Protein AF-0000000067779551 (afdb_homodimer)

Nearest PDB structures (foldseek):
  6h2v-assembly1_A  TM=5.096E-01  e=3.070E-20  Homo sapiens
  6h2u-assembly1_A  TM=5.081E-01  e=5.389E-20  Homo sapiens
  6h2v-assembly2_C  TM=5.099E-01  e=6.572E-19  Homo sapiens
  1wy7-assembly4_D  TM=4.785E-01  e=6.644E-18  Pyrococcus horikoshii OT3
  1wy7-assembly3_C  TM=4.658E-01  e=1.807E-17  Pyrococcus horikoshii OT3

InterPro domains:
  IPR029063 S-adenosyl-L-methionine-dependent methyltransferase superfamily [G3DSA:3.40.50.150] (1-189)
  IPR029063 S-adenosyl-L-methionine-dependent methyltransferase superfamily [SSF53335] (7-182)
  IPR051720 rRNA N6-Adenosine-Methyltransferase/Polyamine Synthase [PTHR23290] (1-96)

Radius of gyration: 21.18 Å; Cα contacts (8 Å, |Δi|>4): 861; chains: 2; bounding box: 64×67×53 Å

Organism: Nicotiana tabacum (NCBI:txid4097)

Structure (mmCIF, N/CA/C/O backbone):
data_AF-0000000067779551-model_v1
#
loop_
_entity.id
_entity.type
_entity.pdbx_description
1 polymer 'Methyltransferase-like protein 5 isoform X4'
#
loop_
_atom_site.group_PDB
_atom_site.id
_atom_site.type_symbol
_atom_site.label_atom_id
_atom_site.label_alt_id
_atom_site.label_comp_id
_atom_site.label_asym_id
_atom_site.label_entity_id
_atom_site.label_seq_id
_atom_site.pdbx_PDB_ins_code
_atom_site.Cartn_x
_atom_site.Cartn_y
_atom_site.Cartn_z
_atom_site.occupancy
_atom_site.B_iso_or_equiv
_atom_site.auth_seq_id
_atom_site.auth_comp_id
_atom_site.auth_asym_id
_atom_site.auth_atom_id
_atom_site.pdbx_PDB_model_num
ATOM 1 N N . MET A 1 1 ? -7.938 9.695 25.047 1 92.88 1 MET A N 1
ATOM 2 C CA . MET A 1 1 ? -6.918 10.734 25.062 1 92.88 1 MET A CA 1
ATOM 3 C C . MET A 1 1 ? -7.484 12.062 24.562 1 92.88 1 MET A C 1
ATOM 5 O O . MET A 1 1 ? -8.266 12.086 23.625 1 92.88 1 MET A O 1
ATOM 9 N N . LYS A 1 2 ? -7.078 13.117 25.203 1 95.81 2 LYS A N 1
ATOM 10 C CA . LYS A 1 2 ? -7.566 14.438 24.797 1 95.81 2 LYS A CA 1
ATOM 11 C C . LYS A 1 2 ? -6.75 14.992 23.641 1 95.81 2 LYS A C 1
ATOM 13 O O . LYS A 1 2 ? -5.578 14.641 23.469 1 95.81 2 LYS A O 1
ATOM 18 N N . LEU A 1 3 ? -7.398 15.859 22.859 1 96.38 3 LEU A N 1
ATOM 19 C CA . LEU A 1 3 ? -6.77 16.453 21.672 1 96.38 3 LEU A CA 1
ATOM 20 C C . LEU A 1 3 ? -5.469 17.156 22.047 1 96.38 3 LEU A C 1
ATOM 22 O O . LEU A 1 3 ? -4.445 16.969 21.391 1 96.38 3 LEU A O 1
ATOM 26 N N . LYS A 1 4 ? -5.43 17.906 23.094 1 95.88 4 LYS A N 1
ATOM 27 C CA . LYS A 1 4 ? -4.254 18.672 23.516 1 95.88 4 LYS A CA 1
ATOM 28 C C . LYS A 1 4 ? -3.105 17.734 23.891 1 95.88 4 LYS A C 1
ATOM 30 O O . LYS A 1 4 ? -1.942 18.031 23.609 1 95.88 4 LYS A O 1
ATOM 35 N N . GLN A 1 5 ? -3.418 16.672 24.531 1 97.56 5 GLN A N 1
ATOM 36 C CA . GLN A 1 5 ? -2.414 15.68 24.906 1 97.56 5 GLN A CA 1
ATOM 37 C C . GLN A 1 5 ? -1.793 15.047 23.656 1 97.56 5 GLN A C 1
ATOM 39 O O . GLN A 1 5 ? -0.573 14.883 23.594 1 97.56 5 GLN A O 1
ATOM 44 N N . LEU A 1 6 ? -2.67 14.672 22.766 1 97.44 6 LEU A N 1
ATOM 45 C CA . LEU A 1 6 ? -2.189 14.102 21.516 1 97.44 6 LEU A CA 1
ATOM 46 C C . LEU A 1 6 ? -1.254 15.07 20.797 1 97.44 6 LEU A C 1
ATOM 48 O O . LEU A 1 6 ? -0.159 14.688 20.375 1 97.44 6 LEU A O 1
ATOM 52 N N . GLU A 1 7 ? -1.671 16.312 20.672 1 96.56 7 GLU A N 1
ATOM 53 C CA . GLU A 1 7 ? -0.867 17.344 20.016 1 96.56 7 GLU A CA 1
ATOM 54 C C . GLU A 1 7 ? 0.49 17.5 20.703 1 96.56 7 GLU A C 1
ATOM 56 O O . GLU A 1 7 ? 1.517 17.625 20.031 1 96.56 7 GLU A O 1
ATOM 61 N N . GLY A 1 8 ? 0.491 17.5 22.016 1 96.94 8 GLY A N 1
ATOM 62 C CA . GLY A 1 8 ? 1.73 17.609 22.766 1 96.94 8 GLY A CA 1
ATOM 63 C C . GLY A 1 8 ? 2.691 16.469 22.5 1 96.94 8 GLY A C 1
ATOM 64 O O . GLY A 1 8 ? 3.887 16.688 22.297 1 96.94 8 GLY A O 1
ATOM 65 N N . LEU A 1 9 ? 2.246 15.289 22.422 1 96.06 9 LEU A N 1
ATOM 66 C CA . LEU A 1 9 ? 3.062 14.102 22.172 1 96.06 9 LEU A CA 1
ATOM 67 C C . LEU A 1 9 ? 3.646 14.133 20.766 1 96.06 9 LEU A C 1
ATOM 69 O O . LEU A 1 9 ? 4.812 13.789 20.578 1 96.06 9 LEU A O 1
ATOM 73 N N . LEU A 1 10 ? 2.857 14.562 19.812 1 96.25 10 LEU A N 1
ATOM 74 C CA . LEU A 1 10 ? 3.305 14.609 18.438 1 96.25 10 LEU A CA 1
ATOM 75 C C . LEU A 1 10 ? 4.359 15.695 18.234 1 96.25 10 LEU A C 1
ATOM 77 O O . LEU A 1 10 ? 5.156 15.625 17.297 1 96.25 10 LEU A O 1
ATOM 81 N N . GLY A 1 11 ? 4.402 16.703 19.062 1 94.88 11 GLY A N 1
ATOM 82 C CA . GLY A 1 11 ? 5.352 17.812 18.984 1 94.88 11 GLY A CA 1
ATOM 83 C C . GLY A 1 11 ? 6.77 17.391 19.328 1 94.88 11 GLY A C 1
ATOM 84 O O . GLY A 1 11 ? 7.723 18.109 19.031 1 94.88 11 GLY A O 1
ATOM 85 N N . SER A 1 12 ? 6.988 16.234 19.859 1 93.38 12 SER A N 1
ATOM 86 C CA . SER A 1 12 ? 8.289 15.797 20.359 1 93.38 12 SER A CA 1
ATOM 87 C C . SER A 1 12 ? 8.945 14.812 19.391 1 93.38 12 SER A C 1
ATOM 89 O O . SER A 1 12 ? 10.039 14.312 19.656 1 93.38 12 SER A O 1
ATOM 91 N N . LEU A 1 13 ? 8.344 14.594 18.297 1 94.19 13 LEU A N 1
ATOM 92 C CA . LEU A 1 13 ? 8.859 13.602 17.375 1 94.19 13 LEU A CA 1
ATOM 93 C C . LEU A 1 13 ? 10.086 14.125 16.641 1 94.19 13 LEU A C 1
ATOM 95 O O . LEU A 1 13 ? 10.156 15.312 16.312 1 94.19 13 LEU A O 1
ATOM 99 N N . GLU A 1 14 ? 11.039 13.242 16.406 1 93.94 14 GLU A N 1
ATOM 100 C CA . GLU A 1 14 ? 12.172 13.578 15.555 1 93.94 14 GLU A CA 1
ATOM 101 C C . GLU A 1 14 ? 11.719 13.82 14.117 1 93.94 14 GLU A C 1
ATOM 103 O O . GLU A 1 14 ? 10.906 13.07 13.578 1 93.94 14 GLU A O 1
ATOM 108 N N . GLN A 1 15 ? 12.156 14.922 13.617 1 92.12 15 GLN A N 1
ATOM 109 C CA . GLN A 1 15 ? 11.82 15.258 12.242 1 92.12 15 GLN A 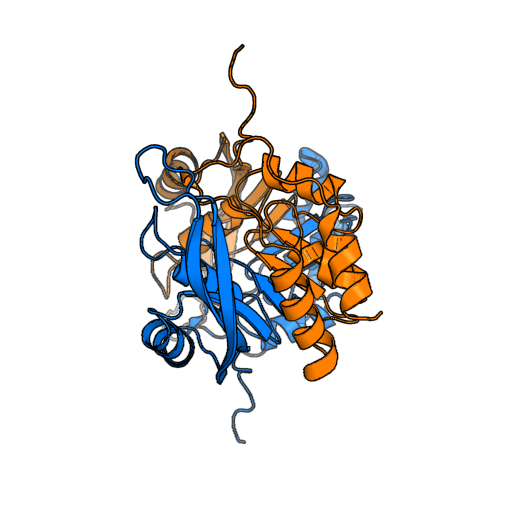CA 1
ATOM 110 C C . GLN A 1 15 ? 13.039 15.141 11.328 1 92.12 15 GLN A C 1
ATOM 112 O O . GLN A 1 15 ? 14.141 14.867 11.797 1 92.12 15 GLN A O 1
ATOM 117 N N . PHE A 1 16 ? 12.727 15.383 10.016 1 89.94 16 PHE A N 1
ATOM 118 C CA . PHE A 1 16 ? 13.805 15.305 9.031 1 89.94 16 PHE A CA 1
ATOM 119 C C . PHE A 1 16 ? 14.961 16.219 9.422 1 89.94 16 PHE A C 1
ATOM 121 O O . PHE A 1 16 ? 14.75 17.391 9.734 1 89.94 16 PHE A O 1
ATOM 128 N N . SER A 1 17 ? 16.141 15.672 9.375 1 87.56 17 SER A N 1
ATOM 129 C CA . SER A 1 17 ? 17.312 16.531 9.523 1 87.56 17 SER A CA 1
ATOM 130 C C . SER A 1 17 ? 17.672 17.203 8.203 1 87.56 17 SER A C 1
ATOM 132 O O . SER A 1 17 ? 18.078 18.375 8.18 1 87.56 17 SER A O 1
ATOM 134 N N . SER A 1 18 ? 17.516 16.484 7.102 1 89.56 18 SER A N 1
ATOM 135 C CA . SER A 1 18 ? 17.781 16.969 5.754 1 89.56 18 SER A CA 1
ATOM 136 C C . SER A 1 18 ? 16.656 16.578 4.793 1 89.56 18 SER A C 1
ATOM 138 O O . SER A 1 18 ? 16.828 15.633 4.008 1 89.56 18 SER A O 1
ATOM 140 N N . PRO A 1 19 ? 15.602 17.312 4.879 1 91.12 19 PRO A N 1
ATOM 141 C CA . PRO A 1 19 ? 14.492 16.953 3.992 1 91.12 19 PRO A CA 1
ATOM 142 C C . PRO A 1 19 ? 14.867 17.031 2.514 1 91.12 19 PRO A C 1
ATOM 144 O O . PRO A 1 19 ? 15.633 17.906 2.109 1 91.12 19 PRO A O 1
ATOM 147 N N . LYS A 1 20 ? 14.438 16.047 1.761 1 91.94 20 LYS A N 1
ATOM 148 C CA . LYS A 1 20 ? 14.695 16 0.324 1 91.94 20 LYS A CA 1
ATOM 149 C C . LY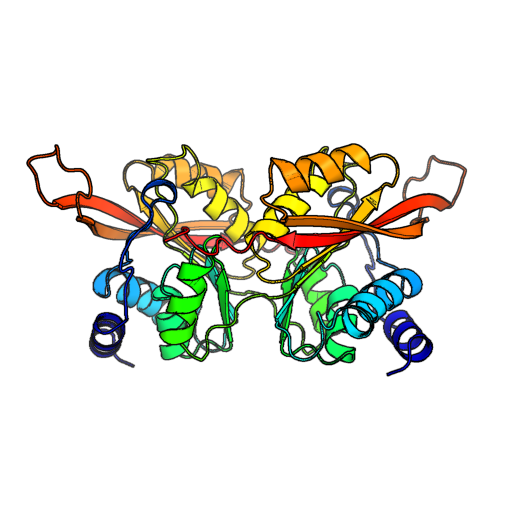S A 1 20 ? 13.641 16.781 -0.447 1 91.94 20 LYS A C 1
ATOM 151 O O . LYS A 1 20 ? 12.5 16.344 -0.589 1 91.94 20 LYS A O 1
ATOM 156 N N . ILE A 1 21 ? 14.008 17.844 -1.052 1 88.25 21 ILE A N 1
ATOM 157 C CA . ILE A 1 21 ? 13.125 18.797 -1.72 1 88.25 21 ILE A CA 1
ATOM 158 C C . ILE A 1 21 ? 12.484 18.125 -2.939 1 88.25 21 ILE A C 1
ATOM 160 O O . ILE A 1 21 ? 11.305 18.344 -3.223 1 88.25 21 ILE A O 1
ATOM 164 N N . GLU A 1 22 ? 13.25 17.281 -3.592 1 90.19 22 GLU A N 1
ATOM 165 C CA . GLU A 1 22 ? 12.789 16.625 -4.809 1 90.19 22 GLU A CA 1
ATOM 166 C C . GLU A 1 22 ? 11.641 15.672 -4.516 1 90.19 22 GLU A C 1
ATOM 168 O O . GLU A 1 22 ? 10.844 15.352 -5.402 1 90.19 22 GLU A O 1
ATOM 173 N N . LEU A 1 23 ? 11.523 15.281 -3.264 1 91.38 23 LEU A N 1
ATOM 174 C CA . LEU A 1 23 ? 10.445 14.391 -2.832 1 91.38 23 LEU A CA 1
ATOM 175 C C . LEU A 1 23 ? 9.359 15.164 -2.1 1 91.38 23 LEU A C 1
ATOM 177 O O . LEU A 1 23 ? 8.422 14.57 -1.559 1 91.38 23 LEU A O 1
ATOM 181 N N . GLU A 1 24 ? 9.57 16.5 -2.01 1 92.31 24 GLU A N 1
ATOM 182 C CA . GLU A 1 24 ? 8.641 17.359 -1.299 1 92.31 24 GLU A CA 1
ATOM 183 C C . GLU A 1 24 ? 8.453 16.906 0.148 1 92.31 24 GLU A C 1
ATOM 185 O O . GLU A 1 24 ? 7.328 16.812 0.635 1 92.31 24 GLU A O 1
ATOM 190 N N . GLN A 1 25 ? 9.555 16.719 0.754 1 91.81 25 GLN A N 1
ATOM 191 C CA . GLN A 1 25 ? 9.531 16.312 2.156 1 91.81 25 GLN A CA 1
ATOM 192 C C . GLN A 1 25 ? 9.344 17.516 3.072 1 91.81 25 GLN A C 1
ATOM 194 O O . GLN A 1 25 ? 10.141 18.469 3.033 1 91.81 25 GLN A O 1
ATOM 199 N N . TYR A 1 26 ? 8.32 17.531 3.805 1 88.56 26 TYR A N 1
ATOM 200 C CA . TYR A 1 26 ? 8.055 18.484 4.875 1 88.56 26 TYR A CA 1
ATOM 201 C C . TYR A 1 26 ? 7.238 17.828 5.988 1 88.56 26 TYR A C 1
ATOM 203 O O . TYR A 1 26 ? 6.414 16.953 5.734 1 88.56 26 TYR A O 1
ATOM 211 N N . PRO A 1 27 ? 7.473 18.266 7.184 1 89.5 27 PRO A N 1
ATOM 212 C CA . PRO A 1 27 ? 6.742 17.672 8.305 1 89.5 27 PRO A CA 1
ATOM 213 C C . PRO A 1 27 ? 5.281 18.094 8.352 1 89.5 27 PRO A C 1
ATOM 215 O O . PRO A 1 27 ? 4.957 19.25 8.031 1 89.5 27 PRO A O 1
ATOM 218 N N . THR A 1 28 ? 4.43 17.094 8.656 1 92.12 28 THR A N 1
ATOM 219 C CA . THR A 1 28 ? 3.088 17.469 9.086 1 92.12 28 THR A CA 1
ATOM 220 C C . THR A 1 28 ? 3.096 17.922 10.539 1 92.12 28 THR A C 1
ATOM 222 O O . THR A 1 28 ? 3.344 17.125 11.453 1 92.12 28 THR A O 1
ATOM 225 N N . GLY A 1 29 ? 2.836 19.188 10.758 1 91.56 29 GLY A N 1
ATOM 226 C CA . GLY A 1 29 ? 2.883 19.734 12.102 1 91.56 29 GLY A CA 1
ATOM 227 C C . GLY A 1 29 ? 1.947 19.031 13.07 1 91.56 29 G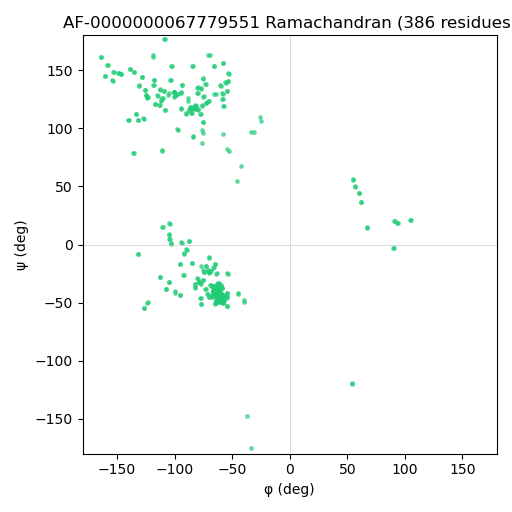LY A C 1
ATOM 228 O O . GLY A 1 29 ? 0.923 18.484 12.656 1 91.56 29 GLY A O 1
ATOM 229 N N . ALA A 1 30 ? 2.293 19.125 14.367 1 94.12 30 ALA A N 1
ATOM 230 C CA . ALA A 1 30 ? 1.529 18.469 15.422 1 94.12 30 ALA A CA 1
ATOM 231 C C . ALA A 1 30 ? 0.083 18.969 15.438 1 94.12 30 ALA A C 1
ATOM 233 O O . ALA A 1 30 ? -0.837 18.188 15.695 1 94.12 30 ALA A O 1
ATOM 234 N N . HIS A 1 31 ? -0.095 20.188 15.148 1 92.69 31 HIS A N 1
ATOM 235 C CA . HIS A 1 31 ? -1.426 20.781 15.172 1 92.69 31 HIS A CA 1
ATOM 236 C C . HIS A 1 31 ? -2.334 20.141 14.125 1 92.69 31 HIS A C 1
ATOM 238 O O . HIS A 1 31 ? -3.438 19.688 14.453 1 92.69 31 HIS A O 1
ATOM 244 N N . ILE A 1 32 ? -1.895 20.031 12.945 1 93.75 32 ILE A N 1
ATOM 245 C CA . ILE A 1 32 ? -2.666 19.469 11.844 1 93.75 32 ILE A CA 1
ATOM 246 C C . ILE A 1 32 ? -2.83 17.969 12.039 1 93.75 32 ILE A C 1
ATOM 248 O O . ILE A 1 32 ? -3.936 17.438 11.906 1 93.75 32 ILE A O 1
ATOM 252 N N . ALA A 1 33 ? -1.771 17.281 12.391 1 96.75 33 ALA A N 1
ATOM 253 C CA . ALA A 1 33 ? -1.792 15.828 12.562 1 96.75 33 ALA A CA 1
ATOM 254 C C . ALA A 1 33 ? -2.77 15.414 13.656 1 96.75 33 ALA A C 1
ATOM 256 O O . ALA A 1 33 ? -3.562 14.484 13.477 1 96.75 33 ALA A O 1
ATOM 257 N N . SER A 1 34 ? -2.68 16.109 14.789 1 96.94 34 SER A N 1
ATOM 258 C CA . SER A 1 34 ? -3.553 15.766 15.906 1 96.94 34 SER A CA 1
ATOM 259 C C . SER A 1 34 ? -5.02 15.969 15.547 1 96.94 34 SER A C 1
ATOM 261 O O . SER A 1 34 ? -5.863 15.125 15.852 1 96.94 34 SER A O 1
ATOM 263 N N . ARG A 1 35 ? -5.34 17 14.898 1 94.38 35 ARG A N 1
ATOM 264 C CA . ARG A 1 35 ? -6.719 17.312 14.531 1 94.38 35 ARG A CA 1
ATOM 265 C C . ARG A 1 35 ? -7.25 16.312 13.508 1 94.38 35 ARG A C 1
ATOM 267 O O . ARG A 1 35 ? -8.391 15.859 13.609 1 94.38 35 ARG A O 1
ATOM 274 N N . MET A 1 36 ? -6.426 16.031 12.523 1 97.19 36 MET A N 1
ATOM 275 C CA . MET A 1 36 ? -6.84 15.039 11.539 1 97.19 36 MET A CA 1
ATOM 276 C C . MET A 1 36 ? -7.23 13.727 12.211 1 97.19 36 MET A C 1
ATOM 278 O O . MET A 1 36 ? -8.344 13.234 12.016 1 97.19 36 MET A O 1
ATOM 282 N N . LEU A 1 37 ? -6.355 13.203 13.031 1 98.38 37 LEU A N 1
ATOM 283 C CA . LEU A 1 37 ? -6.578 11.867 13.57 1 98.38 37 LEU A CA 1
ATOM 284 C C . LEU A 1 37 ? -7.605 11.891 14.695 1 98.38 37 LEU A C 1
ATOM 286 O O . LEU A 1 37 ? -8.359 10.938 14.875 1 98.38 37 LEU A O 1
ATOM 290 N N . TYR A 1 38 ? -7.609 12.969 15.43 1 97.31 38 TYR A N 1
ATOM 291 C CA . TYR A 1 38 ? -8.625 13.086 16.469 1 97.31 38 TYR A CA 1
ATOM 292 C C . TYR A 1 38 ? -10.023 13.109 15.867 1 97.31 38 TYR A C 1
ATOM 294 O O . TYR A 1 38 ? -10.93 12.43 16.359 1 97.31 38 TYR A O 1
ATOM 302 N N . THR A 1 39 ? -10.172 13.867 14.812 1 96.69 39 THR A N 1
ATOM 303 C CA . THR A 1 39 ? -11.445 13.906 14.109 1 96.69 39 THR A CA 1
ATOM 304 C C . THR A 1 39 ? -11.789 12.539 13.539 1 96.69 39 THR A C 1
ATOM 306 O O . THR A 1 39 ? -12.914 12.047 13.711 1 96.69 39 THR A O 1
ATOM 309 N N . ALA A 1 40 ? -10.891 11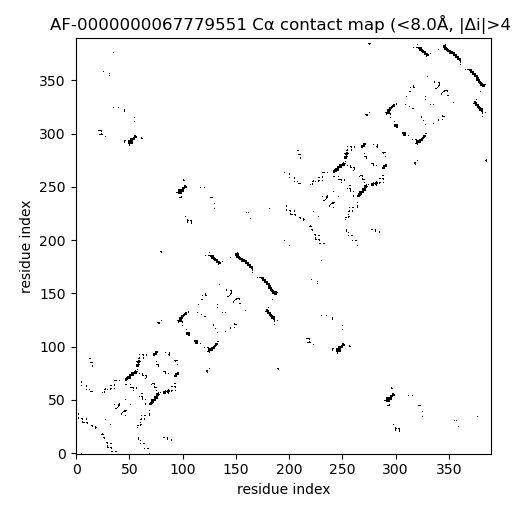.914 12.875 1 98.19 40 ALA A N 1
ATOM 310 C CA . ALA A 1 40 ? -11.102 10.594 12.281 1 98.19 40 ALA A CA 1
ATOM 311 C C . ALA A 1 40 ? -11.578 9.594 13.336 1 98.19 40 ALA A C 1
ATOM 313 O O . ALA A 1 40 ? -12.461 8.773 13.062 1 98.19 40 ALA A O 1
ATOM 314 N N . ASP A 1 41 ? -10.969 9.656 14.508 1 98.12 41 ASP A N 1
ATOM 315 C CA . ASP A 1 41 ? -11.281 8.711 15.57 1 98.12 41 ASP A CA 1
ATOM 316 C C . ASP A 1 41 ? -12.602 9.07 16.25 1 98.12 41 ASP A C 1
ATOM 318 O O . ASP A 1 41 ? -13.508 8.242 16.328 1 98.12 41 ASP A O 1
ATOM 322 N N . ASN A 1 42 ? -12.766 10.312 16.672 1 96.5 42 ASN A N 1
ATOM 323 C CA . ASN A 1 42 ? -13.852 10.719 17.562 1 96.5 42 ASN A CA 1
ATOM 324 C C . ASN A 1 42 ? -15.141 10.969 16.781 1 96.5 42 ASN A C 1
ATOM 326 O O . ASN A 1 42 ? -16.234 10.703 17.297 1 96.5 42 ASN A O 1
ATOM 330 N N . SER A 1 43 ? -15.016 11.461 15.594 1 96.12 43 SER A N 1
ATOM 331 C CA . SER A 1 43 ? -16.219 11.82 14.844 1 96.12 43 SER A CA 1
ATOM 332 C C . SER A 1 43 ? -16.688 10.664 13.969 1 96.12 43 SER A C 1
ATOM 334 O O . SER A 1 43 ? -17.891 10.547 13.688 1 96.12 43 SER A O 1
ATOM 336 N N . PHE A 1 44 ? -15.711 9.75 13.57 1 97.38 44 PHE A N 1
ATOM 337 C CA . PHE A 1 44 ? -16.125 8.797 12.539 1 97.38 44 PHE A CA 1
ATOM 338 C C . PHE A 1 44 ? -15.742 7.375 12.922 1 97.38 44 PHE A C 1
ATOM 340 O O . PHE A 1 44 ? -16.062 6.426 12.211 1 97.38 44 PHE A O 1
ATOM 347 N N . GLU A 1 45 ? -14.969 7.184 14.008 1 97.81 45 GLU A N 1
ATOM 348 C CA . GLU A 1 45 ? -14.555 5.863 14.484 1 97.81 45 GLU A CA 1
ATOM 349 C C . GLU A 1 45 ? -13.742 5.129 13.422 1 97.81 45 GLU A C 1
ATOM 351 O O . GLU A 1 45 ? -13.938 3.934 13.195 1 97.81 45 GLU A O 1
ATOM 356 N N . ASP A 1 46 ? -12.82 5.887 12.828 1 98.5 46 ASP A N 1
ATOM 357 C CA . ASP A 1 46 ? -12.062 5.344 11.703 1 98.5 46 ASP A CA 1
ATOM 358 C C . ASP A 1 46 ? -10.641 4.98 12.125 1 98.5 46 ASP A C 1
ATOM 360 O O . ASP A 1 46 ? -9.789 4.684 11.281 1 98.5 46 ASP A O 1
ATOM 364 N N . VAL A 1 47 ? -10.328 5.031 13.469 1 98.38 47 VAL A N 1
ATOM 365 C CA . VAL A 1 47 ? -8.93 4.84 13.852 1 98.38 47 VAL A CA 1
ATOM 366 C C . VAL A 1 47 ? -8.828 3.727 14.891 1 98.38 47 VAL A C 1
ATOM 368 O O . VAL A 1 47 ? -8.156 2.721 14.664 1 98.38 47 VAL A O 1
ATOM 371 N N . ASN A 1 48 ? -9.555 3.842 15.961 1 98.12 48 ASN A N 1
ATOM 372 C CA . ASN A 1 48 ? -9.461 2.885 17.062 1 98.12 48 ASN A CA 1
ATOM 373 C C . ASN A 1 48 ? -9.766 1.464 16.594 1 98.12 48 ASN A C 1
ATOM 375 O O . ASN A 1 48 ? -10.766 1.232 15.914 1 98.12 48 ASN A O 1
ATOM 379 N N . SER A 1 49 ? -8.836 0.552 16.859 1 97.62 49 SER A N 1
ATOM 380 C CA . SER A 1 49 ? -8.945 -0.877 16.578 1 97.62 49 SER A CA 1
ATOM 381 C C . SER A 1 49 ? -8.961 -1.152 15.086 1 97.62 49 SER A C 1
ATOM 383 O O . SER A 1 49 ? -9.375 -2.23 14.648 1 97.62 49 SER A O 1
ATOM 385 N N . LYS A 1 50 ? -8.578 -0.133 14.328 1 97 50 LYS A N 1
ATOM 386 C CA . LYS A 1 50 ? -8.531 -0.299 12.883 1 97 50 LYS A CA 1
ATOM 387 C C . LYS A 1 50 ? -7.094 -0.494 12.398 1 97 50 LYS A C 1
ATOM 389 O O . LYS A 1 50 ? -6.145 -0.126 13.094 1 97 50 LYS A O 1
ATOM 394 N N . VAL A 1 51 ? -7.02 -1.164 11.281 1 96.56 51 VAL A N 1
ATOM 395 C CA . VAL A 1 51 ? -5.75 -1.164 10.57 1 96.56 51 VAL A CA 1
ATOM 396 C C . VAL A 1 51 ? -5.598 0.136 9.781 1 96.56 51 VAL A C 1
ATOM 398 O O . VAL A 1 51 ? -6.387 0.415 8.875 1 96.56 51 VAL A O 1
ATOM 401 N N . VAL A 1 52 ? -4.574 0.955 10.141 1 98.12 52 VAL A N 1
ATOM 402 C CA . VAL A 1 52 ? -4.375 2.277 9.555 1 98.12 52 VAL A CA 1
ATOM 403 C C . VAL A 1 52 ? -3.07 2.301 8.766 1 98.12 52 VAL A C 1
ATOM 405 O O . VAL A 1 52 ? -2.035 1.83 9.242 1 98.12 52 VAL A O 1
ATOM 408 N N . ALA A 1 53 ? -3.15 2.742 7.535 1 98.12 53 ALA A N 1
ATOM 409 C CA . ALA A 1 53 ? -1.944 2.939 6.734 1 98.12 53 ALA A CA 1
ATOM 410 C C . ALA A 1 53 ? -1.619 4.422 6.59 1 98.12 53 ALA A C 1
ATOM 412 O O . ALA A 1 53 ? -2.5 5.23 6.281 1 98.12 53 ALA A O 1
ATOM 413 N N . ASP A 1 54 ? -0.382 4.82 6.883 1 98.31 54 ASP A N 1
ATOM 414 C CA . ASP A 1 54 ? 0.157 6.164 6.695 1 98.31 54 ASP A CA 1
ATOM 415 C C . ASP A 1 54 ? 0.94 6.262 5.387 1 98.31 54 ASP A C 1
ATOM 417 O O . ASP A 1 54 ? 2.098 5.84 5.316 1 98.31 54 ASP A O 1
ATOM 421 N N . PHE A 1 55 ? 0.314 6.777 4.34 1 97.81 55 PHE A N 1
ATOM 422 C CA . PHE A 1 55 ? 0.941 6.906 3.029 1 97.81 55 PHE A CA 1
ATOM 423 C C . PHE A 1 55 ? 1.858 8.125 2.986 1 97.81 55 PHE A C 1
ATOM 425 O O . PHE A 1 55 ? 1.435 9.234 3.297 1 97.81 55 PHE A O 1
ATOM 432 N N . GLY A 1 56 ? 3.08 7.895 2.387 1 96.62 56 GLY A N 1
ATOM 433 C CA . GLY A 1 56 ? 4.047 8.969 2.537 1 96.62 56 GLY A CA 1
ATOM 434 C C . GLY A 1 56 ? 4.289 9.359 3.982 1 96.62 56 GLY A C 1
ATOM 435 O O . GLY A 1 56 ? 4.195 10.531 4.34 1 96.62 56 GLY A O 1
ATOM 436 N N . CYS A 1 57 ? 4.645 8.406 4.734 1 97 57 CYS A N 1
ATOM 437 C CA . CYS A 1 57 ? 4.578 8.57 6.18 1 97 57 CYS A CA 1
ATOM 438 C C . CYS A 1 57 ? 5.672 9.508 6.68 1 97 57 CYS A C 1
ATOM 440 O O . CYS A 1 57 ? 5.598 10.016 7.797 1 97 57 CYS A O 1
ATOM 442 N N . GLY A 1 58 ? 6.727 9.719 5.863 1 95.31 58 GLY A N 1
ATOM 443 C CA . GLY A 1 58 ? 7.816 10.555 6.344 1 95.31 58 GLY A CA 1
ATOM 444 C C . GLY A 1 58 ? 8.375 10.102 7.68 1 95.31 58 GLY A C 1
ATOM 445 O O . GLY A 1 58 ? 8.742 8.93 7.836 1 95.31 58 GLY A O 1
ATOM 446 N N . CYS A 1 59 ? 8.273 10.969 8.602 1 95.31 59 CYS A N 1
ATOM 447 C CA . CYS A 1 59 ? 8.828 10.664 9.922 1 95.31 59 CYS A CA 1
ATOM 448 C C . CYS A 1 59 ? 7.805 9.93 10.781 1 95.31 59 CYS A C 1
ATOM 450 O O . CYS A 1 59 ? 8.031 9.719 11.977 1 95.31 59 CYS A O 1
ATOM 452 N N . GLY A 1 60 ? 6.641 9.617 10.266 1 96.5 60 GLY A N 1
ATOM 453 C CA . GLY A 1 60 ? 5.688 8.734 10.922 1 96.5 60 GLY A CA 1
ATOM 454 C C . GLY A 1 60 ? 4.707 9.477 11.805 1 96.5 60 GLY A C 1
ATOM 455 O O . GLY A 1 60 ? 4.082 8.875 12.688 1 96.5 60 GLY A O 1
ATOM 456 N N . THR A 1 61 ? 4.508 10.781 11.602 1 97.12 61 THR A N 1
ATOM 457 C CA . THR A 1 61 ? 3.715 11.609 12.5 1 97.12 61 THR A CA 1
ATOM 458 C C . THR A 1 61 ? 2.254 11.172 12.492 1 97.12 61 THR A C 1
ATOM 460 O O . THR A 1 61 ? 1.663 10.938 13.555 1 97.12 61 THR A O 1
ATOM 463 N N . LEU A 1 62 ? 1.655 11.039 11.328 1 97.94 62 LEU A N 1
ATOM 464 C CA . LEU A 1 62 ? 0.252 10.648 11.25 1 97.94 62 LEU A CA 1
ATOM 465 C C . LEU A 1 62 ? 0.057 9.219 11.75 1 97.94 62 LEU A C 1
ATOM 467 O O . LEU A 1 62 ? -0.907 8.938 12.461 1 97.94 62 LEU A O 1
ATOM 471 N N . GLY A 1 63 ? 0.969 8.328 11.352 1 97.62 63 GLY A N 1
ATOM 472 C CA . GLY A 1 63 ? 0.911 6.957 11.82 1 97.62 63 GLY A CA 1
ATOM 473 C C . GLY A 1 63 ? 0.996 6.848 13.336 1 97.62 63 GLY A C 1
ATOM 474 O O . GLY A 1 63 ? 0.238 6.094 13.953 1 97.62 63 GLY A O 1
ATOM 475 N N . LEU A 1 64 ? 1.907 7.574 13.898 1 97.06 64 LEU A N 1
ATOM 476 C CA . LEU A 1 64 ? 2.043 7.555 15.352 1 97.06 64 LEU A CA 1
ATOM 477 C C . LEU A 1 64 ? 0.771 8.062 16.031 1 97.06 64 LEU A C 1
ATOM 479 O O . LEU A 1 64 ? 0.331 7.508 17.031 1 97.06 64 LEU A O 1
ATOM 483 N N . ALA A 1 65 ? 0.24 9.133 15.508 1 97.88 65 ALA A N 1
ATOM 484 C CA . ALA A 1 65 ? -1.014 9.648 16.047 1 97.88 65 ALA A CA 1
ATOM 485 C C . ALA A 1 65 ? -2.094 8.57 16.062 1 97.88 65 ALA A C 1
ATOM 487 O O . ALA A 1 65 ? -2.811 8.414 17.047 1 97.88 65 ALA A O 1
ATOM 488 N N . ALA A 1 66 ? -2.223 7.84 14.969 1 98.12 66 ALA A N 1
ATOM 489 C CA . ALA A 1 66 ? -3.186 6.742 14.891 1 98.12 66 ALA A CA 1
ATOM 490 C C . ALA A 1 66 ? -2.928 5.703 15.977 1 98.12 66 ALA A C 1
ATOM 492 O O . ALA A 1 66 ? -3.861 5.242 16.641 1 98.12 66 ALA A O 1
ATOM 493 N N . GLY A 1 67 ? -1.673 5.371 16.125 1 97.38 67 GLY A N 1
ATOM 494 C CA . GLY A 1 67 ? -1.303 4.43 17.156 1 97.38 67 GLY A CA 1
ATOM 495 C C . GLY A 1 67 ? -1.687 4.902 18.547 1 97.38 67 GLY A C 1
ATOM 496 O O . GLY A 1 67 ? -2.234 4.133 19.344 1 97.38 67 GLY A O 1
ATOM 497 N N . LEU A 1 68 ? -1.432 6.109 18.875 1 97.12 68 LEU A N 1
ATOM 498 C CA . LEU A 1 68 ? -1.724 6.684 20.172 1 97.12 68 LEU A CA 1
ATOM 499 C C . LEU A 1 68 ? -3.227 6.703 20.438 1 97.12 68 LEU A C 1
ATOM 501 O O . LEU A 1 68 ? -3.66 6.656 21.594 1 97.12 68 LEU A O 1
ATOM 505 N N . LEU A 1 69 ? -3.986 6.707 19.359 1 97.75 69 LEU A N 1
ATOM 506 C CA . LEU A 1 69 ? -5.438 6.742 19.5 1 97.75 69 LEU A CA 1
ATOM 507 C C . LEU A 1 69 ? -6.02 5.332 19.469 1 97.75 69 LEU A C 1
ATOM 509 O O . LEU A 1 69 ? -7.242 5.164 19.422 1 97.75 69 LEU A O 1
ATOM 513 N N . GLY A 1 70 ? -5.203 4.348 19.375 1 97.31 70 GLY A N 1
ATOM 514 C CA . GLY A 1 70 ? -5.672 2.988 19.594 1 97.31 70 GLY A CA 1
ATOM 515 C C . GLY A 1 70 ? -5.828 2.191 18.312 1 97.31 70 GLY A C 1
ATOM 516 O O . GLY A 1 70 ? -6.582 1.218 18.266 1 97.31 70 GLY A O 1
ATOM 517 N N . ALA A 1 71 ? -5.156 2.594 17.219 1 97.69 71 ALA A N 1
ATOM 518 C CA . ALA A 1 71 ? -5.168 1.772 16.016 1 97.69 71 ALA A CA 1
ATOM 519 C C . ALA A 1 71 ? -4.73 0.343 16.328 1 97.69 71 ALA A C 1
ATOM 521 O O . ALA A 1 71 ? -3.844 0.122 17.156 1 97.69 71 ALA A O 1
ATOM 522 N N . GLY A 1 72 ? -5.383 -0.67 15.688 1 95.31 72 GLY A N 1
ATOM 523 C CA . GLY A 1 72 ? -4.98 -2.059 15.836 1 95.31 72 GLY A CA 1
ATOM 524 C C . GLY A 1 72 ? -3.594 -2.344 15.297 1 95.31 72 GLY A C 1
ATOM 525 O O . GLY A 1 72 ? -2.828 -3.1 15.891 1 95.31 72 GLY A O 1
ATOM 526 N N . SER A 1 73 ? -3.336 -1.809 14.203 1 95.62 73 SER A N 1
ATOM 527 C CA . SER A 1 73 ? -2.012 -1.829 13.586 1 95.62 73 SER A CA 1
ATOM 528 C C . SER A 1 73 ? -1.802 -0.615 12.688 1 95.62 73 SER A C 1
ATOM 530 O O . SER A 1 73 ? -2.768 -0.015 12.211 1 95.62 73 SER A O 1
ATOM 532 N N . VAL A 1 74 ? -0.553 -0.185 12.617 1 97.44 74 VAL A N 1
ATOM 533 C CA . VAL A 1 74 ? -0.196 0.959 11.789 1 97.44 74 VAL A CA 1
ATOM 534 C C . VAL A 1 74 ? 0.906 0.561 10.805 1 97.44 74 VAL A C 1
ATOM 536 O O . VAL A 1 74 ? 1.947 0.039 11.211 1 97.44 74 VAL A O 1
ATOM 539 N N . ILE A 1 75 ? 0.603 0.828 9.547 1 96.44 75 ILE A N 1
ATOM 540 C CA . ILE A 1 75 ? 1.572 0.553 8.492 1 96.44 75 ILE A CA 1
ATOM 541 C C . ILE A 1 75 ? 2.068 1.866 7.891 1 96.44 75 ILE A C 1
ATOM 543 O O . ILE A 1 75 ? 1.27 2.721 7.504 1 96.44 75 ILE A O 1
ATOM 547 N N . GLY A 1 76 ? 3.348 2.047 7.902 1 96.44 76 GLY A N 1
ATOM 548 C CA . GLY A 1 76 ? 3.943 3.205 7.254 1 96.44 76 GLY A CA 1
ATOM 549 C C . GLY A 1 76 ? 4.531 2.891 5.891 1 96.44 76 GLY A C 1
ATOM 550 O O . GLY A 1 76 ? 5.27 1.917 5.742 1 96.44 76 GLY A O 1
ATOM 551 N N . LEU A 1 77 ? 4.191 3.709 4.926 1 95.25 77 LEU A N 1
ATOM 552 C CA . LEU A 1 77 ? 4.727 3.559 3.576 1 95.25 77 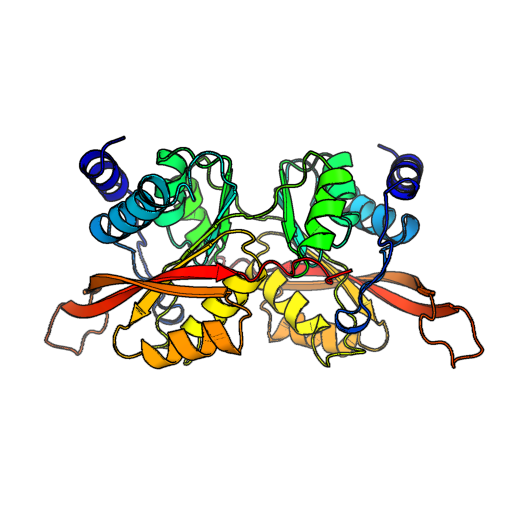LEU A CA 1
ATOM 553 C C . LEU A 1 77 ? 5.418 4.836 3.119 1 95.25 77 LEU A C 1
ATOM 555 O O . LEU A 1 77 ? 4.859 5.93 3.242 1 95.25 77 LEU A O 1
ATOM 559 N N . ASP A 1 78 ? 6.625 4.688 2.699 1 94.31 78 ASP A N 1
ATOM 560 C CA . ASP A 1 78 ? 7.398 5.801 2.156 1 94.31 78 ASP A CA 1
ATOM 561 C C . ASP A 1 78 ? 8.461 5.305 1.177 1 94.31 78 ASP A C 1
ATOM 563 O O . ASP A 1 78 ? 9.07 4.254 1.394 1 94.31 78 ASP A O 1
ATOM 567 N N . ILE A 1 79 ? 8.648 6.051 0.106 1 90.19 79 ILE A N 1
ATOM 568 C CA . ILE A 1 79 ? 9.609 5.625 -0.904 1 90.19 79 ILE A CA 1
ATOM 569 C C . ILE A 1 79 ? 11.031 5.852 -0.388 1 90.19 79 ILE A C 1
ATOM 571 O O . ILE A 1 79 ? 11.984 5.254 -0.892 1 90.19 79 ILE A O 1
ATOM 575 N N . ASP A 1 80 ? 11.219 6.809 0.595 1 91.56 80 ASP A N 1
ATOM 576 C CA . ASP A 1 80 ? 12.523 7.156 1.158 1 91.56 80 ASP A CA 1
ATOM 577 C C . ASP A 1 80 ? 12.836 6.289 2.375 1 91.56 80 ASP A C 1
ATOM 579 O O . ASP A 1 80 ? 12.258 6.473 3.445 1 91.56 80 ASP A O 1
ATOM 583 N N . ILE A 1 81 ? 13.797 5.461 2.258 1 87.12 81 ILE A N 1
ATOM 584 C CA . ILE A 1 81 ? 14.148 4.512 3.309 1 87.12 81 ILE A CA 1
ATOM 585 C C . ILE A 1 81 ? 14.602 5.27 4.555 1 87.12 81 ILE A C 1
ATOM 587 O O . ILE A 1 81 ? 14.344 4.836 5.68 1 87.12 81 ILE A O 1
ATOM 591 N N . GLU A 1 82 ? 15.227 6.348 4.387 1 90.56 82 GLU A N 1
ATOM 592 C CA . GLU A 1 82 ? 15.656 7.145 5.535 1 90.56 82 GLU A CA 1
ATOM 593 C C . GLU A 1 82 ? 14.453 7.645 6.336 1 90.56 82 GLU A C 1
ATOM 595 O O . GLU A 1 82 ? 14.492 7.676 7.566 1 90.56 82 GLU A O 1
ATOM 600 N N . SER A 1 83 ? 13.43 8.023 5.594 1 93.12 83 SER A N 1
ATOM 601 C CA . SER A 1 83 ? 12.188 8.422 6.258 1 93.12 83 SER A CA 1
ATOM 602 C C . SER A 1 83 ? 11.641 7.289 7.117 1 93.12 83 SER A C 1
ATOM 604 O O . SER A 1 83 ? 11.258 7.508 8.266 1 93.12 83 SER A O 1
ATOM 606 N N . LEU A 1 84 ? 11.656 6.109 6.582 1 92.19 84 LEU A N 1
ATOM 607 C CA . LEU A 1 84 ? 11.125 4.945 7.281 1 92.19 84 LEU A CA 1
ATOM 608 C C . LEU A 1 84 ? 11.93 4.645 8.539 1 92.19 84 LEU A C 1
ATOM 610 O O . LEU A 1 84 ? 11.375 4.234 9.555 1 92.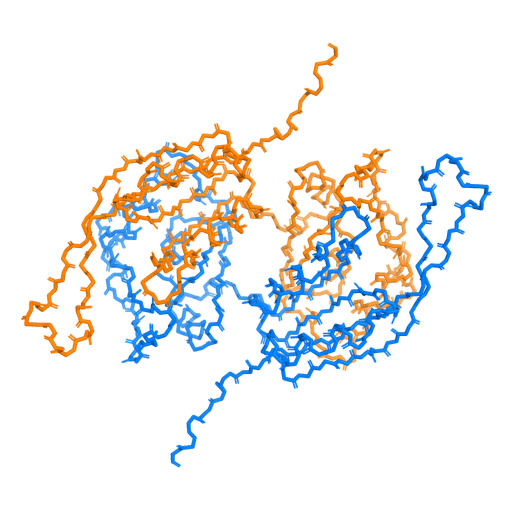19 84 LEU A O 1
ATOM 614 N N . GL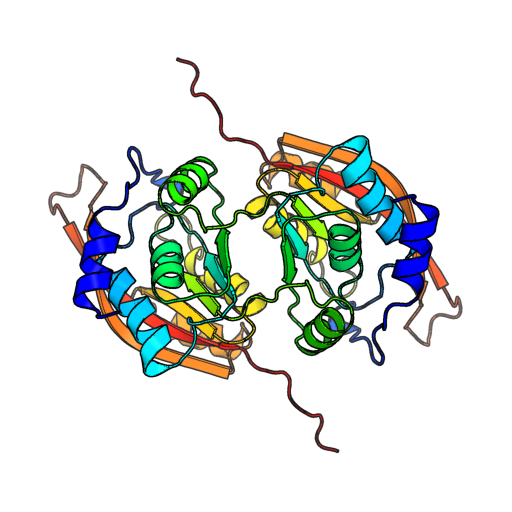U A 1 85 ? 13.188 4.859 8.43 1 91.25 85 GLU A N 1
ATOM 615 C CA . GLU A 1 85 ? 14.047 4.645 9.594 1 91.25 85 GLU A CA 1
ATOM 616 C C . GLU A 1 85 ? 13.703 5.613 10.727 1 91.25 85 GLU A C 1
ATOM 618 O O . GLU A 1 85 ? 13.586 5.207 11.883 1 91.25 85 GLU A O 1
ATOM 623 N N . ILE A 1 86 ? 13.484 6.816 10.375 1 94.38 86 ILE A N 1
ATOM 624 C CA . ILE A 1 86 ? 13.117 7.82 11.367 1 94.38 86 ILE A CA 1
ATOM 625 C C . ILE A 1 86 ? 11.734 7.5 11.938 1 94.38 86 ILE A C 1
ATOM 627 O O . ILE A 1 86 ? 11.523 7.574 13.148 1 94.38 86 ILE A O 1
ATOM 631 N N . ALA A 1 87 ? 10.828 7.129 11.055 1 94.69 87 ALA A N 1
ATOM 632 C CA . ALA A 1 87 ? 9.477 6.785 11.477 1 94.69 87 ALA A CA 1
ATOM 633 C C . ALA A 1 87 ? 9.484 5.625 12.469 1 94.69 87 ALA A C 1
ATOM 635 O O . ALA A 1 87 ? 8.781 5.656 13.484 1 94.69 87 ALA A O 1
ATOM 636 N N . SER A 1 88 ? 10.289 4.676 12.156 1 91.75 88 SER A N 1
ATOM 637 C CA . SER A 1 88 ? 10.391 3.506 13.016 1 91.75 88 SER A CA 1
ATOM 638 C C . SER A 1 88 ? 10.984 3.871 14.375 1 91.75 88 SER A C 1
ATOM 640 O O . SER A 1 88 ? 10.609 3.299 15.398 1 91.75 88 SER A O 1
ATOM 642 N N . ALA A 1 89 ? 11.898 4.773 14.367 1 92.69 89 ALA A N 1
ATOM 643 C CA . ALA A 1 89 ? 12.5 5.234 15.609 1 92.69 89 ALA A CA 1
ATOM 644 C C . ALA A 1 89 ? 11.5 6.027 16.453 1 92.69 89 ALA A C 1
ATOM 646 O O . ALA A 1 89 ? 11.508 5.941 17.688 1 92.69 89 ALA A O 1
ATOM 647 N N . ASN A 1 90 ? 10.648 6.754 15.773 1 94.06 90 ASN A N 1
ATOM 648 C CA . ASN A 1 90 ? 9.625 7.551 16.438 1 94.06 90 ASN A CA 1
ATOM 649 C C . ASN A 1 90 ? 8.516 6.672 17 1 94.06 90 ASN A C 1
ATOM 651 O O . ASN A 1 90 ? 7.938 6.992 18.047 1 94.06 90 ASN A O 1
ATOM 655 N N . ALA A 1 91 ? 8.203 5.672 16.25 1 87.94 91 ALA A N 1
ATOM 656 C CA . ALA A 1 91 ? 7.051 4.836 16.578 1 87.94 91 ALA A CA 1
ATOM 657 C C . ALA A 1 91 ? 7.414 3.355 16.516 1 87.94 91 ALA A C 1
ATOM 659 O O . ALA A 1 91 ? 7.418 2.764 15.43 1 87.94 91 ALA A O 1
ATOM 660 N N . ASP A 1 92 ? 7.512 2.736 17.594 1 83.75 92 ASP A N 1
ATOM 661 C CA . ASP A 1 92 ? 7.906 1.333 17.656 1 83.75 92 ASP A CA 1
ATOM 662 C C . ASP A 1 92 ? 6.824 0.428 17.078 1 83.75 92 ASP A C 1
ATOM 664 O O . ASP A 1 92 ? 7.121 -0.66 16.578 1 83.75 92 ASP A O 1
ATOM 668 N N . GLU A 1 93 ? 5.676 0.946 17.094 1 86.12 93 GLU A N 1
ATOM 669 C CA . GLU A 1 93 ? 4.566 0.099 16.656 1 86.12 93 GLU A CA 1
ATOM 670 C C . GLU A 1 93 ? 4.301 0.254 15.164 1 86.12 93 GLU A C 1
ATOM 672 O O . GLU A 1 93 ? 3.5 -0.488 14.586 1 86.12 93 GLU A O 1
ATOM 677 N N . LEU A 1 94 ? 4.938 1.152 14.539 1 91.31 94 LEU A N 1
ATOM 678 C CA . LEU A 1 94 ? 4.762 1.341 13.102 1 91.31 94 LEU A CA 1
ATOM 679 C C . LEU A 1 94 ? 5.43 0.214 12.32 1 91.31 94 LEU A C 1
ATOM 681 O O . LEU A 1 94 ? 6.629 -0.028 12.477 1 91.31 94 LEU A O 1
ATOM 685 N N . GLU A 1 95 ? 4.633 -0.464 11.539 1 94.06 95 GLU A N 1
ATOM 686 C CA . GLU A 1 95 ? 5.148 -1.547 10.703 1 94.06 95 GLU A CA 1
ATOM 687 C C . GLU A 1 95 ? 5.5 -1.05 9.305 1 94.06 95 GLU A C 1
ATOM 689 O O . GLU A 1 95 ? 4.773 -0.24 8.727 1 94.06 95 GLU A O 1
ATOM 694 N N . VAL A 1 96 ? 6.617 -1.521 8.867 1 94.12 96 VAL A N 1
ATOM 695 C CA . VAL A 1 96 ? 7.074 -1.234 7.512 1 94.12 96 VAL A CA 1
ATOM 696 C C . VAL A 1 96 ? 7.07 -2.518 6.684 1 94.12 96 VAL A C 1
ATOM 698 O O . VAL A 1 96 ? 7.57 -3.553 7.129 1 94.12 96 VAL A O 1
ATOM 701 N N . VAL A 1 97 ? 6.523 -2.373 5.504 1 95.94 97 VAL A N 1
ATOM 702 C CA . VAL A 1 97 ? 6.441 -3.549 4.645 1 95.94 97 VAL A CA 1
ATOM 703 C C . VAL A 1 97 ? 7.836 -3.92 4.145 1 95.94 97 VAL A C 1
ATOM 705 O O . VAL A 1 97 ? 8.508 -3.107 3.506 1 95.94 97 VAL A O 1
ATOM 708 N N . GLU A 1 98 ? 8.195 -5.141 4.434 1 96.62 98 GLU A N 1
ATOM 709 C CA . GLU A 1 98 ? 9.508 -5.613 4.004 1 96.62 98 GLU A CA 1
ATOM 710 C C . GLU A 1 98 ? 9.414 -6.355 2.674 1 96.62 98 GLU A C 1
ATOM 712 O O . GLU A 1 98 ? 10.227 -6.125 1.774 1 96.62 98 GLU A O 1
ATOM 717 N N . THR A 1 99 ? 8.445 -7.18 2.553 1 98.5 99 THR A N 1
ATOM 718 C CA . THR A 1 99 ? 8.297 -7.996 1.353 1 98.5 99 THR A CA 1
ATOM 719 C C . THR A 1 99 ? 6.91 -7.816 0.747 1 98.5 99 THR A C 1
ATOM 721 O O . THR A 1 99 ? 5.91 -7.801 1.467 1 98.5 99 THR A O 1
ATOM 724 N N . VAL A 1 100 ? 6.863 -7.609 -0.547 1 98.56 100 VAL A N 1
ATOM 725 C CA . VAL A 1 100 ? 5.605 -7.637 -1.289 1 98.56 100 VAL A CA 1
ATOM 726 C C . VAL A 1 100 ? 5.551 -8.883 -2.17 1 98.56 100 VAL A C 1
ATOM 728 O O . VAL A 1 100 ? 6.539 -9.234 -2.816 1 98.56 100 VAL A O 1
ATOM 731 N N . VAL A 1 101 ? 4.449 -9.617 -2.148 1 98.75 101 VAL A N 1
ATOM 732 C CA . VAL A 1 101 ? 4.18 -10.734 -3.049 1 98.75 101 VAL A CA 1
ATOM 733 C C . VAL A 1 101 ? 2.939 -10.438 -3.889 1 98.75 101 VAL A C 1
ATOM 735 O O . VAL A 1 101 ? 1.986 -9.82 -3.4 1 98.75 101 VAL A O 1
ATOM 738 N N . MET A 1 102 ? 3.025 -10.844 -5.121 1 98.38 102 MET A N 1
ATOM 739 C CA . MET A 1 102 ? 1.846 -10.539 -5.926 1 98.38 102 MET A CA 1
ATOM 740 C C . MET A 1 102 ? 1.787 -11.422 -7.164 1 98.38 102 MET A C 1
ATOM 742 O O . MET A 1 102 ? 2.822 -11.859 -7.668 1 98.38 102 MET A O 1
ATOM 746 N N . ASN A 1 103 ? 0.636 -11.797 -7.578 1 97.12 103 ASN A N 1
ATOM 747 C CA . ASN A 1 103 ? 0.25 -12.258 -8.906 1 97.12 103 ASN A CA 1
ATOM 748 C C . ASN A 1 103 ? -0.655 -11.25 -9.609 1 97.12 103 ASN A C 1
ATOM 750 O O . ASN A 1 103 ? -1.871 -11.438 -9.672 1 97.12 103 ASN A O 1
ATOM 754 N N . PRO A 1 104 ? -0.103 -10.234 -10.188 1 97.06 104 PRO A N 1
ATOM 755 C CA . PRO A 1 104 ? -0.889 -9.133 -10.75 1 97.06 104 PRO A CA 1
ATOM 756 C C . PRO A 1 104 ? -1.654 -9.539 -12.008 1 97.06 104 PRO A C 1
ATOM 758 O O . PRO A 1 104 ? -1.384 -10.602 -12.586 1 97.06 104 PRO A O 1
ATOM 761 N N . PRO A 1 105 ? -2.684 -8.688 -12.375 1 94.38 105 PRO A N 1
ATOM 762 C CA . PRO A 1 105 ? -3.201 -8.883 -13.727 1 94.38 105 PRO A CA 1
ATOM 763 C C . PRO A 1 105 ? -2.104 -8.852 -14.789 1 94.38 105 PRO A C 1
ATOM 765 O O . PRO A 1 105 ? -1.105 -8.141 -14.633 1 94.38 105 PRO A O 1
ATOM 768 N N . PHE A 1 106 ? -2.258 -9.594 -15.805 1 92.19 106 PHE A N 1
ATOM 769 C CA . PHE A 1 106 ? -1.198 -9.695 -16.812 1 92.19 106 PHE A CA 1
ATOM 770 C C . PHE A 1 106 ? -1.369 -8.633 -17.891 1 92.19 106 PHE A C 1
ATOM 772 O O . PHE A 1 106 ? -0.519 -8.492 -18.766 1 92.19 106 PHE A O 1
ATOM 779 N N . GLY A 1 107 ? -2.438 -7.867 -17.828 1 90.81 107 GLY A N 1
ATOM 780 C CA . GLY A 1 107 ? -2.623 -6.777 -18.766 1 90.81 107 GLY A CA 1
ATOM 781 C C . GLY A 1 107 ? -3.451 -7.168 -19.984 1 90.81 107 GLY A C 1
ATOM 782 O O . GLY A 1 107 ? -3.363 -6.531 -21.031 1 90.81 107 GLY A O 1
ATOM 783 N N . THR A 1 108 ? -4.191 -8.273 -19.844 1 87.5 108 THR A N 1
ATOM 784 C CA . THR A 1 108 ? -5.027 -8.734 -20.953 1 87.5 108 THR A CA 1
ATOM 785 C C . THR A 1 108 ? -6.273 -7.863 -21.078 1 87.5 108 THR A C 1
ATOM 787 O O . THR A 1 108 ? -6.781 -7.668 -22.188 1 87.5 108 THR A O 1
ATOM 790 N N . ARG A 1 109 ? -6.789 -7.305 -20.016 1 88.06 109 ARG A N 1
ATOM 791 C CA . ARG A 1 109 ? -7.977 -6.461 -20.031 1 88.06 109 ARG A CA 1
ATOM 792 C C . ARG A 1 109 ? -7.602 -4.984 -20 1 88.06 109 ARG A C 1
ATOM 794 O O . ARG A 1 109 ? -8.219 -4.168 -20.688 1 88.06 109 ARG A O 1
ATOM 801 N N . ARG A 1 110 ? -6.645 -4.711 -19.25 1 90.56 110 ARG A N 1
ATOM 802 C CA . ARG A 1 110 ? -6.113 -3.355 -19.141 1 90.56 110 ARG A CA 1
ATOM 803 C C . ARG A 1 110 ? -4.605 -3.34 -19.359 1 90.56 110 ARG A C 1
ATOM 805 O O . ARG A 1 110 ? -3.842 -3.688 -18.453 1 90.56 110 ARG A O 1
ATOM 812 N N . LYS A 1 111 ? -4.262 -2.816 -20.469 1 93.06 111 LYS A N 1
ATOM 813 C CA . LYS A 1 111 ? -2.85 -2.799 -20.844 1 93.06 111 LYS A CA 1
ATOM 814 C C . LYS A 1 111 ? -2.02 -2.061 -19.797 1 93.06 111 LYS A C 1
ATOM 816 O O . LYS A 1 111 ? -2.389 -0.968 -19.359 1 93.06 111 LYS A O 1
ATOM 821 N N . GLY A 1 112 ? -0.921 -2.693 -19.344 1 95 112 GLY A N 1
ATOM 822 C CA . GLY A 1 112 ? 0.01 -2.051 -18.422 1 95 112 GLY A CA 1
ATOM 823 C C . GLY A 1 112 ? -0.34 -2.268 -16.969 1 95 112 GLY A C 1
ATOM 824 O O . GLY A 1 112 ? 0.393 -1.833 -16.078 1 95 112 GLY A O 1
ATOM 825 N N . ALA A 1 113 ? -1.413 -2.926 -16.703 1 94.88 113 ALA A N 1
ATOM 826 C CA . ALA A 1 113 ? -1.843 -3.146 -15.32 1 94.88 113 ALA A CA 1
ATOM 827 C C . ALA A 1 113 ? -0.777 -3.896 -14.531 1 94.88 113 ALA A C 1
ATOM 829 O O . ALA A 1 113 ? -0.543 -3.6 -13.359 1 94.88 113 ALA A O 1
ATOM 830 N N . ASP A 1 114 ? -0.128 -4.832 -15.211 1 96.88 114 ASP A N 1
ATOM 831 C CA . ASP A 1 114 ? 0.922 -5.598 -14.547 1 96.88 114 ASP A CA 1
ATOM 832 C C . ASP A 1 114 ? 2.062 -4.688 -14.094 1 96.88 114 ASP A C 1
ATOM 834 O O . ASP A 1 114 ? 2.557 -4.812 -12.977 1 96.88 114 ASP A O 1
ATOM 838 N N . MET A 1 115 ? 2.389 -3.723 -14.852 1 97.5 115 MET A N 1
ATOM 839 C CA . MET A 1 115 ? 3.506 -2.83 -14.555 1 97.5 115 MET A CA 1
ATOM 840 C C . MET A 1 115 ? 3.113 -1.797 -13.5 1 97.5 115 MET A C 1
ATOM 842 O O . MET A 1 115 ? 3.953 -1.361 -12.711 1 97.5 115 MET A O 1
ATOM 846 N N . GLU A 1 116 ? 1.877 -1.426 -13.523 1 95.19 116 GLU A N 1
ATOM 847 C CA . GLU A 1 116 ? 1.395 -0.552 -12.461 1 95.19 116 GLU A CA 1
ATOM 848 C C . GLU A 1 116 ? 1.53 -1.221 -11.094 1 95.19 116 GLU A C 1
ATOM 850 O O . GLU A 1 116 ? 1.941 -0.583 -10.117 1 95.19 116 GLU A O 1
ATOM 855 N N . PHE A 1 117 ? 1.223 -2.477 -11.016 1 97.56 117 PHE A N 1
ATOM 856 C CA . PHE A 1 117 ? 1.399 -3.242 -9.789 1 97.56 117 PHE A CA 1
ATOM 857 C C . PHE A 1 117 ? 2.869 -3.285 -9.391 1 97.56 117 PHE A C 1
ATOM 859 O O . PHE A 1 117 ? 3.205 -3.057 -8.227 1 97.56 117 PHE A O 1
ATOM 866 N N . LEU A 1 118 ? 3.646 -3.564 -10.359 1 98 118 LEU A N 1
ATOM 867 C CA . LEU A 1 118 ? 5.07 -3.688 -10.07 1 98 118 LEU A CA 1
ATOM 868 C C . LEU A 1 118 ? 5.641 -2.363 -9.57 1 98 118 LEU A C 1
ATOM 870 O O . LEU A 1 118 ? 6.391 -2.332 -8.594 1 98 118 LEU A O 1
ATOM 874 N N . SER A 1 119 ? 5.266 -1.346 -10.211 1 95.88 119 SER A N 1
ATOM 875 C CA . SER A 1 119 ? 5.699 -0.013 -9.805 1 95.88 119 SER A CA 1
ATOM 876 C C . SER A 1 119 ? 5.297 0.284 -8.359 1 95.88 119 SER A C 1
ATOM 878 O O . SER A 1 119 ? 6.117 0.737 -7.562 1 95.88 119 SER A O 1
ATOM 880 N N . ALA A 1 120 ? 4.07 0.042 -8.016 1 94.5 120 ALA A N 1
ATOM 881 C CA . ALA A 1 120 ? 3.57 0.274 -6.664 1 94.5 120 ALA A CA 1
ATOM 882 C C . ALA A 1 120 ? 4.32 -0.582 -5.648 1 94.5 120 ALA A C 1
ATOM 884 O O . ALA A 1 120 ? 4.688 -0.101 -4.574 1 94.5 120 ALA A O 1
ATOM 885 N N . ALA A 1 121 ? 4.547 -1.814 -6.004 1 97.19 121 ALA A N 1
ATOM 886 C CA . ALA A 1 121 ? 5.234 -2.73 -5.098 1 97.19 121 ALA A CA 1
ATOM 887 C C . ALA A 1 121 ? 6.652 -2.246 -4.797 1 97.19 121 ALA A C 1
ATOM 889 O O . ALA A 1 121 ? 7.102 -2.295 -3.65 1 97.19 121 ALA A O 1
ATOM 890 N N . MET A 1 122 ? 7.301 -1.709 -5.797 1 95.56 122 MET A N 1
ATOM 891 C CA . MET A 1 122 ? 8.68 -1.261 -5.656 1 95.56 122 MET A CA 1
ATOM 892 C C . MET A 1 122 ? 8.766 -0.008 -4.793 1 95.56 122 MET A C 1
ATOM 894 O O . MET A 1 122 ? 9.789 0.246 -4.156 1 95.56 122 MET A O 1
ATOM 898 N N . LYS A 1 123 ? 7.652 0.685 -4.711 1 91.12 123 LYS A N 1
ATOM 899 C CA . LYS A 1 123 ? 7.605 1.891 -3.891 1 91.12 123 LYS A CA 1
ATOM 900 C C . LYS A 1 123 ? 7.301 1.553 -2.434 1 91.12 123 LYS A C 1
ATOM 902 O O . LYS A 1 123 ? 7.539 2.367 -1.54 1 91.12 123 LYS A O 1
ATOM 907 N N . VAL A 1 124 ? 6.844 0.383 -2.219 1 92.69 124 VAL A N 1
ATOM 908 C CA . VAL A 1 124 ? 6.316 0.037 -0.904 1 92.69 124 VAL A CA 1
ATOM 909 C C . VAL A 1 124 ? 7.285 -0.904 -0.19 1 92.69 124 VAL A C 1
ATOM 911 O O . VAL A 1 124 ? 7.535 -0.755 1.009 1 92.69 124 VAL A O 1
ATOM 914 N N . ALA A 1 125 ? 7.859 -1.79 -0.899 1 95.5 125 ALA A N 1
ATOM 915 C CA . ALA A 1 125 ? 8.695 -2.828 -0.296 1 95.5 125 ALA A CA 1
ATOM 916 C C . ALA A 1 125 ? 10.062 -2.273 0.094 1 95.5 125 ALA A C 1
ATOM 918 O O . ALA A 1 125 ? 10.711 -1.595 -0.702 1 95.5 125 ALA A O 1
ATOM 919 N N . SER A 1 126 ? 10.477 -2.625 1.316 1 93.31 126 SER A N 1
ATOM 920 C CA . SER A 1 126 ? 11.797 -2.16 1.744 1 93.31 126 SER A CA 1
ATOM 921 C C . SER A 1 126 ? 12.859 -3.217 1.482 1 93.31 126 SER A C 1
ATOM 923 O O . SER A 1 126 ? 14.055 -2.904 1.445 1 93.31 126 SER A O 1
ATOM 925 N N . GLN A 1 127 ? 12.43 -4.465 1.259 1 95.31 127 GLN A N 1
ATOM 926 C CA . GLN A 1 127 ? 13.445 -5.508 1.151 1 95.31 127 GLN A CA 1
ATOM 927 C C . GLN A 1 127 ? 13.336 -6.25 -0.177 1 95.31 127 GLN A C 1
ATOM 929 O O . GLN A 1 127 ? 14.336 -6.438 -0.876 1 95.31 127 GLN A O 1
ATOM 934 N N . ALA A 1 128 ? 12.094 -6.684 -0.512 1 98.19 128 ALA A N 1
ATOM 935 C CA . ALA A 1 128 ? 11.992 -7.496 -1.723 1 98.19 128 ALA A CA 1
ATOM 936 C C . ALA A 1 128 ? 10.57 -7.488 -2.275 1 98.19 128 ALA A C 1
ATOM 938 O O . ALA A 1 128 ? 9.609 -7.289 -1.531 1 98.19 128 ALA A O 1
ATOM 939 N N . VAL A 1 129 ? 10.5 -7.715 -3.57 1 98.69 129 VAL A N 1
ATOM 940 C CA . VAL A 1 129 ? 9.234 -7.922 -4.273 1 98.69 129 VAL A CA 1
ATOM 941 C C . VAL A 1 129 ? 9.281 -9.242 -5.035 1 98.69 129 VAL A C 1
ATOM 943 O O . VAL A 1 129 ? 10.242 -9.516 -5.758 1 98.69 129 VAL A O 1
ATOM 946 N N . TYR A 1 130 ? 8.305 -10.086 -4.863 1 98.81 130 TYR A N 1
ATOM 947 C CA . TYR A 1 130 ? 8.086 -11.289 -5.664 1 98.81 130 TYR A CA 1
ATOM 948 C C . TYR A 1 130 ? 6.848 -11.141 -6.543 1 98.81 130 TYR A C 1
ATOM 950 O O . TYR A 1 130 ? 5.758 -10.844 -6.047 1 98.81 130 TYR A O 1
ATOM 958 N N . SER A 1 131 ? 6.973 -11.344 -7.77 1 98.69 131 SER A N 1
ATOM 959 C CA . SER A 1 131 ? 5.891 -11.07 -8.703 1 98.69 131 SER A CA 1
ATOM 960 C C . SER A 1 131 ? 5.898 -12.062 -9.867 1 98.69 131 SER A C 1
ATOM 962 O O . SER A 1 131 ? 6.957 -12.547 -10.266 1 98.69 131 SER A O 1
ATOM 964 N N . LEU A 1 132 ? 4.727 -12.391 -10.367 1 97.44 132 LEU A N 1
ATOM 965 C CA . LEU A 1 132 ? 4.586 -13.203 -11.578 1 97.44 132 LEU A CA 1
ATOM 966 C C . LEU A 1 132 ? 4.285 -12.328 -12.789 1 97.44 132 LEU A C 1
ATOM 968 O O . LEU A 1 132 ? 3.43 -11.438 -12.719 1 97.44 132 LEU A O 1
ATOM 972 N N . HIS A 1 133 ? 4.984 -12.523 -13.828 1 97.38 133 HIS A N 1
ATOM 973 C CA . HIS A 1 133 ? 4.762 -11.867 -15.109 1 97.38 133 HIS A CA 1
ATOM 974 C C . HIS A 1 133 ? 4.93 -12.852 -16.266 1 97.38 133 HIS A C 1
ATOM 976 O O . HIS A 1 133 ? 5.691 -13.812 -16.156 1 97.38 133 HIS A O 1
ATOM 982 N N . LYS A 1 134 ? 4.203 -12.578 -17.344 1 95.44 134 LYS A N 1
ATOM 983 C CA . LYS A 1 134 ? 4.363 -13.422 -18.531 1 95.44 134 LYS A CA 1
ATOM 984 C C . LYS A 1 134 ? 5.82 -13.469 -18.984 1 95.44 134 LYS A C 1
ATOM 986 O O . LYS A 1 134 ? 6.496 -12.438 -19.016 1 95.44 134 LYS A O 1
ATOM 991 N N . THR A 1 135 ? 6.203 -14.672 -19.359 1 96.56 135 THR A N 1
ATOM 992 C CA . THR A 1 135 ? 7.578 -14.836 -19.812 1 96.56 135 THR A CA 1
ATOM 993 C C . THR A 1 135 ? 7.848 -13.984 -21.047 1 96.56 135 THR A C 1
ATOM 995 O O . THR A 1 135 ? 8.945 -13.445 -21.203 1 96.56 135 THR A O 1
ATOM 998 N N . THR A 1 136 ? 6.895 -13.805 -21.859 1 95.56 136 THR A N 1
ATOM 999 C CA . THR A 1 136 ? 7.039 -13.062 -23.109 1 95.56 136 THR A CA 1
ATOM 1000 C C . THR A 1 136 ? 7.355 -11.594 -22.828 1 95.56 136 THR A C 1
ATOM 1002 O O . THR A 1 136 ? 7.793 -10.867 -23.719 1 95.56 136 THR A O 1
ATOM 1005 N N . THR A 1 137 ? 7.133 -11.117 -21.609 1 97.06 137 THR A N 1
ATOM 1006 C CA . THR A 1 137 ? 7.379 -9.719 -21.266 1 97.06 137 THR A CA 1
ATOM 1007 C C . THR A 1 137 ? 8.656 -9.578 -20.453 1 97.06 137 THR A C 1
ATOM 1009 O O . THR A 1 137 ? 8.906 -8.531 -19.844 1 97.06 137 THR A O 1
ATOM 1012 N N . ARG A 1 138 ? 9.5 -10.547 -20.469 1 97.94 138 ARG A N 1
ATOM 1013 C CA . ARG A 1 138 ? 10.656 -10.633 -19.578 1 97.94 138 ARG A CA 1
ATOM 1014 C C . ARG A 1 138 ? 11.562 -9.414 -19.734 1 97.94 138 ARG A C 1
ATOM 1016 O O . ARG A 1 138 ? 11.93 -8.773 -18.75 1 97.94 138 ARG A O 1
ATOM 1023 N N . GLU A 1 139 ? 11.938 -9.055 -20.875 1 98.25 139 GLU A N 1
ATOM 1024 C CA . GLU A 1 139 ? 12.859 -7.949 -21.109 1 98.25 139 GLU A CA 1
ATOM 1025 C C . GLU A 1 139 ? 12.234 -6.613 -20.719 1 98.25 139 GLU A C 1
ATOM 1027 O O . GLU A 1 139 ? 12.906 -5.746 -20.156 1 98.25 139 GLU A O 1
ATOM 1032 N N . HIS A 1 140 ? 11.047 -6.496 -21.031 1 98.12 140 HIS A N 1
ATOM 1033 C CA . HIS A 1 140 ? 10.328 -5.281 -20.656 1 98.12 140 HIS A CA 1
ATOM 1034 C C . HIS A 1 140 ? 10.289 -5.102 -19.141 1 98.12 140 HIS A C 1
ATOM 1036 O O . HIS A 1 140 ? 10.57 -4.012 -18.641 1 98.12 140 HIS A O 1
ATOM 1042 N N . VAL A 1 141 ? 9.945 -6.148 -18.438 1 98.5 141 VAL A N 1
ATOM 1043 C CA . VAL A 1 141 ? 9.875 -6.113 -16.969 1 98.5 141 VAL A CA 1
ATOM 1044 C C . VAL A 1 141 ? 11.25 -5.789 -16.391 1 98.5 141 VAL A C 1
ATOM 1046 O O . VAL A 1 141 ? 11.367 -4.922 -15.523 1 98.5 141 VAL A O 1
ATOM 1049 N N . LYS A 1 142 ? 12.242 -6.438 -16.891 1 98.5 142 LYS A N 1
ATOM 1050 C CA . LYS A 1 142 ? 13.609 -6.223 -16.422 1 98.5 142 LYS A CA 1
ATOM 1051 C C . LYS A 1 142 ? 14.031 -4.77 -16.625 1 98.5 142 LYS A C 1
ATOM 1053 O O . LYS A 1 142 ? 14.523 -4.133 -15.68 1 98.5 142 LYS A O 1
ATOM 1058 N N . ARG A 1 143 ? 13.836 -4.297 -17.734 1 98.31 143 ARG A N 1
ATOM 1059 C CA . ARG A 1 143 ? 14.234 -2.934 -18.062 1 98.31 143 ARG A CA 1
ATOM 1060 C C . ARG A 1 143 ? 13.5 -1.922 -17.188 1 98.31 143 ARG A C 1
ATOM 1062 O O . ARG A 1 143 ? 14.125 -1.023 -16.625 1 98.31 143 ARG A O 1
ATOM 1069 N N . ALA A 1 144 ? 12.227 -2.027 -17.094 1 98.19 144 ALA A N 1
ATOM 1070 C CA . ALA A 1 144 ? 11.43 -1.094 -16.297 1 98.19 144 ALA A CA 1
ATOM 1071 C C . ALA A 1 144 ? 11.852 -1.131 -14.828 1 98.19 144 ALA A C 1
ATOM 1073 O O . ALA A 1 144 ? 12.023 -0.085 -14.195 1 98.19 144 ALA A O 1
ATOM 1074 N N . ALA A 1 145 ? 12.039 -2.326 -14.305 1 98.06 145 ALA A N 1
ATOM 1075 C CA . ALA A 1 145 ? 12.414 -2.475 -12.906 1 98.06 145 ALA A CA 1
ATOM 1076 C C . ALA A 1 145 ? 13.742 -1.769 -12.609 1 98.06 145 ALA A C 1
ATOM 1078 O O . ALA A 1 145 ? 13.844 -1.013 -11.641 1 98.06 145 ALA A O 1
ATOM 1079 N N . LEU A 1 146 ? 14.727 -1.961 -13.484 1 97.44 146 LEU A N 1
ATOM 1080 C CA . LEU A 1 146 ? 16.078 -1.48 -13.25 1 97.44 146 LEU A CA 1
ATOM 1081 C C . LEU A 1 146 ? 16.203 0.005 -13.578 1 97.44 146 LEU A C 1
ATOM 1083 O O . LEU A 1 146 ? 16.922 0.742 -12.891 1 97.44 146 LEU A O 1
ATOM 1087 N N . ARG A 1 147 ? 15.414 0.461 -14.492 1 96.69 147 ARG A N 1
ATOM 1088 C CA . ARG A 1 147 ? 15.633 1.815 -14.984 1 96.69 147 ARG A CA 1
ATOM 1089 C C . ARG A 1 147 ? 14.594 2.781 -14.43 1 96.69 147 ARG A C 1
ATOM 1091 O O . ARG A 1 147 ? 14.875 3.971 -14.266 1 96.69 147 ARG A O 1
ATOM 1098 N N . GLU A 1 148 ? 13.438 2.225 -14.227 1 95 148 GLU A N 1
ATOM 1099 C CA . GLU A 1 148 ? 12.336 3.137 -13.93 1 95 148 GLU A CA 1
ATOM 1100 C C . GLU A 1 148 ? 11.844 2.955 -12.492 1 95 148 GLU A C 1
ATOM 1102 O O . GLU A 1 148 ? 11.352 3.9 -11.875 1 95 148 GLU A O 1
ATOM 1107 N N . TYR A 1 149 ? 11.984 1.808 -11.953 1 95.31 149 TYR A N 1
ATOM 1108 C CA . TYR A 1 149 ? 11.344 1.54 -10.672 1 95.31 149 TYR A CA 1
ATOM 1109 C C . TYR A 1 149 ? 12.367 1.414 -9.555 1 95.31 149 TYR A C 1
ATOM 1111 O O . TYR A 1 149 ? 12.07 0.888 -8.484 1 95.31 149 TYR A O 1
ATOM 1119 N N . ASN A 1 150 ? 13.594 1.83 -9.75 1 92.5 150 ASN A N 1
ATOM 1120 C CA . ASN A 1 150 ? 14.648 1.934 -8.742 1 92.5 150 ASN A CA 1
ATOM 1121 C C . ASN A 1 150 ? 14.977 0.573 -8.141 1 92.5 150 ASN A C 1
ATOM 1123 O O . ASN A 1 150 ? 15.18 0.46 -6.926 1 92.5 150 ASN A O 1
ATOM 1127 N N . ALA A 1 151 ? 14.938 -0.473 -8.93 1 96.75 151 ALA A N 1
ATOM 1128 C CA . ALA A 1 151 ? 15.383 -1.79 -8.484 1 96.75 151 ALA A CA 1
ATOM 1129 C C . ALA A 1 151 ? 16.906 -1.911 -8.539 1 96.75 151 ALA A C 1
ATOM 1131 O O . ALA A 1 151 ? 17.516 -1.54 -9.539 1 96.75 151 ALA A O 1
ATOM 1132 N N . ARG A 1 152 ? 17.453 -2.363 -7.445 1 96.75 152 ARG A N 1
ATOM 1133 C CA . ARG A 1 152 ? 18.859 -2.711 -7.441 1 96.75 152 ARG A CA 1
ATOM 1134 C C . ARG A 1 152 ? 19.109 -3.986 -8.242 1 96.75 152 ARG A C 1
ATOM 1136 O O . ARG A 1 152 ? 20.109 -4.078 -8.977 1 96.75 152 ARG A O 1
ATOM 1143 N N . THR A 1 153 ? 18.281 -4.965 -8.094 1 97.75 153 THR A N 1
ATOM 1144 C CA . THR A 1 153 ? 18.328 -6.211 -8.844 1 97.75 153 THR A CA 1
ATOM 1145 C C . THR A 1 153 ? 16.938 -6.613 -9.32 1 97.75 153 THR A C 1
ATOM 1147 O O . THR A 1 153 ? 15.945 -6.27 -8.688 1 97.75 153 THR A O 1
ATOM 1150 N N . ALA A 1 154 ? 16.953 -7.242 -10.43 1 98.56 154 ALA A N 1
ATOM 1151 C CA . ALA A 1 154 ? 15.758 -7.852 -11.023 1 98.56 154 ALA A CA 1
ATOM 1152 C C . ALA A 1 154 ? 16.094 -9.203 -11.656 1 98.56 154 ALA A C 1
ATOM 1154 O O . ALA A 1 154 ? 16.656 -9.258 -12.75 1 98.56 154 ALA A O 1
ATOM 1155 N N . GLU A 1 155 ? 15.641 -10.273 -10.969 1 98.19 155 GLU A N 1
ATOM 1156 C CA . GLU A 1 155 ? 16.062 -11.602 -11.398 1 98.19 155 GLU A CA 1
ATOM 1157 C C . GLU A 1 155 ? 14.875 -12.547 -11.531 1 98.19 155 GLU A C 1
ATOM 1159 O O . GLU A 1 155 ? 13.977 -12.539 -10.688 1 98.19 155 GLU A O 1
ATOM 1164 N N . VAL A 1 156 ? 14.914 -13.281 -12.586 1 97.94 156 VAL A N 1
ATOM 1165 C CA . VAL A 1 156 ? 13.969 -14.383 -12.719 1 97.94 156 VAL A CA 1
ATOM 1166 C C . VAL A 1 156 ? 14.469 -15.594 -11.938 1 97.94 156 VAL A C 1
ATOM 1168 O O . VAL A 1 156 ? 15.547 -16.125 -12.227 1 97.94 156 VAL A O 1
ATOM 1171 N N . ILE A 1 157 ? 13.703 -15.992 -11 1 97.19 157 ILE A N 1
ATOM 1172 C CA . ILE A 1 157 ? 14.07 -17.156 -10.188 1 97.19 157 ILE A CA 1
ATOM 1173 C C . ILE A 1 157 ? 13.797 -18.438 -10.961 1 97.19 157 ILE A C 1
ATOM 1175 O O . ILE A 1 157 ? 14.617 -19.359 -10.953 1 97.19 157 ILE A O 1
ATOM 1179 N N . CYS A 1 158 ? 12.602 -18.531 -11.594 1 94 158 CYS A N 1
ATOM 1180 C CA . CYS A 1 158 ? 12.242 -19.672 -12.438 1 94 158 CYS A CA 1
ATOM 1181 C C . CYS A 1 158 ? 11.055 -19.344 -13.32 1 94 158 CYS A C 1
ATOM 1183 O O . CYS A 1 158 ? 10.375 -18.328 -13.117 1 94 158 CYS A O 1
ATOM 1185 N N . GLU A 1 159 ? 10.945 -20.156 -14.336 1 93.88 159 GLU A N 1
ATOM 1186 C CA . GLU A 1 159 ? 9.773 -20.109 -15.203 1 93.88 159 GLU A CA 1
ATOM 1187 C C . GLU A 1 159 ? 8.75 -21.172 -14.812 1 93.88 159 GLU A C 1
ATOM 1189 O O . GLU A 1 159 ? 9.109 -22.312 -14.555 1 93.88 159 GLU A O 1
ATOM 1194 N N . LEU A 1 160 ? 7.512 -20.703 -14.664 1 89.31 160 LEU A N 1
ATOM 1195 C CA . LEU A 1 160 ? 6.41 -21.594 -14.297 1 89.31 160 LEU A CA 1
ATOM 1196 C C . LEU A 1 160 ? 5.34 -21.609 -15.383 1 89.31 160 LEU A C 1
ATOM 1198 O O . LEU A 1 160 ? 5.363 -20.781 -16.297 1 89.31 160 LEU A O 1
ATOM 1202 N N . ARG A 1 161 ? 4.508 -22.641 -15.297 1 84.88 161 ARG A N 1
ATOM 1203 C CA . ARG A 1 161 ? 3.354 -22.719 -16.188 1 84.88 161 ARG A CA 1
ATOM 1204 C C . ARG A 1 161 ? 2.057 -22.469 -15.43 1 84.88 161 ARG A C 1
ATOM 1206 O O . ARG A 1 161 ? 1.763 -23.156 -14.445 1 84.88 161 ARG A O 1
ATOM 1213 N N . TYR A 1 162 ? 1.479 -21.422 -15.82 1 76.94 162 TYR A N 1
ATOM 1214 C CA . TYR A 1 162 ? 0.22 -21.016 -15.211 1 76.94 162 TYR A CA 1
ATOM 1215 C C . TYR A 1 162 ? -0.97 -21.516 -16.016 1 76.94 162 TYR A C 1
ATOM 1217 O O . TYR A 1 162 ? -1.034 -21.312 -17.234 1 76.94 162 TYR A O 1
ATOM 1225 N N . ASP A 1 163 ? -1.788 -22.391 -15.359 1 69.88 163 ASP A N 1
ATOM 1226 C CA . ASP A 1 163 ? -3.014 -22.844 -16.016 1 69.88 163 ASP A CA 1
ATOM 1227 C C . ASP A 1 163 ? -4.145 -21.828 -15.805 1 69.88 163 ASP A C 1
ATOM 1229 O O . ASP A 1 163 ? -4.699 -21.734 -14.703 1 69.88 163 ASP A O 1
ATOM 1233 N N . VAL A 1 164 ? -4.359 -20.906 -16.672 1 61.19 164 VAL A N 1
ATOM 1234 C CA . VAL A 1 164 ? -5.504 -20 -16.594 1 61.19 164 VAL A CA 1
ATOM 1235 C C . VAL A 1 164 ? -6.723 -20.641 -17.25 1 61.19 164 VAL A C 1
ATOM 1237 O O . VAL A 1 164 ? -6.648 -21.094 -18.391 1 61.19 164 VAL A O 1
ATOM 1240 N N . PRO A 1 165 ? -7.77 -20.891 -16.453 1 55.94 165 PRO A N 1
ATOM 1241 C CA . PRO A 1 165 ? -8.953 -21.422 -17.125 1 55.94 165 PRO A CA 1
ATOM 1242 C C . PRO A 1 165 ? -9.461 -20.5 -18.234 1 55.94 165 PRO A C 1
ATOM 1244 O O . PRO A 1 165 ? -9.344 -19.281 -18.141 1 55.94 165 PRO A O 1
ATOM 1247 N N . GLN A 1 166 ? -9.492 -20.953 -19.391 1 51.84 166 GLN A N 1
ATOM 1248 C CA . GLN A 1 166 ? -10.109 -20.156 -20.438 1 51.84 166 GLN A CA 1
ATOM 1249 C C . GLN A 1 166 ? -11.531 -19.766 -20.062 1 51.84 166 GLN A C 1
ATOM 1251 O O . GLN A 1 166 ? -12.367 -20.625 -19.766 1 51.84 166 GLN A O 1
ATOM 1256 N N . LEU A 1 167 ? -11.641 -18.812 -19.344 1 47.16 167 LEU A N 1
ATOM 1257 C CA . LEU A 1 167 ? -12.984 -18.328 -19.031 1 47.16 167 LEU A CA 1
ATOM 1258 C C . LEU A 1 167 ? -13.766 -18.062 -20.312 1 47.16 167 LEU A C 1
ATOM 1260 O O . LEU A 1 167 ? -14.977 -17.797 -20.266 1 47.16 167 LEU A O 1
ATOM 1264 N N . TYR A 1 168 ? -13.062 -17.797 -21.391 1 46.34 168 TYR A N 1
ATOM 1265 C CA . TYR A 1 168 ? -13.914 -17.344 -22.469 1 46.34 168 TYR A CA 1
ATOM 1266 C C . TYR A 1 168 ? -14.438 -18.516 -23.297 1 46.34 168 TYR A C 1
ATOM 1268 O O . TYR A 1 168 ? -13.734 -19.5 -23.484 1 46.34 168 TYR A O 1
ATOM 1276 N N . LYS A 1 169 ? -15.805 -18.609 -23.469 1 45.47 169 LYS A N 1
ATOM 1277 C CA . LYS A 1 169 ? -16.656 -19.531 -24.203 1 45.47 169 LYS A CA 1
ATOM 1278 C C . LYS A 1 169 ? -16.031 -19.906 -25.547 1 45.47 169 LYS A C 1
ATOM 1280 O O . LYS A 1 169 ? -16.266 -21.016 -26.047 1 45.47 169 LYS A O 1
ATOM 1285 N N . PHE A 1 170 ? -15.617 -18.938 -26.266 1 44.06 170 PHE A N 1
ATOM 1286 C CA . PHE A 1 170 ? -15.469 -19.266 -27.672 1 44.06 170 PHE A CA 1
ATOM 1287 C C . PHE A 1 170 ? -14.203 -20.078 -27.922 1 44.06 170 PHE A C 1
ATOM 1289 O O . PHE A 1 170 ? -13.867 -20.391 -29.062 1 44.06 170 PHE A O 1
ATOM 1296 N N . HIS A 1 171 ? -13.344 -19.969 -26.938 1 49.34 171 HIS A N 1
ATOM 1297 C CA . HIS A 1 171 ? -12.133 -20.672 -27.344 1 49.34 171 HIS A CA 1
ATOM 1298 C C . HIS A 1 171 ? -12.203 -22.156 -26.969 1 49.34 171 HIS A C 1
ATOM 1300 O O . HIS A 1 171 ? -12.625 -22.5 -25.859 1 49.34 171 HIS A O 1
ATOM 1306 N N . LYS A 1 172 ? -12.195 -22.984 -27.984 1 49.78 172 LYS A N 1
ATOM 1307 C CA . LYS A 1 172 ? -12.203 -24.438 -28.016 1 49.78 172 LYS A CA 1
ATOM 1308 C C . LYS A 1 172 ? -11.211 -25.016 -27.016 1 49.78 172 LYS A C 1
ATOM 1310 O O . LYS A 1 172 ? -11.383 -26.156 -26.547 1 49.78 172 LYS A O 1
ATOM 1315 N N . LYS A 1 173 ? -10 -24.359 -26.984 1 52.72 173 LYS A N 1
ATOM 1316 C CA . LYS A 1 173 ? -9.023 -25 -26.109 1 52.72 173 LYS A CA 1
ATOM 1317 C C . LYS A 1 173 ? -9.242 -24.609 -24.656 1 52.72 173 LYS A C 1
ATOM 1319 O O . LYS A 1 173 ? -9.344 -23.422 -24.328 1 52.72 173 LYS A O 1
ATOM 1324 N N . LYS A 1 174 ? -9.562 -25.484 -23.75 1 56.31 174 LYS A N 1
ATOM 1325 C CA . LYS A 1 174 ? -10.141 -25.359 -22.422 1 56.31 174 LYS A CA 1
ATOM 1326 C C . LYS A 1 174 ? -9.195 -24.609 -21.484 1 56.31 174 LYS A C 1
ATOM 1328 O O . LYS A 1 174 ? -9.641 -23.859 -20.609 1 56.31 174 LYS A O 1
ATOM 1333 N N . GLU A 1 175 ? -7.891 -24.859 -21.531 1 59.44 175 GLU A N 1
ATOM 1334 C CA . GLU A 1 175 ? -6.879 -24.266 -20.672 1 59.44 175 GLU A CA 1
ATOM 1335 C C . GLU A 1 175 ? -5.68 -23.781 -21.484 1 59.44 175 GLU A C 1
ATOM 1337 O O . GLU A 1 175 ? -5.27 -24.438 -22.438 1 59.44 175 GLU A O 1
ATOM 1342 N N . VAL A 1 176 ? -5.406 -22.469 -21.594 1 62.25 176 VAL A N 1
ATOM 1343 C CA . VAL A 1 176 ? -4.168 -21.969 -22.188 1 62.25 176 VAL A CA 1
ATOM 1344 C C . VAL A 1 176 ? -3.055 -21.969 -21.141 1 62.25 176 VAL A C 1
ATOM 1346 O O . VAL A 1 176 ? -3.248 -21.5 -20.031 1 62.25 176 VAL A O 1
ATOM 1349 N N . ASP A 1 177 ? -2.084 -22.734 -21.438 1 76.12 177 ASP A N 1
ATOM 1350 C CA . ASP A 1 177 ? -0.864 -22.75 -20.641 1 76.12 177 ASP A CA 1
ATOM 1351 C C . ASP A 1 177 ? -0.013 -21.516 -20.922 1 76.12 177 ASP A C 1
ATOM 1353 O O . ASP A 1 177 ? 0.455 -21.312 -22.031 1 76.12 177 ASP A O 1
ATOM 1357 N N . ILE A 1 178 ? -0.034 -20.609 -19.953 1 84.06 178 ILE A N 1
ATOM 1358 C CA . ILE A 1 178 ? 0.778 -19.406 -20.109 1 84.06 178 ILE A CA 1
ATOM 1359 C C . ILE A 1 178 ? 2.068 -19.547 -19.312 1 84.06 178 ILE A C 1
ATOM 1361 O O . ILE A 1 178 ? 2.035 -19.906 -18.125 1 84.06 178 ILE A O 1
ATOM 1365 N N . ALA A 1 179 ? 3.164 -19.312 -20.031 1 92.25 179 ALA A N 1
ATOM 1366 C CA . ALA A 1 179 ? 4.445 -19.297 -19.344 1 92.25 179 ALA A CA 1
ATOM 1367 C C . ALA A 1 179 ? 4.617 -18 -18.547 1 92.25 179 ALA A C 1
ATOM 1369 O O . ALA A 1 179 ? 4.398 -16.906 -19.078 1 92.25 179 ALA A O 1
ATOM 1370 N N . VAL A 1 180 ? 4.934 -18.188 -17.266 1 95.19 180 VAL A N 1
ATOM 1371 C CA . VAL A 1 180 ? 5.121 -17 -16.422 1 95.19 180 VAL A CA 1
ATOM 1372 C C . VAL A 1 180 ? 6.457 -17.094 -15.688 1 95.19 180 VAL A C 1
ATOM 1374 O O . VAL A 1 180 ? 6.906 -18.188 -15.336 1 95.19 180 VAL A O 1
ATOM 1377 N N . ASP A 1 181 ? 7.07 -15.938 -15.531 1 97 181 ASP A N 1
ATOM 1378 C CA . ASP A 1 181 ? 8.305 -15.82 -14.766 1 97 181 ASP A CA 1
ATOM 1379 C C . ASP A 1 181 ? 8.023 -15.422 -13.32 1 97 181 ASP A C 1
ATOM 1381 O O . ASP A 1 181 ? 7.242 -14.5 -13.07 1 97 181 ASP A O 1
ATOM 1385 N N . LEU A 1 182 ? 8.633 -16.172 -12.422 1 97.62 182 LEU A N 1
ATOM 1386 C CA . LEU A 1 182 ? 8.688 -15.711 -11.039 1 97.62 182 LEU A CA 1
ATOM 1387 C C . LEU A 1 182 ? 9.883 -14.789 -10.82 1 97.62 182 LEU A C 1
ATOM 1389 O O . LEU A 1 182 ? 11.039 -15.219 -10.938 1 97.62 182 LEU A O 1
ATOM 1393 N N . TRP A 1 183 ? 9.586 -13.562 -10.445 1 98.62 183 TRP A N 1
ATOM 1394 C CA . TRP A 1 183 ? 10.617 -12.547 -10.289 1 98.62 183 TRP A CA 1
ATOM 1395 C C . TRP A 1 183 ? 10.922 -12.305 -8.812 1 98.62 183 TRP A C 1
ATOM 1397 O O . TRP A 1 183 ? 10.016 -12.305 -7.977 1 98.62 183 TRP A O 1
ATOM 1407 N N . ARG A 1 184 ? 12.133 -12.102 -8.477 1 98.69 184 ARG A N 1
ATOM 1408 C CA . ARG A 1 184 ? 12.555 -11.422 -7.254 1 98.69 184 ARG A CA 1
ATOM 1409 C C . ARG A 1 184 ? 13.234 -10.094 -7.57 1 98.69 184 ARG A C 1
ATOM 1411 O O . ARG A 1 184 ? 14.211 -10.055 -8.312 1 98.69 184 ARG A O 1
ATOM 1418 N N . LEU A 1 185 ? 12.68 -9.07 -7.086 1 98.62 185 LEU A N 1
ATOM 1419 C CA . LEU A 1 185 ? 13.227 -7.727 -7.27 1 98.62 185 LEU A CA 1
ATOM 1420 C C . LEU A 1 185 ? 13.602 -7.109 -5.926 1 98.62 185 LEU A C 1
ATOM 1422 O O . LEU A 1 185 ? 12.859 -7.23 -4.953 1 98.62 185 LEU A O 1
ATOM 1426 N N . VAL A 1 186 ? 14.727 -6.469 -5.871 1 97.62 186 VAL A N 1
ATOM 1427 C CA . VAL A 1 186 ? 15.219 -5.844 -4.648 1 97.62 186 VAL A CA 1
ATOM 1428 C C . VAL A 1 186 ? 15.32 -4.336 -4.84 1 97.62 186 VAL A C 1
ATOM 1430 O O . VAL A 1 186 ? 15.992 -3.863 -5.762 1 97.62 186 VAL A O 1
ATOM 1433 N N . PRO A 1 187 ? 14.586 -3.604 -3.984 1 95.06 187 PRO A N 1
ATOM 1434 C CA . PRO A 1 187 ? 14.672 -2.148 -4.117 1 95.06 187 PRO A CA 1
ATOM 1435 C C . PRO A 1 187 ? 16.062 -1.607 -3.781 1 95.06 187 PRO A C 1
ATOM 1437 O O . PRO A 1 187 ? 16.781 -2.215 -2.994 1 95.06 187 PRO A O 1
ATOM 1440 N N . GLN A 1 188 ? 16.344 -0.464 -4.398 1 89.75 188 GLN A N 1
ATOM 1441 C CA . GLN A 1 188 ? 17.609 0.204 -4.121 1 89.75 188 GLN A CA 1
ATOM 1442 C C . GLN A 1 188 ? 17.578 0.906 -2.768 1 89.75 188 GLN A C 1
ATOM 1444 O O . GLN A 1 188 ? 16.594 1.567 -2.428 1 89.75 188 GLN A O 1
ATOM 1449 N N . ARG A 1 189 ? 18.438 0.508 -1.883 1 70.19 189 ARG A N 1
ATOM 1450 C CA . ARG A 1 189 ? 18.578 1.216 -0.615 1 70.19 189 ARG A CA 1
ATOM 1451 C C . ARG A 1 189 ? 19.328 2.531 -0.806 1 70.19 189 ARG A C 1
ATOM 1453 O O . ARG A 1 189 ? 20.25 2.611 -1.614 1 70.19 189 ARG A O 1
ATOM 1460 N N . LYS A 1 190 ? 18.797 3.621 -0.956 1 53.25 190 LYS A N 1
ATOM 1461 C CA . LYS A 1 190 ? 19.641 4.809 -1.089 1 53.25 190 LYS A CA 1
ATOM 1462 C C . LYS A 1 190 ? 20.797 4.777 -0.094 1 53.25 190 LYS A C 1
ATOM 1464 O O . LYS A 1 190 ? 20.594 4.891 1.115 1 53.25 190 LYS A O 1
ATOM 1469 N N . GLN A 1 191 ? 21.766 4.008 -0.061 1 46.09 191 GLN A N 1
ATOM 1470 C CA . GLN A 1 191 ? 23.016 4.121 0.681 1 46.09 191 GLN A CA 1
ATOM 1471 C C . GLN A 1 191 ? 23.453 5.578 0.805 1 46.09 191 GLN A C 1
ATOM 1473 O O . GLN A 1 191 ? 23 6.434 0.032 1 46.09 191 GLN A O 1
ATOM 1478 N N . GLU A 1 192 ? 24.797 5.781 1.452 1 36.09 192 GLU A N 1
ATOM 1479 C CA . GLU A 1 192 ? 25.828 6.641 2.012 1 36.09 192 GLU A CA 1
ATOM 1480 C C . GLU A 1 192 ? 26.297 7.68 0.993 1 36.09 192 GLU A C 1
ATOM 1482 O O . GLU A 1 192 ? 26.703 7.328 -0.115 1 36.09 192 GLU A O 1
ATOM 1487 N N . ARG A 1 193 ? 25.906 8.703 0.917 1 31.19 193 ARG A N 1
ATOM 1488 C CA . ARG A 1 193 ? 26.875 9.688 0.48 1 31.19 193 ARG A CA 1
ATOM 1489 C C . ARG A 1 193 ? 28.281 9.305 0.935 1 31.19 193 ARG A C 1
ATOM 1491 O O . ARG A 1 193 ? 28.484 8.938 2.094 1 31.19 193 ARG A O 1
ATOM 1498 N N . SER A 1 194 ? 29.141 8.648 0.101 1 26.52 194 SER A N 1
ATOM 1499 C CA . SER A 1 194 ? 30.562 8.789 0.381 1 26.52 194 SER A CA 1
ATOM 1500 C C . SER A 1 194 ? 30.844 10.094 1.119 1 26.52 194 SER A C 1
ATOM 1502 O O . SER A 1 194 ? 30.453 11.172 0.672 1 26.52 194 SER A O 1
ATOM 1504 N N . LEU A 1 195 ? 31.219 10.055 2.414 1 23.77 195 LEU A N 1
ATOM 1505 C CA . LEU A 1 195 ? 32.125 11.109 2.854 1 23.77 195 LEU A CA 1
ATOM 1506 C C . LEU A 1 195 ? 33.125 11.445 1.765 1 23.77 195 LEU A C 1
ATOM 1508 O O . LEU A 1 195 ? 33.688 10.547 1.135 1 23.77 195 LEU A O 1
ATOM 1512 N N . MET B 1 1 ? 8.141 -25.828 8.062 1 92.88 1 MET B N 1
ATOM 1513 C CA . MET B 1 1 ? 7.125 -26.531 7.281 1 92.88 1 MET B CA 1
ATOM 1514 C C . MET B 1 1 ? 7.684 -26.969 5.934 1 92.88 1 MET B C 1
ATOM 1516 O O . MET B 1 1 ? 8.453 -26.25 5.305 1 92.88 1 MET B O 1
ATOM 1520 N N . LYS B 1 2 ? 7.273 -28.141 5.52 1 95.81 2 LYS B N 1
ATOM 1521 C CA . LYS B 1 2 ? 7.758 -28.641 4.242 1 95.81 2 LYS B CA 1
ATOM 1522 C C . LYS B 1 2 ? 6.926 -28.109 3.082 1 95.81 2 LYS B C 1
ATOM 1524 O O . LYS B 1 2 ? 5.754 -27.766 3.258 1 95.81 2 LYS B O 1
ATOM 1529 N N . LEU B 1 3 ? 7.566 -28.031 1.91 1 96.44 3 LEU B N 1
ATOM 1530 C CA . LEU B 1 3 ? 6.926 -27.5 0.715 1 96.44 3 LEU B CA 1
ATOM 1531 C C . LEU B 1 3 ? 5.625 -28.234 0.416 1 96.44 3 LEU B C 1
ATOM 1533 O O . LEU B 1 3 ? 4.598 -27.609 0.148 1 96.44 3 LEU B O 1
ATOM 1537 N N . LYS B 1 4 ? 5.59 -29.531 0.491 1 95.81 4 LYS B N 1
ATOM 1538 C CA . LYS B 1 4 ? 4.414 -30.328 0.18 1 95.81 4 LYS B CA 1
ATOM 1539 C C . LYS B 1 4 ? 3.273 -30.047 1.149 1 95.81 4 LYS B C 1
ATOM 1541 O O . LYS B 1 4 ? 2.105 -30.016 0.754 1 95.81 4 LYS B O 1
ATOM 1546 N N . GLN B 1 5 ? 3.598 -29.875 2.371 1 97.56 5 GLN B N 1
ATOM 1547 C CA . GLN B 1 5 ? 2.6 -29.547 3.381 1 97.56 5 GLN B CA 1
ATOM 1548 C C . GLN B 1 5 ? 1.971 -28.188 3.098 1 97.56 5 GLN B C 1
ATOM 1550 O O . GLN B 1 5 ? 0.75 -28.016 3.186 1 97.56 5 GLN B O 1
ATOM 1555 N N . LEU B 1 6 ? 2.848 -27.25 2.812 1 97.38 6 LEU B N 1
ATOM 1556 C CA . LEU B 1 6 ? 2.357 -25.922 2.469 1 97.38 6 LEU B CA 1
ATOM 1557 C C . LEU B 1 6 ? 1.413 -25.969 1.273 1 97.38 6 LEU B C 1
ATOM 1559 O O . LEU B 1 6 ? 0.317 -25.406 1.313 1 97.38 6 LEU B O 1
ATOM 1563 N N . GLU B 1 7 ? 1.81 -26.672 0.23 1 96.56 7 GLU B N 1
ATOM 1564 C CA . GLU B 1 7 ? 0.997 -26.812 -0.975 1 96.56 7 GLU B CA 1
ATOM 1565 C C . GLU B 1 7 ? -0.356 -27.438 -0.657 1 96.56 7 GLU B C 1
ATOM 1567 O O . GLU B 1 7 ? -1.388 -27 -1.167 1 96.56 7 GLU B O 1
ATOM 1572 N N . GLY B 1 8 ? -0.347 -28.453 0.164 1 96.94 8 GLY B N 1
ATOM 1573 C CA . GLY B 1 8 ? -1.582 -29.109 0.573 1 96.94 8 GLY B CA 1
ATOM 1574 C C . GLY B 1 8 ? -2.539 -28.172 1.289 1 96.94 8 GLY B C 1
ATOM 1575 O O . GLY B 1 8 ? -3.738 -28.172 0.999 1 96.94 8 GLY B O 1
ATOM 1576 N N . LEU B 1 9 ? -2.084 -27.391 2.162 1 96.12 9 LEU B N 1
ATOM 1577 C CA . LEU B 1 9 ? -2.896 -26.453 2.928 1 96.12 9 LEU B CA 1
ATOM 1578 C C . LEU B 1 9 ? -3.492 -25.391 2.02 1 96.12 9 LEU B C 1
ATOM 1580 O O . LEU B 1 9 ? -4.66 -25.016 2.172 1 96.12 9 LEU B O 1
ATOM 1584 N N . LEU B 1 10 ? -2.709 -24.922 1.072 1 96.31 10 LEU B N 1
ATOM 1585 C CA . LEU B 1 10 ? -3.168 -23.875 0.165 1 96.31 10 LEU B CA 1
ATOM 1586 C C . LEU B 1 10 ? -4.23 -24.406 -0.79 1 96.31 10 LEU B C 1
ATOM 1588 O O . LEU B 1 10 ? -5.035 -23.641 -1.324 1 96.31 10 LEU B O 1
ATOM 1592 N N . GLY B 1 11 ? -4.27 -25.688 -1.055 1 94.88 11 GLY B N 1
ATOM 1593 C CA . GLY B 1 11 ? -5.227 -26.328 -1.95 1 94.88 11 GLY B CA 1
ATOM 1594 C C . GLY B 1 11 ? -6.641 -26.344 -1.396 1 94.88 11 GLY B C 1
ATOM 1595 O O . GLY B 1 11 ? -7.598 -26.562 -2.137 1 94.88 11 GLY B O 1
ATOM 1596 N N . SER B 1 12 ? -6.852 -26.016 -0.154 1 93.44 12 SER B N 1
ATOM 1597 C CA . SER B 1 12 ? -8.148 -26.125 0.505 1 93.44 12 SER B CA 1
ATOM 1598 C C . SER B 1 12 ? -8.805 -24.766 0.668 1 93.44 12 SER B C 1
ATOM 1600 O O . SER B 1 12 ? -9.898 -24.656 1.227 1 93.44 12 SER B O 1
ATOM 1602 N N . LEU B 1 13 ? -8.203 -23.781 0.143 1 94.19 13 LEU B N 1
ATOM 1603 C CA . LEU B 1 13 ? -8.727 -22.438 0.334 1 94.19 13 LEU B CA 1
ATOM 1604 C C . LEU B 1 13 ? -9.961 -22.203 -0.527 1 94.19 13 LEU B C 1
ATOM 1606 O O . LEU B 1 13 ? -10.039 -22.703 -1.653 1 94.19 13 LEU B O 1
ATOM 1610 N N . GLU B 1 14 ? -10.914 -21.469 0.039 1 94 14 GLU B N 1
ATOM 1611 C CA . GLU B 1 14 ? -12.055 -21.016 -0.755 1 94 14 GLU B CA 1
ATOM 1612 C C . GLU B 1 14 ? -11.609 -20.062 -1.859 1 94 14 GLU B C 1
ATOM 1614 O O . GLU B 1 14 ? -10.797 -19.156 -1.624 1 94 14 GLU B O 1
ATOM 1619 N N . GLN B 1 15 ? -12.062 -20.375 -3.029 1 92.12 15 GLN B N 1
ATOM 1620 C CA . GLN B 1 15 ? -11.742 -19.516 -4.164 1 92.12 15 GLN B CA 1
ATOM 1621 C C . GLN B 1 15 ? -12.969 -18.734 -4.645 1 92.12 15 GLN B C 1
ATOM 1623 O O . GLN B 1 15 ? -14.07 -18.938 -4.125 1 92.12 15 GLN B O 1
ATOM 1628 N N . PHE B 1 16 ? -12.68 -17.875 -5.648 1 89.94 16 PHE B N 1
ATOM 1629 C CA . PHE B 1 16 ? -13.758 -17.062 -6.203 1 89.94 16 PHE B CA 1
ATOM 1630 C C . PHE B 1 16 ? -14.914 -17.953 -6.66 1 89.94 16 PHE B C 1
ATOM 1632 O O . PHE B 1 16 ? -14.703 -18.938 -7.371 1 89.94 16 PHE B O 1
ATOM 1639 N N . SER B 1 17 ? -16.109 -17.578 -6.258 1 87.5 17 SER B N 1
ATOM 1640 C CA . SER B 1 17 ? -17.281 -18.234 -6.824 1 87.5 17 SER B CA 1
ATOM 1641 C C . SER B 1 17 ? -17.656 -17.641 -8.172 1 87.5 17 SER B C 1
ATOM 1643 O O . SER B 1 17 ? -18.078 -18.344 -9.086 1 87.5 17 SER B O 1
ATOM 1645 N N . SER B 1 18 ? -17.484 -16.328 -8.312 1 89.44 18 SER B N 1
ATOM 1646 C CA . SER B 1 18 ? -17.766 -15.594 -9.539 1 89.44 18 SER B CA 1
ATOM 1647 C C . SER B 1 18 ? -16.656 -14.594 -9.844 1 89.44 18 SER B C 1
ATOM 1649 O O . SER B 1 18 ? -16.828 -13.391 -9.625 1 89.44 18 SER B O 1
ATOM 1651 N N . PRO B 1 19 ? -15.602 -15.109 -10.367 1 91.06 19 PRO B N 1
ATOM 1652 C CA . PRO B 1 19 ? -14.492 -14.203 -10.672 1 91.06 19 PRO B CA 1
ATOM 1653 C C . PRO B 1 19 ? -14.883 -13.102 -11.656 1 91.06 19 PRO B C 1
ATOM 1655 O O . PRO B 1 19 ? -15.656 -13.344 -12.586 1 91.06 19 PRO B O 1
ATOM 1658 N N . LYS B 1 20 ? -14.461 -11.898 -11.367 1 91.88 20 LYS B N 1
ATOM 1659 C CA . LYS B 1 20 ? -14.719 -10.758 -12.234 1 91.88 20 LYS B CA 1
ATOM 1660 C C . LYS B 1 20 ? -13.68 -10.656 -13.344 1 91.88 20 LYS B C 1
ATOM 1662 O O . LYS B 1 20 ? -12.531 -10.266 -13.094 1 91.88 20 LYS B O 1
ATOM 1667 N N . ILE B 1 21 ? -14.039 -10.852 -14.547 1 88 21 ILE B N 1
ATOM 1668 C CA . ILE B 1 21 ? -13.164 -10.93 -15.711 1 88 21 ILE B CA 1
ATOM 1669 C C . ILE B 1 21 ? -12.531 -9.562 -15.969 1 88 21 ILE B C 1
ATOM 1671 O O . ILE B 1 21 ? -11.352 -9.477 -16.328 1 88 21 ILE B O 1
ATOM 1675 N N . GLU B 1 22 ? -13.312 -8.531 -15.727 1 90.12 22 GLU B N 1
ATOM 1676 C CA . GLU B 1 22 ? -12.852 -7.172 -15.992 1 90.12 22 GLU B CA 1
ATOM 1677 C C . GLU B 1 22 ? -11.695 -6.785 -15.062 1 90.12 22 GLU B C 1
ATOM 1679 O O . GLU B 1 22 ? -10.914 -5.895 -15.383 1 90.12 22 GLU B O 1
ATOM 1684 N N . LEU B 1 23 ? -11.562 -7.5 -13.969 1 91.31 23 LEU B N 1
ATOM 1685 C CA . LEU B 1 23 ? -10.484 -7.27 -13.016 1 91.31 23 LEU B CA 1
ATOM 1686 C C . LEU B 1 23 ? -9.391 -8.32 -13.164 1 91.31 23 LEU B C 1
ATOM 1688 O O . LEU B 1 23 ? -8.453 -8.367 -12.359 1 91.31 23 LEU B O 1
ATOM 1692 N N . GLU B 1 24 ? -9.594 -9.242 -14.133 1 92.12 24 GLU B N 1
ATOM 1693 C CA . GLU B 1 24 ? -8.664 -10.336 -14.367 1 92.12 24 GLU B CA 1
ATOM 1694 C C . GLU B 1 24 ? -8.469 -11.172 -13.102 1 92.12 24 GLU B C 1
ATOM 1696 O O . GLU B 1 24 ? -7.34 -11.484 -12.727 1 92.12 24 GLU B O 1
ATOM 1701 N N . GLN B 1 25 ? -9.57 -11.523 -12.562 1 91.75 25 GLN B N 1
ATOM 1702 C CA . GLN B 1 25 ? -9.523 -12.352 -11.367 1 91.75 25 GLN B CA 1
ATOM 1703 C C . GLN B 1 25 ? -9.344 -13.82 -11.719 1 91.75 25 GLN B C 1
ATOM 1705 O O . GLN B 1 25 ? -10.148 -14.391 -12.461 1 91.75 25 GLN B O 1
ATOM 1710 N N . TYR B 1 26 ? -8.32 -14.391 -11.273 1 88.19 26 TYR B N 1
ATOM 1711 C CA . TYR B 1 26 ? -8.047 -15.82 -11.344 1 88.19 26 TYR B CA 1
ATOM 1712 C C . TYR B 1 26 ? -7.219 -16.266 -10.141 1 88.19 26 TYR B C 1
ATOM 1714 O O . TYR B 1 26 ? -6.391 -15.516 -9.633 1 88.19 26 TYR B O 1
ATOM 1722 N N . PRO B 1 27 ? -7.449 -17.484 -9.734 1 89.38 27 PRO B N 1
ATOM 1723 C CA . PRO B 1 27 ? -6.707 -17.969 -8.57 1 89.38 27 PRO B CA 1
ATOM 1724 C C . PRO B 1 27 ? -5.242 -18.266 -8.891 1 89.38 27 PRO B C 1
ATOM 1726 O O . PRO B 1 27 ? -4.93 -18.734 -9.984 1 89.38 27 PRO B O 1
ATOM 1729 N N . THR B 1 28 ? -4.379 -17.844 -7.93 1 92.12 28 THR B N 1
ATOM 1730 C CA . THR B 1 28 ? -3.035 -18.406 -7.957 1 92.12 28 THR B CA 1
ATOM 1731 C C . THR B 1 28 ? -3.033 -19.828 -7.398 1 92.12 28 THR B C 1
ATOM 1733 O O . THR B 1 28 ? -3.268 -20.031 -6.203 1 92.12 28 THR B O 1
ATOM 1736 N N . GLY B 1 29 ? -2.785 -20.797 -8.227 1 91.5 29 GLY B N 1
ATOM 1737 C CA . GLY B 1 29 ? -2.826 -22.188 -7.805 1 91.5 29 GLY B CA 1
ATOM 1738 C C . GLY B 1 29 ? -1.881 -22.484 -6.66 1 91.5 29 GLY B C 1
ATOM 1739 O O . GLY B 1 29 ? -0.857 -21.828 -6.496 1 91.5 29 GLY B O 1
ATOM 1740 N N . ALA B 1 30 ? -2.211 -23.562 -5.91 1 94.12 30 ALA B N 1
ATOM 1741 C CA . ALA B 1 30 ? -1.437 -23.969 -4.742 1 94.12 30 ALA B CA 1
ATOM 1742 C C . ALA B 1 30 ? 0.008 -24.281 -5.117 1 94.12 30 ALA B C 1
ATOM 1744 O O . ALA B 1 30 ? 0.934 -23.969 -4.359 1 94.12 30 ALA B O 1
ATOM 1745 N N . HIS B 1 31 ? 0.179 -24.828 -6.254 1 92.75 31 HIS B N 1
ATOM 1746 C CA . HIS B 1 31 ? 1.508 -25.219 -6.711 1 92.75 31 HIS B CA 1
ATOM 1747 C C . HIS B 1 31 ? 2.41 -24 -6.879 1 92.75 31 HIS B C 1
ATOM 1749 O O . HIS B 1 31 ? 3.518 -23.969 -6.336 1 92.75 31 HIS B O 1
ATOM 1755 N N . ILE B 1 32 ? 1.964 -23.016 -7.543 1 93.75 32 ILE B N 1
ATOM 1756 C CA . ILE B 1 32 ? 2.729 -21.797 -7.812 1 93.75 32 ILE B CA 1
ATOM 1757 C C . ILE B 1 32 ? 2.902 -21 -6.52 1 93.75 32 ILE B C 1
ATOM 1759 O O . ILE B 1 32 ? 4.008 -20.562 -6.199 1 93.75 32 ILE B O 1
ATOM 1763 N N . ALA B 1 33 ? 1.854 -20.844 -5.762 1 96.81 33 ALA B N 1
ATOM 1764 C CA . ALA B 1 33 ? 1.881 -20.062 -4.531 1 96.81 33 ALA B CA 1
ATOM 1765 C C . ALA B 1 33 ? 2.869 -20.641 -3.527 1 96.81 33 ALA B C 1
ATOM 1767 O O . ALA B 1 33 ? 3.66 -19.922 -2.926 1 96.81 33 ALA B O 1
ATOM 1768 N N . SER B 1 34 ? 2.785 -21.969 -3.344 1 96.94 34 SER B N 1
ATOM 1769 C CA . SER B 1 34 ? 3.668 -22.609 -2.379 1 96.94 34 SER B CA 1
ATOM 1770 C C . SER B 1 34 ? 5.133 -22.453 -2.775 1 96.94 34 SER B C 1
ATOM 1772 O O . SER B 1 34 ? 5.98 -22.156 -1.934 1 96.94 34 SER B O 1
ATOM 1774 N N . ARG B 1 35 ? 5.434 -22.609 -3.988 1 94.44 35 ARG B N 1
ATOM 1775 C CA . ARG B 1 35 ? 6.812 -22.516 -4.465 1 94.44 35 ARG B CA 1
ATOM 1776 C C . ARG B 1 35 ? 7.34 -21.094 -4.344 1 94.44 35 ARG B C 1
ATOM 1778 O O . ARG B 1 35 ? 8.484 -20.875 -3.941 1 94.44 35 ARG B O 1
ATOM 1785 N N . MET B 1 36 ? 6.508 -20.141 -4.742 1 97.19 36 MET B N 1
ATOM 1786 C CA . MET B 1 36 ? 6.914 -18.75 -4.605 1 97.19 36 MET B CA 1
ATOM 1787 C C . MET B 1 36 ? 7.32 -18.438 -3.166 1 97.19 36 MET B C 1
ATOM 1789 O O . MET B 1 36 ? 8.43 -17.969 -2.914 1 97.19 36 MET B O 1
ATOM 1793 N N . LEU B 1 37 ? 6.457 -18.75 -2.236 1 98.38 37 LEU B N 1
ATOM 1794 C CA . LEU B 1 37 ? 6.688 -18.328 -0.862 1 98.38 37 LEU B CA 1
ATOM 1795 C C . LEU B 1 37 ? 7.727 -19.203 -0.183 1 98.38 37 LEU B C 1
ATOM 1797 O O . LEU B 1 37 ? 8.484 -18.734 0.669 1 98.38 37 LEU B O 1
ATOM 1801 N N . TYR B 1 38 ? 7.73 -20.453 -0.551 1 97.31 38 TYR B N 1
ATOM 1802 C CA . TYR B 1 38 ? 8.758 -21.328 0.01 1 97.31 38 TYR B CA 1
ATOM 1803 C C . TYR B 1 38 ? 10.148 -20.875 -0.402 1 97.31 38 TYR B C 1
ATOM 1805 O O . TYR B 1 38 ? 11.062 -20.828 0.424 1 97.31 38 TYR B O 1
ATOM 1813 N N . THR B 1 39 ? 10.281 -20.547 -1.654 1 96.69 39 THR B N 1
ATOM 1814 C CA . THR B 1 39 ? 11.555 -20.016 -2.139 1 96.69 39 THR B CA 1
ATOM 1815 C C . THR B 1 39 ? 11.898 -18.703 -1.441 1 96.69 39 THR B C 1
ATOM 1817 O O . THR B 1 39 ? 13.023 -18.531 -0.971 1 96.69 39 THR B O 1
ATOM 1820 N N . ALA B 1 40 ? 11 -17.812 -1.372 1 98.12 40 ALA B N 1
ATOM 1821 C CA . ALA B 1 40 ? 11.211 -16.516 -0.725 1 98.12 40 ALA B CA 1
ATOM 1822 C C . ALA B 1 40 ? 11.703 -16.688 0.71 1 98.12 40 ALA B C 1
ATOM 1824 O O . ALA B 1 40 ? 12.578 -15.961 1.17 1 98.12 40 ALA B O 1
ATOM 1825 N N . ASP B 1 41 ? 11.102 -17.641 1.409 1 98.06 41 ASP B N 1
ATOM 1826 C CA . ASP B 1 41 ? 11.43 -17.875 2.812 1 98.06 41 ASP B CA 1
ATOM 1827 C C . ASP B 1 41 ? 12.75 -18.625 2.953 1 98.06 41 ASP B C 1
ATOM 1829 O O . ASP B 1 41 ? 13.672 -18.156 3.635 1 98.06 41 ASP B O 1
ATOM 1833 N N . ASN B 1 42 ? 12.906 -19.734 2.252 1 96.5 42 ASN B N 1
ATOM 1834 C CA . ASN B 1 42 ? 14 -20.672 2.49 1 96.5 42 ASN B CA 1
ATOM 1835 C C . ASN B 1 42 ? 15.281 -20.219 1.792 1 96.5 42 ASN B C 1
ATOM 1837 O O . ASN B 1 42 ? 16.375 -20.438 2.307 1 96.5 42 ASN B O 1
ATOM 1841 N N . SER B 1 43 ? 15.141 -19.609 0.657 1 96.12 43 SER B N 1
ATOM 1842 C CA . SER B 1 43 ? 16.344 -19.25 -0.104 1 96.12 43 SER B CA 1
ATOM 1843 C C . SER B 1 43 ? 16.812 -17.844 0.239 1 96.12 43 SER B C 1
ATOM 1845 O O . SER B 1 43 ? 18 -17.547 0.14 1 96.12 43 SER B O 1
ATOM 1847 N N . PHE B 1 44 ? 15.828 -16.953 0.708 1 97.38 44 PHE B N 1
ATOM 1848 C CA . PHE B 1 44 ? 16.234 -15.562 0.79 1 97.38 44 PHE B CA 1
ATOM 1849 C C . PHE B 1 44 ? 15.867 -14.969 2.143 1 97.38 44 PHE B C 1
ATOM 1851 O O . PHE B 1 44 ? 16.188 -13.812 2.428 1 97.38 44 PHE B O 1
ATOM 1858 N N . GLU B 1 45 ? 15.094 -15.695 2.986 1 97.81 45 GLU B N 1
ATOM 1859 C CA . GLU B 1 45 ? 14.68 -15.234 4.309 1 97.81 45 GLU B CA 1
ATOM 1860 C C . GLU B 1 45 ? 13.867 -13.945 4.215 1 97.81 45 GLU B C 1
ATOM 1862 O O . GLU B 1 45 ? 14.07 -13.023 5.008 1 97.81 45 GLU B O 1
ATOM 1867 N N . ASP B 1 46 ? 12.938 -13.953 3.25 1 98.5 46 ASP B N 1
ATOM 1868 C CA . ASP B 1 46 ? 12.18 -12.742 2.973 1 98.5 46 ASP B CA 1
ATOM 1869 C C . ASP B 1 46 ? 10.758 -12.844 3.533 1 98.5 46 ASP B C 1
ATOM 1871 O O . ASP B 1 46 ? 9.906 -12 3.24 1 98.5 46 ASP B O 1
ATOM 1875 N N . VAL B 1 47 ? 10.461 -13.914 4.344 1 98.38 47 VAL B N 1
ATOM 1876 C CA . VAL B 1 47 ? 9.07 -14.102 4.746 1 98.38 47 VAL B CA 1
ATOM 1877 C C . VAL B 1 47 ? 8.984 -14.203 6.266 1 98.38 47 VAL B C 1
ATOM 1879 O O . VAL B 1 47 ? 8.312 -13.398 6.91 1 98.38 47 VAL B O 1
ATOM 1882 N N . ASN B 1 48 ? 9.719 -15.094 6.859 1 98.12 48 ASN B N 1
ATOM 1883 C CA . ASN B 1 48 ? 9.633 -15.344 8.289 1 98.12 48 ASN B CA 1
ATOM 1884 C C . ASN B 1 48 ? 9.938 -14.086 9.102 1 98.12 48 ASN B C 1
ATOM 1886 O O . ASN B 1 48 ? 10.938 -13.406 8.844 1 98.12 48 ASN B O 1
ATOM 1890 N N . SER B 1 49 ? 9.023 -13.719 9.977 1 97.56 49 SER B N 1
ATOM 1891 C CA . SER B 1 49 ? 9.133 -12.602 10.906 1 97.56 49 SER B CA 1
ATOM 1892 C C . SER B 1 49 ? 9.141 -11.266 10.18 1 97.56 49 SER B C 1
ATOM 1894 O O . SER B 1 49 ? 9.555 -10.25 10.734 1 97.56 49 SER B O 1
ATOM 1896 N N . LYS B 1 50 ? 8.734 -11.328 8.906 1 97.06 50 LYS B N 1
ATOM 1897 C CA . LYS B 1 50 ? 8.672 -10.094 8.125 1 97.06 50 LYS B CA 1
ATOM 1898 C C . LYS B 1 50 ? 7.238 -9.609 7.98 1 97.06 50 LYS B C 1
ATOM 1900 O O . LYS B 1 50 ? 6.293 -10.383 8.141 1 97.06 50 LYS B O 1
ATOM 1905 N N . VAL B 1 51 ? 7.152 -8.328 7.801 1 96.56 51 VAL B N 1
ATOM 1906 C CA . VAL B 1 51 ? 5.879 -7.773 7.359 1 96.56 51 VAL B CA 1
ATOM 1907 C C . VAL B 1 51 ? 5.715 -7.98 5.855 1 96.56 51 VAL B C 1
ATOM 1909 O O . VAL B 1 51 ? 6.492 -7.449 5.062 1 96.56 51 VAL B O 1
ATOM 1912 N N . VAL B 1 52 ? 4.699 -8.789 5.457 1 98.12 52 VAL B N 1
ATOM 1913 C CA . VAL B 1 52 ? 4.492 -9.164 4.062 1 98.12 52 VAL B CA 1
ATOM 1914 C C . VAL B 1 52 ? 3.18 -8.57 3.555 1 98.12 52 VAL B C 1
ATOM 1916 O O . VAL B 1 52 ? 2.15 -8.656 4.23 1 98.12 52 VAL B O 1
ATOM 1919 N N . ALA B 1 53 ? 3.26 -7.879 2.445 1 98.06 53 ALA B N 1
ATOM 1920 C CA . ALA B 1 53 ? 2.047 -7.387 1.794 1 98.06 53 ALA B CA 1
ATOM 1921 C C . ALA B 1 53 ? 1.714 -8.219 0.557 1 98.06 53 ALA B C 1
ATOM 1923 O O . ALA B 1 53 ? 2.586 -8.484 -0.273 1 98.06 53 ALA B O 1
ATOM 1924 N N . ASP B 1 54 ? 0.454 -8.68 0.443 1 98.38 54 ASP B N 1
ATOM 1925 C CA . ASP B 1 54 ? -0.089 -9.383 -0.713 1 98.38 54 ASP B CA 1
ATOM 1926 C C . ASP B 1 54 ? -0.876 -8.438 -1.616 1 98.38 54 ASP B C 1
ATOM 1928 O O . ASP B 1 54 ? -2.035 -8.125 -1.336 1 98.38 54 ASP B O 1
ATOM 1932 N N . PHE B 1 55 ? -0.251 -7.973 -2.701 1 97.94 55 PHE B N 1
ATOM 1933 C CA . PHE B 1 55 ? -0.886 -7.039 -3.625 1 97.94 55 PHE B CA 1
ATOM 1934 C C . PHE B 1 55 ? -1.81 -7.777 -4.59 1 97.94 55 PHE B C 1
ATOM 1936 O O . PHE B 1 55 ? -1.388 -8.719 -5.262 1 97.94 55 PHE B O 1
ATOM 1943 N N . GLY B 1 56 ? -3.047 -7.172 -4.762 1 96.62 56 GLY B N 1
ATOM 1944 C CA . GLY B 1 56 ? -4.02 -7.977 -5.488 1 96.62 56 GLY B CA 1
ATOM 1945 C C . GLY B 1 56 ? -4.246 -9.344 -4.871 1 96.62 56 GLY B C 1
ATOM 1946 O O . GLY B 1 56 ? -4.152 -10.359 -5.555 1 96.62 56 GLY B O 1
ATOM 1947 N N . CYS B 1 57 ? -4.602 -9.328 -3.66 1 97 57 CYS B N 1
ATOM 1948 C CA . CYS B 1 57 ? -4.52 -10.547 -2.869 1 97 57 CYS B CA 1
ATOM 1949 C C . CYS B 1 57 ? -5.613 -11.531 -3.271 1 97 57 CYS B C 1
ATOM 1951 O O . CYS B 1 57 ? -5.531 -12.719 -2.957 1 97 57 CYS B O 1
ATOM 1953 N N . GLY B 1 58 ? -6.68 -11.039 -3.949 1 95.31 58 GLY B N 1
ATOM 1954 C CA . GLY B 1 58 ? -7.766 -11.953 -4.285 1 95.31 58 GLY B CA 1
ATOM 1955 C C . GLY B 1 58 ? -8.312 -12.695 -3.084 1 95.31 58 GLY B C 1
ATOM 1956 O O . GLY B 1 58 ? -8.68 -12.086 -2.08 1 95.31 58 GLY B O 1
ATOM 1957 N N . CYS B 1 59 ? -8.211 -13.969 -3.164 1 95.44 59 CYS B N 1
ATOM 1958 C CA . CYS B 1 59 ? -8.75 -14.797 -2.092 1 95.44 59 CYS B CA 1
ATOM 1959 C C . CYS B 1 59 ? -7.719 -15 -0.988 1 95.44 59 CYS B C 1
ATOM 1961 O O . CYS B 1 59 ? -7.934 -15.789 -0.07 1 95.44 59 CYS B O 1
ATOM 1963 N N . GLY B 1 60 ? -6.555 -14.391 -1.087 1 96.56 60 GLY B N 1
ATOM 1964 C CA . GLY B 1 60 ? -5.594 -14.344 0.002 1 96.56 60 GLY B CA 1
ATOM 1965 C C . GLY B 1 60 ? -4.605 -15.492 -0.019 1 96.56 60 GLY B C 1
ATOM 1966 O O . GLY B 1 60 ? -3.979 -15.797 0.997 1 96.56 60 GLY B O 1
ATOM 1967 N N . THR B 1 61 ? -4.414 -16.156 -1.155 1 97.12 61 THR B N 1
ATOM 1968 C CA . THR B 1 61 ? -3.615 -17.375 -1.239 1 97.12 61 THR B CA 1
ATOM 1969 C C . THR B 1 61 ? -2.152 -17.094 -0.916 1 97.12 61 THR B C 1
ATOM 1971 O O . THR B 1 61 ? -1.55 -17.766 -0.076 1 97.12 61 THR B O 1
ATOM 1974 N N . LEU B 1 62 ? -1.561 -16.094 -1.558 1 97.94 62 LEU B N 1
ATOM 1975 C CA . LEU B 1 62 ? -0.157 -15.781 -1.316 1 97.94 62 LEU B CA 1
ATOM 1976 C C . LEU B 1 62 ? 0.048 -15.266 0.104 1 97.94 62 LEU B C 1
ATOM 1978 O O . LEU B 1 62 ? 1.019 -15.633 0.769 1 97.94 62 LEU B O 1
ATOM 1982 N N . GLY B 1 63 ? -0.867 -14.398 0.545 1 97.62 63 GLY B N 1
ATOM 1983 C CA . GLY B 1 63 ? -0.8 -13.898 1.909 1 97.62 63 GLY B CA 1
ATOM 1984 C C . GLY B 1 63 ? -0.872 -15 2.951 1 97.62 63 GLY B C 1
ATOM 1985 O O . GLY B 1 63 ? -0.107 -14.992 3.918 1 97.62 63 GLY B O 1
ATOM 1986 N N . LEU B 1 64 ? -1.771 -15.906 2.75 1 97.12 64 LEU B N 1
ATOM 1987 C CA . LEU B 1 64 ? -1.895 -17.016 3.682 1 97.12 64 LEU B CA 1
ATOM 1988 C C . LEU B 1 64 ? -0.62 -17.859 3.699 1 97.12 64 LEU B C 1
ATOM 1990 O O . LEU B 1 64 ? -0.167 -18.281 4.766 1 97.12 64 LEU B O 1
ATOM 1994 N N . ALA B 1 65 ? -0.101 -18.125 2.545 1 97.88 65 ALA B N 1
ATOM 1995 C CA . ALA B 1 65 ? 1.154 -18.875 2.475 1 97.88 65 ALA B CA 1
ATOM 1996 C C . ALA B 1 65 ? 2.24 -18.188 3.307 1 97.88 65 ALA B C 1
ATOM 1998 O O . ALA B 1 65 ? 2.967 -18.859 4.051 1 97.88 65 ALA B O 1
ATOM 1999 N N . ALA B 1 66 ? 2.363 -16.891 3.189 1 98.12 66 ALA B N 1
ATOM 2000 C CA . ALA B 1 66 ? 3.332 -16.125 3.979 1 98.12 66 ALA B CA 1
ATOM 2001 C C . ALA B 1 66 ? 3.086 -16.312 5.473 1 98.12 66 ALA B C 1
ATOM 2003 O O . ALA B 1 66 ? 4.027 -16.531 6.242 1 98.12 66 ALA B O 1
ATOM 2004 N N . GLY B 1 67 ? 1.84 -16.219 5.832 1 97.38 67 GLY B N 1
ATOM 2005 C CA . GLY B 1 67 ? 1.483 -16.438 7.227 1 97.38 67 GLY B CA 1
ATOM 2006 C C . GLY B 1 67 ? 1.877 -17.812 7.738 1 97.38 67 GLY B C 1
ATOM 2007 O O . GLY B 1 67 ? 2.434 -17.938 8.828 1 97.38 67 GLY B O 1
ATOM 2008 N N . LEU B 1 68 ? 1.622 -18.812 7 1 97.06 68 LEU B N 1
ATOM 2009 C CA . LEU B 1 68 ? 1.924 -20.188 7.383 1 97.06 68 LEU B CA 1
ATOM 2010 C C . LEU B 1 68 ? 3.428 -20.391 7.52 1 97.06 68 LEU B C 1
ATOM 2012 O O . LEU B 1 68 ? 3.873 -21.25 8.281 1 97.06 68 LEU B O 1
ATOM 2016 N N . LEU B 1 69 ? 4.176 -19.562 6.82 1 97.75 69 LEU B N 1
ATOM 2017 C CA . LEU B 1 69 ? 5.629 -19.688 6.863 1 97.75 69 LEU B CA 1
ATOM 2018 C C . LEU B 1 69 ? 6.223 -18.781 7.93 1 97.75 69 LEU B C 1
ATOM 2020 O O . LEU B 1 69 ? 7.441 -18.625 8.023 1 97.75 69 LEU B O 1
ATOM 2024 N N . GLY B 1 70 ? 5.395 -18.078 8.648 1 97.31 70 GLY B N 1
ATOM 2025 C CA . GLY B 1 70 ? 5.875 -17.391 9.836 1 97.31 70 GLY B CA 1
ATOM 2026 C C . GLY B 1 70 ? 6.02 -15.891 9.641 1 97.31 70 GLY B C 1
ATOM 2027 O O . GLY B 1 70 ? 6.781 -15.234 10.359 1 97.31 70 GLY B O 1
ATOM 2028 N N . ALA B 1 71 ? 5.336 -15.32 8.648 1 97.69 71 ALA B N 1
ATOM 2029 C CA . ALA B 1 71 ? 5.336 -13.859 8.523 1 97.69 71 ALA B CA 1
ATOM 2030 C C . ALA B 1 71 ? 4.906 -13.203 9.836 1 97.69 71 ALA B C 1
ATOM 2032 O O . ALA B 1 71 ? 4.02 -13.703 10.531 1 97.69 71 ALA B O 1
ATOM 2033 N N . GLY B 1 72 ? 5.559 -12.055 10.227 1 95.25 72 GLY B N 1
ATOM 2034 C CA . GLY B 1 72 ? 5.16 -11.305 11.398 1 95.25 72 GLY B CA 1
ATOM 2035 C C . GLY B 1 72 ? 3.773 -10.703 11.289 1 95.25 72 GLY B C 1
ATOM 2036 O O . GLY B 1 72 ? 3.014 -10.688 12.258 1 95.25 72 GLY B O 1
ATOM 2037 N N . SER B 1 73 ? 3.504 -10.211 10.172 1 95.62 73 SER B N 1
ATOM 2038 C CA . SER B 1 73 ? 2.178 -9.719 9.812 1 95.62 73 SER B CA 1
ATOM 2039 C C . SER B 1 73 ? 1.952 -9.789 8.305 1 95.62 73 SER B C 1
ATOM 2041 O O . SER B 1 73 ? 2.91 -9.789 7.527 1 95.62 73 SER B O 1
ATOM 2043 N N . VAL B 1 74 ? 0.702 -10.008 7.938 1 97.38 74 VAL B N 1
ATOM 2044 C CA . VAL B 1 74 ? 0.332 -10.078 6.527 1 97.38 74 VAL B CA 1
ATOM 2045 C C . VAL B 1 74 ? -0.775 -9.07 6.227 1 97.38 74 VAL B C 1
ATOM 2047 O O . VAL B 1 74 ? -1.811 -9.062 6.898 1 97.38 74 VAL B O 1
ATOM 2050 N N . ILE B 1 75 ? -0.485 -8.266 5.223 1 96.44 75 ILE B N 1
ATOM 2051 C CA . ILE B 1 75 ? -1.463 -7.273 4.777 1 96.44 75 ILE B CA 1
ATOM 2052 C C . ILE B 1 75 ? -1.968 -7.637 3.383 1 96.44 75 ILE B C 1
ATOM 2054 O O . ILE B 1 75 ? -1.173 -7.859 2.467 1 96.44 75 ILE B O 1
ATOM 2058 N N . GLY B 1 76 ? -3.25 -7.773 3.262 1 96.5 76 GLY B N 1
ATOM 2059 C CA . GLY B 1 76 ? -3.855 -8 1.96 1 96.5 76 GLY B CA 1
ATOM 2060 C C . GLY B 1 76 ? -4.453 -6.746 1.35 1 96.5 76 GLY B C 1
ATOM 2061 O O . GLY B 1 76 ? -5.191 -6.02 2.016 1 96.5 76 GLY B O 1
ATOM 2062 N N . LEU B 1 77 ? -4.113 -6.508 0.111 1 95.25 77 LEU B N 1
ATOM 2063 C CA . LEU B 1 77 ? -4.656 -5.367 -0.619 1 95.25 77 LEU B CA 1
ATOM 2064 C C . LEU B 1 77 ? -5.359 -5.824 -1.895 1 95.25 77 LEU B C 1
ATOM 2066 O O . LEU B 1 77 ? -4.801 -6.602 -2.67 1 95.25 77 LEU B O 1
ATOM 2070 N N . ASP B 1 78 ? -6.578 -5.398 -2.039 1 94.25 78 ASP B N 1
ATOM 2071 C CA . ASP B 1 78 ? -7.359 -5.688 -3.236 1 94.25 78 ASP B CA 1
ATOM 2072 C C . ASP B 1 78 ? -8.43 -4.621 -3.463 1 94.25 78 ASP B C 1
ATOM 2074 O O . ASP B 1 78 ? -9.031 -4.125 -2.506 1 94.25 78 ASP B O 1
ATOM 2078 N N . ILE B 1 79 ? -8.633 -4.273 -4.707 1 90.25 79 ILE B N 1
ATOM 2079 C CA . ILE B 1 79 ? -9.602 -3.225 -5.012 1 90.25 79 ILE B CA 1
ATOM 2080 C C . ILE B 1 79 ? -11.016 -3.773 -4.852 1 90.25 79 ILE B C 1
ATOM 2082 O O . ILE B 1 79 ? -11.977 -3.006 -4.707 1 90.25 79 ILE B O 1
ATOM 2086 N N . ASP B 1 80 ? -11.211 -5.129 -4.957 1 91.5 80 ASP B N 1
ATOM 2087 C CA . ASP B 1 80 ? -12.508 -5.789 -4.855 1 91.5 80 ASP B CA 1
ATOM 2088 C C . ASP B 1 80 ? -12.812 -6.184 -3.414 1 91.5 80 ASP B C 1
ATOM 2090 O O . ASP B 1 80 ? -12.211 -7.125 -2.885 1 91.5 80 ASP B O 1
ATOM 2094 N N . ILE B 1 81 ? -13.758 -5.582 -2.844 1 87.31 81 ILE B N 1
ATOM 2095 C CA . ILE B 1 81 ? -14.102 -5.797 -1.443 1 87.31 81 ILE B CA 1
ATOM 2096 C C . ILE B 1 81 ? -14.547 -7.246 -1.238 1 87.31 81 ILE B C 1
ATOM 2098 O O . ILE B 1 81 ? -14.273 -7.84 -0.192 1 87.31 81 ILE B O 1
ATOM 2102 N N . GLU B 1 82 ? -15.172 -7.805 -2.174 1 90.69 82 GLU B N 1
ATOM 2103 C CA . GLU B 1 82 ? -15.586 -9.203 -2.062 1 90.69 82 GLU B CA 1
ATOM 2104 C C . GLU B 1 82 ? -14.383 -10.125 -1.961 1 90.69 82 GLU B C 1
ATOM 2106 O O . GLU B 1 82 ? -14.406 -11.102 -1.206 1 90.69 82 GLU B O 1
ATOM 2111 N N . SER B 1 83 ? -13.367 -9.797 -2.746 1 93.12 83 SER B N 1
ATOM 2112 C CA . SER B 1 83 ? -12.125 -10.547 -2.646 1 93.12 83 SER B CA 1
ATOM 2113 C C . SER B 1 83 ? -11.562 -10.5 -1.229 1 93.12 83 SER B C 1
ATOM 2115 O O . SER B 1 83 ? -11.172 -11.531 -0.676 1 93.12 83 SER B O 1
ATOM 2117 N N . LEU B 1 84 ? -11.578 -9.328 -0.637 1 92.19 84 LEU B N 1
ATOM 2118 C CA . LEU B 1 84 ? -11.031 -9.133 0.701 1 92.19 84 LEU B CA 1
ATOM 2119 C C . LEU B 1 84 ? -11.828 -9.922 1.734 1 92.19 84 LEU B C 1
ATOM 2121 O O . LEU B 1 84 ? -11.258 -10.453 2.691 1 92.19 84 LEU B O 1
ATOM 2125 N N . GLU B 1 85 ? -13.094 -9.984 1.516 1 91.31 85 GLU B N 1
ATOM 2126 C CA . GLU B 1 85 ? -13.938 -10.758 2.424 1 91.31 85 GLU B CA 1
ATOM 2127 C C . GLU B 1 85 ? -13.586 -12.242 2.381 1 91.31 85 GLU B C 1
ATOM 2129 O O . GLU B 1 85 ? -13.461 -12.883 3.424 1 91.31 85 GLU B O 1
ATOM 2134 N N . ILE B 1 86 ? -13.383 -12.734 1.226 1 94.44 86 ILE B N 1
ATOM 2135 C CA . ILE B 1 86 ? -13.016 -14.133 1.068 1 94.44 86 ILE B CA 1
ATOM 2136 C C . ILE B 1 86 ? -11.625 -14.367 1.664 1 94.44 86 ILE B C 1
ATOM 2138 O O . ILE B 1 86 ? -11.406 -15.359 2.369 1 94.44 86 ILE B O 1
ATOM 2142 N N . ALA B 1 87 ? -10.719 -13.453 1.389 1 94.69 87 ALA B N 1
ATOM 2143 C CA . ALA B 1 87 ? -9.359 -13.562 1.91 1 94.69 87 ALA B CA 1
ATOM 2144 C C . ALA B 1 87 ? -9.359 -13.594 3.436 1 94.69 87 ALA B C 1
ATOM 2146 O O . ALA B 1 87 ? -8.648 -14.406 4.043 1 94.69 87 ALA B O 1
ATOM 2147 N N . SER B 1 88 ? -10.156 -12.75 3.988 1 91.75 88 SER B N 1
ATOM 2148 C CA . SER B 1 88 ? -10.25 -12.68 5.445 1 91.75 88 SER B CA 1
ATOM 2149 C C . SER B 1 88 ? -10.836 -13.961 6.023 1 91.75 88 SER B C 1
ATOM 2151 O O . SER B 1 88 ? -10.453 -14.398 7.109 1 91.75 88 SER B O 1
ATOM 2153 N N . ALA B 1 89 ? -11.75 -14.531 5.312 1 92.75 89 ALA B N 1
ATOM 2154 C CA . ALA B 1 89 ? -12.344 -15.789 5.75 1 92.75 89 ALA B CA 1
ATOM 2155 C C . ALA B 1 89 ? -11.344 -16.938 5.652 1 92.75 89 ALA B C 1
ATOM 2157 O O . ALA B 1 89 ? -11.344 -17.828 6.496 1 92.75 89 ALA B O 1
ATOM 2158 N N . ASN B 1 90 ? -10.508 -16.875 4.648 1 94.12 90 ASN B N 1
ATOM 2159 C CA . ASN B 1 90 ? -9.484 -17.891 4.445 1 94.12 90 ASN B CA 1
ATOM 2160 C C . ASN B 1 90 ? -8.367 -17.766 5.48 1 94.12 90 ASN B C 1
ATOM 2162 O O . ASN B 1 90 ? -7.773 -18.781 5.875 1 94.12 90 ASN B O 1
ATOM 2166 N N . ALA B 1 91 ? -8.047 -16.562 5.781 1 88 91 ALA B N 1
ATOM 2167 C CA . ALA B 1 91 ? -6.895 -16.281 6.633 1 88 91 ALA B CA 1
ATOM 2168 C C . ALA B 1 91 ? -7.246 -15.289 7.734 1 88 91 ALA B C 1
ATOM 2170 O O . ALA B 1 91 ? -7.246 -14.078 7.504 1 88 91 ALA B O 1
ATOM 2171 N N . ASP B 1 92 ? -7.344 -15.719 8.898 1 83.75 92 ASP B N 1
ATOM 2172 C CA . ASP B 1 92 ? -7.734 -14.875 10.031 1 83.75 92 ASP B CA 1
ATOM 2173 C C . ASP B 1 92 ? -6.648 -13.852 10.352 1 83.75 92 ASP B C 1
ATOM 2175 O O . ASP B 1 92 ? -6.938 -12.773 10.875 1 83.75 92 ASP B O 1
ATOM 2179 N N . GLU B 1 93 ? -5.504 -14.203 9.938 1 86.25 93 GLU B N 1
ATOM 2180 C CA . GLU B 1 93 ? -4.391 -13.336 10.312 1 86.25 93 GLU B CA 1
ATOM 2181 C C . GLU B 1 93 ? -4.137 -12.273 9.25 1 86.25 93 GLU B C 1
ATOM 2183 O O . GLU B 1 93 ? -3.33 -11.359 9.453 1 86.25 93 GLU B O 1
ATOM 2188 N N . LEU B 1 94 ? -4.777 -12.367 8.164 1 91.19 94 LEU B N 1
ATOM 2189 C CA . LEU B 1 94 ? -4.613 -11.367 7.105 1 91.19 94 LEU B CA 1
ATOM 2190 C C . LEU B 1 94 ? -5.285 -10.055 7.488 1 91.19 94 LEU B C 1
ATOM 2192 O O . LEU B 1 94 ? -6.484 -10.023 7.777 1 91.19 94 LEU B O 1
ATOM 2196 N N . GLU B 1 95 ? -4.492 -9.016 7.52 1 94 95 GLU B N 1
ATOM 2197 C CA . GLU B 1 95 ? -5.008 -7.691 7.84 1 94 95 GLU B CA 1
ATOM 2198 C C . GLU B 1 95 ? -5.375 -6.922 6.574 1 94 95 GLU B C 1
ATOM 2200 O O . GLU B 1 95 ? -4.656 -6.98 5.574 1 94 95 GLU B O 1
ATOM 2205 N N . VAL B 1 96 ? -6.496 -6.285 6.676 1 94.19 96 VAL B N 1
ATOM 2206 C CA . VAL B 1 96 ? -6.969 -5.414 5.605 1 94.19 96 VAL B CA 1
ATOM 2207 C C . VAL B 1 96 ? -6.965 -3.963 6.074 1 94.19 96 VAL B C 1
ATOM 2209 O O . VAL B 1 96 ? -7.461 -3.654 7.16 1 94.19 96 VAL B O 1
ATOM 2212 N N . VAL B 1 97 ? -6.422 -3.145 5.215 1 95.94 97 VAL B N 1
ATOM 2213 C CA . VAL B 1 97 ? -6.344 -1.735 5.586 1 95.94 97 VAL B CA 1
ATOM 2214 C C . VAL B 1 97 ? -7.742 -1.118 5.574 1 95.94 97 VAL B C 1
ATOM 2216 O O . VAL B 1 97 ? -8.422 -1.138 4.547 1 95.94 97 VAL B O 1
ATOM 2219 N N . GLU B 1 98 ? -8.094 -0.569 6.695 1 96.69 98 GLU B N 1
ATOM 2220 C CA . GLU B 1 98 ? -9.406 0.056 6.805 1 96.69 98 GLU B CA 1
ATOM 2221 C C . GLU B 1 98 ? -9.328 1.557 6.543 1 96.69 98 GLU B C 1
ATOM 2223 O O . GLU B 1 98 ? -10.156 2.107 5.809 1 96.69 98 GLU B O 1
ATOM 2228 N N . THR B 1 99 ? -8.352 2.174 7.098 1 98.5 99 THR B N 1
ATOM 2229 C CA . THR B 1 99 ? -8.211 3.619 6.973 1 98.5 99 THR B CA 1
ATOM 2230 C C . THR B 1 99 ? -6.824 3.982 6.441 1 98.5 99 THR B C 1
ATOM 2232 O O . THR B 1 99 ? -5.816 3.416 6.875 1 98.5 99 THR B O 1
ATOM 2235 N N . VAL B 1 100 ? -6.785 4.859 5.465 1 98.62 100 VAL B N 1
ATOM 2236 C CA . VAL B 1 100 ? -5.535 5.457 5.008 1 98.62 100 VAL B CA 1
ATOM 2237 C C . VAL B 1 100 ? -5.484 6.926 5.418 1 98.62 100 VAL B C 1
ATOM 2239 O O . VAL B 1 100 ? -6.477 7.648 5.293 1 98.62 100 VAL B O 1
ATOM 2242 N N . VAL B 1 101 ? -4.379 7.375 5.996 1 98.81 101 VAL B N 1
ATOM 2243 C CA . VAL B 1 101 ? -4.117 8.781 6.289 1 98.81 101 VAL B CA 1
ATOM 2244 C C . VAL B 1 101 ? -2.883 9.25 5.516 1 98.81 101 VAL B C 1
ATOM 2246 O O . VAL B 1 101 ? -1.93 8.484 5.34 1 98.81 101 VAL B O 1
ATOM 2249 N N . MET B 1 102 ? -2.973 10.461 5.055 1 98.44 102 MET B N 1
ATOM 2250 C CA . MET B 1 102 ? -1.801 10.898 4.301 1 98.44 102 MET B CA 1
ATOM 2251 C C . MET B 1 102 ? -1.751 12.422 4.199 1 98.44 102 MET B C 1
ATOM 2253 O O . MET B 1 102 ? -2.791 13.086 4.227 1 98.44 102 MET B O 1
ATOM 2257 N N . ASN B 1 103 ? -0.597 12.984 4.219 1 97.25 103 ASN B N 1
ATOM 2258 C CA . ASN B 1 103 ? -0.223 14.305 3.734 1 97.25 103 ASN B CA 1
ATOM 2259 C C . ASN B 1 103 ? 0.672 14.219 2.502 1 97.25 103 ASN B C 1
ATOM 2261 O O . ASN B 1 103 ? 1.887 14.406 2.596 1 97.25 103 ASN B O 1
ATOM 2265 N N . PRO B 1 104 ? 0.107 14.016 1.355 1 97.12 104 PRO B N 1
ATOM 2266 C CA . PRO B 1 104 ? 0.882 13.773 0.138 1 97.12 104 PRO B CA 1
ATOM 2267 C C . PRO B 1 104 ? 1.637 15.008 -0.344 1 97.12 104 PRO B C 1
ATOM 2269 O O . PRO B 1 104 ? 1.367 16.125 0.119 1 97.12 104 PRO B O 1
ATOM 2272 N N . PRO B 1 105 ? 2.654 14.75 -1.245 1 94.5 105 PRO B N 1
ATOM 2273 C CA . PRO B 1 105 ? 3.164 15.93 -1.95 1 94.5 105 PRO B CA 1
ATOM 2274 C C . PRO B 1 105 ? 2.057 16.734 -2.635 1 94.5 105 PRO B C 1
ATOM 2276 O O . PRO B 1 105 ? 1.058 16.156 -3.076 1 94.5 105 PRO B O 1
ATOM 2279 N N . PHE B 1 106 ? 2.207 17.984 -2.715 1 92.44 106 PHE B N 1
ATOM 2280 C CA . PHE B 1 106 ? 1.145 18.828 -3.26 1 92.44 106 PHE B CA 1
ATOM 2281 C C . PHE B 1 106 ? 1.304 19 -4.766 1 92.44 106 PHE B C 1
ATOM 2283 O O . PHE B 1 106 ? 0.449 19.594 -5.422 1 92.44 106 PHE B O 1
ATOM 2290 N N . GLY B 1 107 ? 2.363 18.469 -5.316 1 90.94 107 GLY B N 1
ATOM 2291 C CA . GLY B 1 107 ? 2.537 18.5 -6.762 1 90.94 107 GLY B CA 1
ATOM 2292 C C . GLY B 1 107 ? 3.354 19.703 -7.227 1 90.94 107 GLY B C 1
ATOM 2293 O O . GLY B 1 107 ? 3.256 20.109 -8.383 1 90.94 107 GLY B O 1
ATOM 2294 N N . THR B 1 108 ? 4.09 20.297 -6.297 1 87.81 108 THR B N 1
ATOM 2295 C CA . THR B 1 108 ? 4.914 21.453 -6.645 1 87.81 108 THR B CA 1
ATOM 2296 C C . THR B 1 108 ? 6.156 21.016 -7.418 1 87.81 108 THR B C 1
ATOM 2298 O O . THR B 1 108 ? 6.648 21.75 -8.273 1 87.81 108 THR B O 1
ATOM 2301 N N . ARG B 1 109 ? 6.672 19.844 -7.184 1 88.31 109 ARG B N 1
ATOM 2302 C CA . ARG B 1 109 ? 7.859 19.328 -7.859 1 88.31 109 ARG B CA 1
ATOM 2303 C C . ARG B 1 109 ? 7.48 18.375 -8.984 1 88.31 109 ARG B C 1
ATOM 2305 O O . ARG B 1 109 ? 8.086 18.391 -10.055 1 88.31 109 ARG B O 1
ATOM 2312 N N . ARG B 1 110 ? 6.547 17.594 -8.703 1 90.75 110 ARG B N 1
ATOM 2313 C CA . ARG B 1 110 ? 6.016 16.656 -9.68 1 90.75 110 ARG B CA 1
ATOM 2314 C C . ARG B 1 110 ? 4.504 16.797 -9.812 1 90.75 110 ARG B C 1
ATOM 2316 O O . ARG B 1 110 ? 3.75 16.312 -8.977 1 90.75 110 ARG B O 1
ATOM 2323 N N . LYS B 1 111 ? 4.145 17.344 -10.922 1 93.19 111 LYS B N 1
ATOM 2324 C CA . LYS B 1 111 ? 2.729 17.609 -11.156 1 93.19 111 LYS B CA 1
ATOM 2325 C C . LYS B 1 111 ? 1.908 16.328 -11.062 1 93.19 111 LYS B C 1
ATOM 2327 O O . LYS B 1 111 ? 2.279 15.305 -11.648 1 93.19 111 LYS B O 1
ATOM 2332 N N . GLY B 1 112 ? 0.828 16.359 -10.281 1 95.12 112 GLY B N 1
ATOM 2333 C CA . GLY B 1 112 ? -0.094 15.242 -10.203 1 95.12 112 GLY B CA 1
ATOM 2334 C C . GLY B 1 112 ? 0.269 14.25 -9.117 1 95.12 112 GLY B C 1
ATOM 2335 O O . GLY B 1 112 ? -0.457 13.281 -8.883 1 95.12 112 GLY B O 1
ATOM 2336 N N . ALA B 1 113 ? 1.347 14.461 -8.453 1 94.94 113 ALA B N 1
ATOM 2337 C CA . ALA B 1 113 ? 1.788 13.539 -7.41 1 94.94 113 ALA B CA 1
ATOM 2338 C C . ALA B 1 113 ? 0.732 13.391 -6.316 1 94.94 113 ALA B C 1
ATOM 2340 O O . ALA B 1 113 ? 0.506 12.297 -5.805 1 94.94 113 ALA B O 1
ATOM 2341 N N . ASP B 1 114 ? 0.078 14.516 -6.012 1 96.94 114 ASP B N 1
ATOM 2342 C CA . ASP B 1 114 ? -0.963 14.477 -4.988 1 96.94 114 ASP B CA 1
ATOM 2343 C C . ASP B 1 114 ? -2.105 13.547 -5.398 1 96.94 114 ASP B C 1
ATOM 2345 O O . ASP B 1 114 ? -2.586 12.758 -4.59 1 96.94 114 ASP B O 1
ATOM 2349 N N . MET B 1 115 ? -2.436 13.523 -6.625 1 97.56 115 MET B N 1
ATOM 2350 C CA . MET B 1 115 ? -3.555 12.727 -7.117 1 97.56 115 MET B CA 1
ATOM 2351 C C . MET B 1 115 ? -3.16 11.258 -7.258 1 97.56 115 MET B C 1
ATOM 2353 O O . MET B 1 115 ? -3.994 10.367 -7.094 1 97.56 115 MET B O 1
ATOM 2357 N N . GLU B 1 116 ? -1.926 11.047 -7.57 1 95.19 116 GLU B N 1
ATOM 2358 C CA . GLU B 1 116 ? -1.439 9.672 -7.578 1 95.19 116 GLU B CA 1
ATOM 2359 C C . GLU B 1 116 ? -1.562 9.031 -6.195 1 95.19 116 GLU B C 1
ATOM 2361 O O . GLU B 1 116 ? -1.965 7.875 -6.074 1 95.19 116 GLU B O 1
ATOM 2366 N N . PHE B 1 117 ? -1.252 9.766 -5.176 1 97.56 117 PHE B N 1
ATOM 2367 C CA . PHE B 1 117 ? -1.417 9.297 -3.807 1 97.56 117 PHE B CA 1
ATOM 2368 C C . PHE B 1 117 ? -2.883 9.008 -3.506 1 97.56 117 PHE B C 1
ATOM 2370 O O . PHE B 1 117 ? -3.211 7.961 -2.941 1 97.56 117 PHE B O 1
ATOM 2377 N N . LEU B 1 118 ? -3.662 9.938 -3.896 1 98.06 118 LEU B N 1
ATOM 2378 C CA . LEU B 1 118 ? -5.086 9.781 -3.611 1 98.06 118 LEU B CA 1
ATOM 2379 C C . LEU B 1 118 ? -5.652 8.555 -4.32 1 98.06 118 LEU B C 1
ATOM 2381 O O . LEU B 1 118 ? -6.391 7.773 -3.719 1 98.06 118 LEU B O 1
ATOM 2385 N N . SER B 1 119 ? -5.285 8.414 -5.52 1 95.94 119 SER B N 1
ATOM 2386 C CA . SER B 1 119 ? -5.723 7.25 -6.293 1 95.94 119 SER B CA 1
ATOM 2387 C C . SER B 1 119 ? -5.309 5.949 -5.617 1 95.94 119 SER B C 1
ATOM 2389 O O . SER B 1 119 ? -6.125 5.039 -5.457 1 95.94 119 SER B O 1
ATOM 2391 N N . ALA B 1 120 ? -4.082 5.844 -5.219 1 94.5 120 ALA B N 1
ATOM 2392 C CA . ALA B 1 120 ? -3.572 4.648 -4.547 1 94.5 120 ALA B CA 1
ATOM 2393 C C . ALA B 1 120 ? -4.312 4.398 -3.238 1 94.5 120 ALA B C 1
ATOM 2395 O O . ALA B 1 120 ? -4.676 3.26 -2.932 1 94.5 120 ALA B O 1
ATOM 2396 N N . ALA B 1 121 ? -4.531 5.438 -2.502 1 97.25 121 ALA B N 1
ATOM 2397 C CA . ALA B 1 121 ? -5.211 5.309 -1.215 1 97.25 121 ALA B CA 1
ATOM 2398 C C . ALA B 1 121 ? -6.625 4.766 -1.393 1 97.25 121 ALA B C 1
ATOM 2400 O O . ALA B 1 121 ? -7.066 3.904 -0.63 1 97.25 121 ALA B O 1
ATOM 2401 N N . MET B 1 122 ? -7.285 5.207 -2.432 1 95.56 122 MET B N 1
ATOM 2402 C CA . MET B 1 122 ? -8.672 4.816 -2.684 1 95.56 122 MET B CA 1
ATOM 2403 C C . MET B 1 122 ? -8.75 3.352 -3.105 1 95.56 122 MET B C 1
ATOM 2405 O O . MET B 1 122 ? -9.773 2.695 -2.891 1 95.56 122 MET B O 1
ATOM 2409 N N . LYS B 1 123 ? -7.641 2.859 -3.607 1 91.25 123 LYS B N 1
ATOM 2410 C CA . LYS B 1 123 ? -7.594 1.461 -4.023 1 91.25 123 LYS B CA 1
ATOM 2411 C C . LYS B 1 123 ? -7.277 0.547 -2.842 1 91.25 123 LYS B C 1
ATOM 2413 O O . LYS B 1 123 ? -7.5 -0.663 -2.908 1 91.25 123 LYS B O 1
ATOM 2418 N N . VAL B 1 124 ? -6.816 1.104 -1.808 1 92.75 124 VAL B N 1
ATOM 2419 C CA . VAL B 1 124 ? -6.27 0.305 -0.713 1 92.75 124 VAL B CA 1
ATOM 2420 C C . VAL B 1 124 ? -7.227 0.34 0.477 1 92.75 124 VAL B C 1
ATOM 2422 O O . VAL B 1 124 ? -7.469 -0.686 1.118 1 92.75 124 VAL B O 1
ATOM 2425 N N . ALA B 1 125 ? -7.812 1.456 0.723 1 95.56 125 ALA B N 1
ATOM 2426 C CA . ALA B 1 125 ? -8.633 1.635 1.916 1 95.56 125 ALA B CA 1
ATOM 2427 C C . ALA B 1 125 ? -10 0.975 1.744 1 95.56 125 ALA B C 1
ATOM 2429 O O . ALA B 1 125 ? -10.664 1.165 0.724 1 95.56 125 ALA B O 1
ATOM 2430 N N . SER B 1 126 ? -10.414 0.246 2.789 1 93.31 126 SER B N 1
ATOM 2431 C CA . SER B 1 126 ? -11.727 -0.387 2.711 1 93.31 126 SER B CA 1
ATOM 2432 C C . SER B 1 126 ? -12.789 0.476 3.371 1 93.31 126 SER B C 1
ATOM 2434 O O . SER B 1 126 ? -13.984 0.298 3.115 1 93.31 126 SER B O 1
ATOM 2436 N N . GLN B 1 127 ? -12.359 1.442 4.191 1 95.38 127 GLN B N 1
ATOM 2437 C CA . GLN B 1 127 ? -13.375 2.18 4.938 1 95.38 127 GLN B CA 1
ATOM 2438 C C . GLN B 1 127 ? -13.273 3.68 4.672 1 95.38 127 GLN B C 1
ATOM 2440 O O . GLN B 1 127 ? -14.273 4.332 4.371 1 95.38 127 GLN B O 1
ATOM 2445 N N . ALA B 1 128 ? -12.031 4.223 4.805 1 98.19 128 ALA B N 1
ATOM 2446 C CA . ALA B 1 128 ? -11.938 5.676 4.664 1 98.19 128 ALA B CA 1
ATOM 2447 C C . ALA B 1 128 ? -10.523 6.105 4.301 1 98.19 128 ALA B C 1
ATOM 2449 O O . ALA B 1 128 ? -9.555 5.406 4.605 1 98.19 128 ALA B O 1
ATOM 2450 N N . VAL B 1 129 ? -10.453 7.25 3.662 1 98.69 129 VAL B N 1
ATOM 2451 C CA . VAL B 1 129 ? -9.203 7.93 3.369 1 98.69 129 VAL B CA 1
ATOM 2452 C C . VAL B 1 129 ? -9.242 9.359 3.912 1 98.69 129 VAL B C 1
ATOM 2454 O O . VAL B 1 129 ? -10.211 10.086 3.676 1 98.69 129 VAL B O 1
ATOM 2457 N N . TYR B 1 130 ? -8.25 9.766 4.672 1 98.88 130 TYR B N 1
ATOM 2458 C CA . TYR B 1 130 ? -8.039 11.148 5.094 1 98.88 130 TYR B CA 1
ATOM 2459 C C . TYR B 1 130 ? -6.805 11.742 4.418 1 98.88 130 TYR B C 1
ATOM 2461 O O . TYR B 1 130 ? -5.715 11.172 4.492 1 98.88 130 TYR B O 1
ATOM 2469 N N . SER B 1 131 ? -6.949 12.82 3.797 1 98.69 131 SER B N 1
ATOM 2470 C CA . SER B 1 131 ? -5.871 13.375 2.984 1 98.69 131 SER B CA 1
ATOM 2471 C C . SER B 1 131 ? -5.887 14.898 3.016 1 98.69 131 SER B C 1
ATOM 2473 O O . SER B 1 131 ? -6.949 15.516 3.152 1 98.69 131 SER B O 1
ATOM 2475 N N . LEU B 1 132 ? -4.723 15.508 2.939 1 97.44 132 LEU B N 1
ATOM 2476 C CA . LEU B 1 132 ? -4.59 16.953 2.805 1 97.44 132 LEU B CA 1
ATOM 2477 C C . LEU B 1 132 ? -4.305 17.344 1.357 1 97.44 132 LEU B C 1
ATOM 2479 O O . LEU B 1 132 ? -3.457 16.734 0.703 1 97.44 132 LEU B O 1
ATOM 2483 N N . HIS B 1 133 ? -5.008 18.266 0.875 1 97.44 133 HIS B N 1
ATOM 2484 C CA . HIS B 1 133 ? -4.801 18.844 -0.446 1 97.44 133 HIS B CA 1
ATOM 2485 C C . HIS B 1 133 ? -4.973 20.359 -0.416 1 97.44 133 HIS B C 1
ATOM 2487 O O . HIS B 1 133 ? -5.734 20.891 0.4 1 97.44 133 HIS B O 1
ATOM 2493 N N . LYS B 1 134 ? -4.258 21.031 -1.326 1 95.5 134 LYS B N 1
ATOM 2494 C CA . LYS B 1 134 ? -4.426 22.484 -1.418 1 95.5 134 LYS B CA 1
ATOM 2495 C C . LYS B 1 134 ? -5.891 22.844 -1.654 1 95.5 134 LYS B C 1
ATOM 2497 O O . LYS B 1 134 ? -6.57 22.219 -2.467 1 95.5 134 LYS B O 1
ATOM 2502 N N . THR B 1 135 ? -6.258 23.906 -0.956 1 96.62 135 THR B N 1
ATOM 2503 C CA . THR B 1 135 ? -7.641 24.359 -1.104 1 96.62 135 THR B CA 1
ATOM 2504 C C . THR B 1 135 ? -7.918 24.781 -2.543 1 96.62 135 THR B C 1
ATOM 2506 O O . THR B 1 135 ? -9.023 24.562 -3.055 1 96.62 135 THR B O 1
ATOM 2509 N N . THR B 1 136 ? -6.977 25.297 -3.195 1 95.62 136 THR B N 1
ATOM 2510 C CA . THR B 1 136 ? -7.133 25.797 -4.559 1 95.62 136 THR B CA 1
ATOM 2511 C C . THR B 1 136 ? -7.453 24.656 -5.516 1 95.62 136 THR B C 1
ATOM 2513 O O . THR B 1 136 ? -7.902 24.891 -6.641 1 95.62 136 THR B O 1
ATOM 2516 N N . THR B 1 137 ? -7.219 23.406 -5.117 1 97.12 137 THR B N 1
ATOM 2517 C CA . THR B 1 137 ? -7.469 22.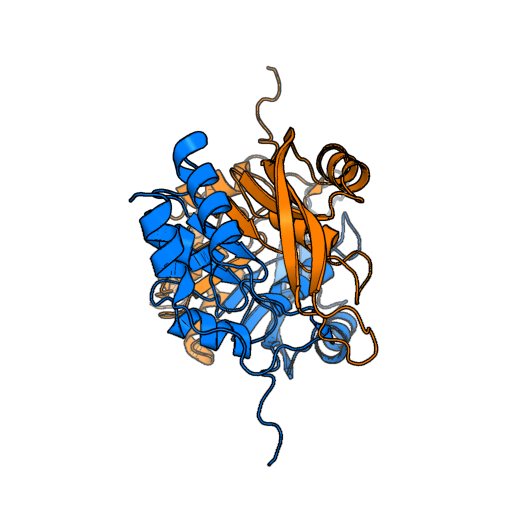266 -5.988 1 97.12 137 THR B CA 1
ATOM 2518 C C . THR B 1 137 ? -8.742 21.531 -5.57 1 97.12 137 THR B C 1
ATOM 2520 O O . THR B 1 137 ? -8.984 20.406 -6.004 1 97.12 137 THR B O 1
ATOM 2523 N N . ARG B 1 138 ? -9.57 22.156 -4.824 1 98 138 ARG B N 1
ATOM 2524 C CA . ARG B 1 138 ? -10.719 21.516 -4.191 1 98 138 ARG B CA 1
ATOM 2525 C C . ARG B 1 138 ? -11.633 20.875 -5.23 1 98 138 ARG B C 1
ATOM 2527 O O . ARG B 1 138 ? -11.992 19.703 -5.102 1 98 138 ARG B O 1
ATOM 2534 N N . GLU B 1 139 ? -12.016 21.531 -6.219 1 98.25 139 GLU B N 1
ATOM 2535 C CA . GLU B 1 139 ? -12.945 21 -7.215 1 98.25 139 GLU B CA 1
ATOM 2536 C C . GLU B 1 139 ? -12.32 19.859 -8.008 1 98.25 139 GLU B C 1
ATOM 2538 O O . GLU B 1 139 ? -13 18.875 -8.328 1 98.25 139 GLU B O 1
ATOM 2543 N N . HIS B 1 140 ? -11.141 20.031 -8.305 1 98.19 140 HIS B N 1
ATOM 2544 C CA . HIS B 1 140 ? -10.422 18.984 -9.023 1 98.19 140 HIS B CA 1
ATOM 2545 C C . HIS B 1 140 ? -10.375 17.703 -8.211 1 98.19 140 HIS B C 1
ATOM 2547 O O . HIS B 1 140 ? -10.656 16.609 -8.734 1 98.19 140 HIS B O 1
ATOM 2553 N N . VAL B 1 141 ? -10.016 17.797 -6.953 1 98.5 141 VAL B N 1
ATOM 2554 C CA . VAL B 1 141 ? -9.93 16.656 -6.062 1 98.5 141 VAL B CA 1
ATOM 2555 C C . VAL B 1 141 ? -11.297 15.984 -5.938 1 98.5 141 VAL B C 1
ATOM 2557 O O . VAL B 1 141 ? -11.414 14.766 -6.066 1 98.5 141 VAL B O 1
ATOM 2560 N N . LYS B 1 142 ? -12.289 16.797 -5.742 1 98.5 142 LYS B N 1
ATOM 2561 C CA . LYS B 1 142 ? -13.648 16.281 -5.598 1 98.5 142 LYS B CA 1
ATOM 2562 C C . LYS B 1 142 ? -14.086 15.516 -6.844 1 98.5 142 LYS B C 1
ATOM 2564 O O . LYS B 1 142 ? -14.578 14.383 -6.746 1 98.5 142 LYS B O 1
ATOM 2569 N N . ARG B 1 143 ? -13.898 16.078 -7.918 1 98.31 143 ARG B N 1
ATOM 2570 C CA . ARG B 1 143 ? -14.305 15.469 -9.18 1 98.31 143 ARG B CA 1
ATOM 2571 C C . ARG B 1 143 ? -13.57 14.156 -9.422 1 98.31 143 ARG B C 1
ATOM 2573 O O . ARG B 1 143 ? -14.188 13.141 -9.75 1 98.31 143 ARG B O 1
ATOM 2580 N N . ALA B 1 144 ? -12.289 14.156 -9.281 1 98.25 144 ALA B N 1
ATOM 2581 C CA . ALA B 1 144 ? -11.5 12.945 -9.508 1 98.25 144 ALA B CA 1
ATOM 2582 C C . ALA B 1 144 ? -11.906 11.836 -8.547 1 98.25 144 ALA B C 1
ATOM 2584 O O . ALA B 1 144 ? -12.078 10.68 -8.961 1 98.25 144 ALA B O 1
ATOM 2585 N N . ALA B 1 145 ? -12.078 12.18 -7.293 1 98.06 145 ALA B N 1
ATOM 2586 C CA . ALA B 1 145 ? -12.445 11.188 -6.289 1 98.06 145 ALA B CA 1
ATOM 2587 C C . ALA B 1 145 ? -13.766 10.508 -6.645 1 98.06 145 ALA B C 1
ATOM 2589 O O . ALA B 1 145 ? -13.867 9.281 -6.621 1 98.06 145 ALA B O 1
ATOM 2590 N N . LEU B 1 146 ? -14.766 11.305 -7.031 1 97.44 146 LEU B N 1
ATOM 2591 C CA . LEU B 1 146 ? -16.125 10.812 -7.242 1 97.44 146 LEU B CA 1
ATOM 2592 C C . LEU B 1 146 ? -16.25 10.133 -8.602 1 97.44 146 LEU B C 1
ATOM 2594 O O . LEU B 1 146 ? -16.969 9.141 -8.734 1 97.44 146 LEU B O 1
ATOM 2598 N N . ARG B 1 147 ? -15.477 10.555 -9.547 1 96.69 147 ARG B N 1
ATOM 2599 C CA . ARG B 1 147 ? -15.711 10.086 -10.914 1 96.69 147 ARG B CA 1
ATOM 2600 C C . ARG B 1 147 ? -14.664 9.047 -11.312 1 96.69 147 ARG B C 1
ATOM 2602 O O . ARG B 1 147 ? -14.938 8.164 -12.133 1 96.69 147 ARG B O 1
ATOM 2609 N N . GLU B 1 148 ? -13.5 9.242 -10.766 1 95 148 GLU B N 1
ATOM 2610 C CA . GLU B 1 148 ? -12.398 8.438 -11.289 1 95 148 GLU B CA 1
ATOM 2611 C C . GLU B 1 148 ? -11.891 7.445 -10.25 1 95 148 GLU B C 1
ATOM 2613 O O . GLU B 1 148 ? -11.398 6.371 -10.594 1 95 148 GLU B O 1
ATOM 2618 N N . TYR B 1 149 ? -12.023 7.742 -9.016 1 95.31 149 TYR B N 1
ATOM 2619 C CA . TYR B 1 149 ? -11.367 6.918 -8 1 95.31 149 TYR B CA 1
ATOM 2620 C C . TYR B 1 149 ? -12.391 6.129 -7.191 1 95.31 149 TYR B C 1
ATOM 2622 O O . TYR B 1 149 ? -12.078 5.629 -6.109 1 95.31 149 TYR B O 1
ATOM 2630 N N . ASN B 1 150 ? -13.625 6.02 -7.633 1 92.56 150 ASN B N 1
ATOM 2631 C CA . ASN B 1 150 ? -14.672 5.172 -7.07 1 92.56 150 ASN B CA 1
ATOM 2632 C C . ASN B 1 150 ? -14.992 5.559 -5.633 1 92.56 150 ASN B C 1
ATOM 2634 O O . ASN B 1 150 ? -15.188 4.691 -4.781 1 92.56 150 ASN B O 1
ATOM 2638 N N . ALA B 1 151 ? -14.961 6.828 -5.316 1 96.75 151 ALA B N 1
ATOM 2639 C CA . ALA B 1 151 ? -15.391 7.305 -4.008 1 96.75 151 ALA B CA 1
ATOM 2640 C C . ALA B 1 151 ? -16.906 7.418 -3.941 1 96.75 151 ALA B C 1
ATOM 2642 O O . ALA B 1 151 ? -17.547 7.953 -4.855 1 96.75 151 ALA B O 1
ATOM 2643 N N . ARG B 1 152 ? -17.438 6.852 -2.9 1 96.75 152 ARG B N 1
ATOM 2644 C CA . ARG B 1 152 ? -18.859 7.062 -2.617 1 96.75 152 ARG B CA 1
ATOM 2645 C C . ARG B 1 152 ? -19.109 8.484 -2.127 1 96.75 152 ARG B C 1
ATOM 2647 O O . ARG B 1 152 ? -20.109 9.109 -2.512 1 96.75 152 ARG B O 1
ATOM 2654 N N . THR B 1 153 ? -18.281 8.984 -1.278 1 97.75 153 THR B N 1
ATOM 2655 C CA . THR B 1 153 ? -18.344 10.359 -0.788 1 97.75 153 THR B CA 1
ATOM 2656 C C . THR B 1 153 ? -16.953 10.984 -0.782 1 97.75 153 THR B C 1
ATOM 2658 O O . THR B 1 153 ? -15.938 10.281 -0.654 1 97.75 153 THR B O 1
ATOM 2661 N N . ALA B 1 154 ? -16.953 12.242 -0.997 1 98.56 154 ALA B N 1
ATOM 2662 C CA . ALA B 1 154 ? -15.766 13.094 -0.906 1 98.56 154 ALA B CA 1
ATOM 2663 C C . ALA B 1 154 ? -16.109 14.43 -0.252 1 98.56 154 ALA B C 1
ATOM 2665 O O . ALA B 1 154 ? -16.672 15.32 -0.895 1 98.56 154 ALA B O 1
ATOM 2666 N N . GLU B 1 155 ? -15.641 14.578 1.012 1 98.25 155 GLU B N 1
ATOM 2667 C CA . GLU B 1 155 ? -16.062 15.75 1.776 1 98.25 155 GLU B CA 1
ATOM 2668 C C . GLU B 1 155 ? -14.867 16.453 2.412 1 98.25 155 GLU B C 1
ATOM 2670 O O . GLU B 1 155 ? -13.961 15.805 2.936 1 98.25 155 GLU B O 1
ATOM 2675 N N . VAL B 1 156 ? -14.922 17.734 2.301 1 98 156 VAL B N 1
ATOM 2676 C CA . VAL B 1 156 ? -13.977 18.547 3.061 1 98 156 VAL B CA 1
ATOM 2677 C C . VAL B 1 156 ? -14.469 18.703 4.496 1 98 156 VAL B C 1
ATOM 2679 O O . VAL B 1 156 ? -15.547 19.25 4.734 1 98 156 VAL B O 1
ATOM 2682 N N . ILE B 1 157 ? -13.688 18.234 5.406 1 97.25 157 ILE B N 1
ATOM 2683 C CA . ILE B 1 157 ? -14.047 18.328 6.816 1 97.25 157 ILE B CA 1
ATOM 2684 C C . ILE B 1 157 ? -13.773 19.75 7.32 1 97.25 157 ILE B C 1
ATOM 2686 O O . ILE B 1 157 ? -14.586 20.328 8.047 1 97.25 157 ILE B O 1
ATOM 2690 N N . CYS B 1 158 ? -12.594 20.297 6.98 1 94.06 158 CYS B N 1
ATOM 2691 C CA . CYS B 1 158 ? -12.234 21.672 7.328 1 94.06 158 CYS B CA 1
ATOM 2692 C C . CYS B 1 158 ? -11.055 22.156 6.504 1 94.06 158 CYS B C 1
ATOM 2694 O O . CYS B 1 158 ? -10.383 21.359 5.84 1 94.06 158 CYS B O 1
ATOM 2696 N N . GLU B 1 159 ? -10.945 23.438 6.496 1 94.06 159 GLU B N 1
ATOM 2697 C CA . GLU B 1 159 ? -9.781 24.094 5.902 1 94.06 159 GLU B CA 1
ATOM 2698 C C . GLU B 1 159 ? -8.758 24.469 6.965 1 94.06 159 GLU B C 1
ATOM 2700 O O . GLU B 1 159 ? -9.109 25 8.023 1 94.06 159 GLU B O 1
ATOM 2705 N N . LEU B 1 160 ? -7.516 24.078 6.703 1 89.69 160 LEU B N 1
ATOM 2706 C CA . LEU B 1 160 ? -6.406 24.344 7.609 1 89.69 160 LEU B CA 1
ATOM 2707 C C . LEU B 1 160 ? -5.344 25.203 6.926 1 89.69 160 LEU B C 1
ATOM 2709 O O . LEU B 1 160 ? -5.383 25.406 5.707 1 89.69 160 LEU B O 1
ATOM 2713 N N . ARG B 1 161 ? -4.512 25.797 7.781 1 85.12 161 ARG B N 1
ATOM 2714 C CA . ARG B 1 161 ? -3.365 26.531 7.266 1 85.12 161 ARG B CA 1
ATOM 2715 C C . ARG B 1 161 ? -2.064 25.797 7.539 1 85.12 161 ARG B C 1
ATOM 2717 O O . ARG B 1 161 ? -1.757 25.469 8.688 1 85.12 161 ARG B O 1
ATOM 2724 N N . TYR B 1 162 ? -1.491 25.438 6.473 1 77.62 162 TYR B N 1
ATOM 2725 C CA . TYR B 1 162 ? -0.231 24.703 6.531 1 77.62 162 TYR B CA 1
ATOM 2726 C C . TYR B 1 162 ? 0.956 25.656 6.41 1 77.62 162 TYR B C 1
ATOM 2728 O O . TYR B 1 162 ? 1.015 26.469 5.484 1 77.62 162 TYR B O 1
ATOM 2736 N N . ASP B 1 163 ? 1.774 25.703 7.504 1 70.38 163 ASP B N 1
ATOM 2737 C CA . ASP B 1 163 ? 2.998 26.5 7.426 1 70.38 163 ASP B CA 1
ATOM 2738 C C . ASP B 1 163 ? 4.125 25.703 6.773 1 70.38 163 ASP B C 1
ATOM 2740 O O . ASP B 1 163 ? 4.699 24.797 7.398 1 70.38 163 ASP B O 1
ATOM 2744 N N . VAL B 1 164 ? 4.332 25.766 5.504 1 61.22 164 VAL B N 1
ATOM 2745 C CA . VAL B 1 164 ? 5.469 25.141 4.848 1 61.22 164 VAL B CA 1
ATOM 2746 C C . VAL B 1 164 ? 6.688 26.047 4.922 1 61.22 164 VAL B C 1
ATOM 2748 O O . VAL B 1 164 ? 6.609 27.219 4.547 1 61.22 164 VAL B O 1
ATOM 2751 N N . PRO B 1 165 ? 7.734 25.578 5.609 1 56 165 PRO B N 1
ATOM 2752 C CA . PRO B 1 165 ? 8.914 26.438 5.59 1 56 165 PRO B CA 1
ATOM 2753 C C . PRO B 1 165 ? 9.414 26.719 4.176 1 56 165 PRO B C 1
ATOM 2755 O O . PRO B 1 165 ? 9.289 25.875 3.287 1 56 165 PRO B O 1
ATOM 2758 N N . GLN B 1 166 ? 9.438 27.891 3.811 1 52.09 166 GLN B N 1
ATOM 2759 C CA . GLN B 1 166 ? 10.047 28.219 2.521 1 52.09 166 GLN B CA 1
ATOM 2760 C C . GLN B 1 166 ? 11.453 27.641 2.42 1 52.09 166 GLN B C 1
ATOM 2762 O O . GLN B 1 166 ? 12.32 27.953 3.248 1 52.09 166 GLN B O 1
ATOM 2767 N N . LEU B 1 167 ? 11.531 26.484 2.131 1 47.38 167 LEU B N 1
ATOM 2768 C CA . LEU B 1 167 ? 12.867 25.922 1.927 1 47.38 167 LEU B CA 1
ATOM 2769 C C . LEU B 1 167 ? 13.633 26.734 0.885 1 47.38 167 LEU B C 1
ATOM 2771 O O . LEU B 1 167 ? 14.836 26.516 0.702 1 47.38 167 LEU B O 1
ATOM 2775 N N . TYR B 1 168 ? 12.93 27.406 0.024 1 46.47 168 TYR B N 1
ATOM 2776 C CA . TYR B 1 168 ? 13.758 27.969 -1.042 1 46.47 168 TYR B CA 1
ATOM 2777 C C . TYR B 1 168 ? 14.289 29.344 -0.662 1 46.47 168 TYR B C 1
ATOM 2779 O O . TYR B 1 168 ? 13.586 30.125 -0.022 1 46.47 168 TYR B O 1
ATOM 2787 N N . LYS B 1 169 ? 15.648 29.547 -0.684 1 45.38 169 LYS B N 1
ATOM 2788 C CA . LYS B 1 169 ? 16.484 30.703 -0.439 1 45.38 169 LYS B CA 1
ATOM 2789 C C . LYS B 1 169 ? 15.867 31.969 -1.032 1 45.38 169 LYS B C 1
ATOM 2791 O O . LYS B 1 169 ? 16.094 33.062 -0.539 1 45.38 169 LYS B O 1
ATOM 2796 N N . PHE B 1 170 ? 15.461 31.875 -2.236 1 43.94 170 PHE B N 1
ATOM 2797 C CA . PHE B 1 170 ? 15.297 33.156 -2.92 1 43.94 170 PHE B CA 1
ATOM 2798 C C . PHE B 1 170 ? 14.039 33.875 -2.436 1 43.94 170 PHE B C 1
ATOM 2800 O O . PHE B 1 170 ? 13.711 34.938 -2.93 1 43.94 170 PHE B O 1
ATOM 2807 N N . HIS B 1 171 ? 13.172 33.062 -1.898 1 49.38 171 HIS B N 1
ATOM 2808 C CA . HIS B 1 171 ? 11.969 33.812 -1.601 1 49.38 171 HIS B CA 1
ATOM 2809 C C . HIS B 1 171 ? 12.047 34.469 -0.216 1 49.38 171 HIS B C 1
ATOM 2811 O O . HIS B 1 171 ? 12.477 33.812 0.744 1 49.38 171 HIS B O 1
ATOM 2817 N N . LYS B 1 172 ? 12.055 35.781 -0.226 1 49.47 172 LYS B N 1
ATOM 2818 C CA . LYS B 1 172 ? 12.094 36.719 0.881 1 49.47 172 LYS B CA 1
ATOM 2819 C C . LYS B 1 172 ? 11.117 36.312 1.984 1 49.47 172 LYS B C 1
ATOM 2821 O O . LYS B 1 172 ? 11.305 36.688 3.148 1 49.47 172 LYS B O 1
ATOM 2826 N N . LYS B 1 173 ? 9.898 35.875 1.524 1 52.47 173 LYS B N 1
ATOM 2827 C CA . LYS B 1 173 ? 8.938 35.625 2.598 1 52.47 173 LYS B CA 1
ATOM 2828 C C . LYS B 1 173 ? 9.164 34.25 3.227 1 52.47 173 LYS B C 1
ATOM 2830 O O . LYS B 1 173 ? 9.242 33.25 2.521 1 52.47 173 LYS B O 1
ATOM 2835 N N . LYS B 1 174 ? 9.508 34.125 4.449 1 56.12 174 LYS B N 1
ATOM 2836 C CA . LYS B 1 174 ? 10.086 33.031 5.215 1 56.12 174 LYS B CA 1
ATOM 2837 C C . LYS B 1 174 ? 9.141 31.844 5.258 1 56.12 174 LYS B C 1
ATOM 2839 O O . LYS B 1 174 ? 9.578 30.688 5.223 1 56.12 174 LYS B O 1
ATOM 2844 N N . GLU B 1 175 ? 7.859 32.031 5.438 1 59.34 175 GLU B N 1
ATOM 2845 C CA . GLU B 1 175 ? 6.848 31 5.543 1 59.34 175 GLU B CA 1
ATOM 2846 C C . GLU B 1 175 ? 5.633 31.312 4.672 1 59.34 175 GLU B C 1
ATOM 2848 O O . GLU B 1 175 ? 5.211 32.469 4.582 1 59.34 175 GLU B O 1
ATOM 2853 N N . VAL B 1 176 ? 5.344 30.562 3.588 1 62.25 176 VAL B N 1
ATOM 2854 C CA . VAL B 1 176 ? 4.098 30.703 2.85 1 62.25 176 VAL B CA 1
ATOM 2855 C C . VAL B 1 176 ? 2.996 29.891 3.521 1 62.25 176 VAL B C 1
ATOM 2857 O O . VAL B 1 176 ? 3.197 28.719 3.852 1 62.25 176 VAL B O 1
ATOM 2860 N N . ASP B 1 177 ? 2.039 30.609 3.941 1 76.44 177 ASP B N 1
ATOM 2861 C CA . ASP B 1 177 ? 0.825 29.984 4.465 1 76.44 177 ASP B CA 1
ATOM 2862 C C . ASP B 1 177 ? -0.038 29.422 3.338 1 76.44 177 ASP B C 1
ATOM 2864 O O . ASP B 1 177 ? -0.52 30.172 2.486 1 76.44 177 ASP B O 1
ATOM 2868 N N . ILE B 1 178 ? -0.01 28.109 3.236 1 84.31 178 ILE B N 1
ATOM 2869 C CA . ILE B 1 178 ? -0.832 27.484 2.211 1 84.31 178 ILE B CA 1
ATOM 2870 C C . ILE B 1 178 ? -2.117 26.938 2.836 1 84.31 178 ILE B C 1
ATOM 2872 O O . ILE B 1 178 ? -2.076 26.25 3.859 1 84.31 178 ILE B O 1
ATOM 2876 N N . ALA B 1 179 ? -3.217 27.375 2.205 1 92.38 179 ALA B N 1
ATOM 2877 C CA . ALA B 1 179 ? -4.492 26.812 2.639 1 92.38 179 ALA B CA 1
ATOM 2878 C C . ALA B 1 179 ? -4.66 25.391 2.137 1 92.38 179 ALA B C 1
ATOM 2880 O O . ALA B 1 179 ? -4.445 25.109 0.955 1 92.38 179 ALA B O 1
ATOM 2881 N N . VAL B 1 180 ? -4.965 24.484 3.082 1 95.25 180 VAL B N 1
ATOM 2882 C CA . VAL B 1 180 ? -5.152 23.094 2.697 1 95.25 180 VAL B CA 1
ATOM 2883 C C . VAL B 1 180 ? -6.484 22.578 3.242 1 95.25 180 VAL B C 1
ATOM 2885 O O . VAL B 1 180 ? -6.922 22.984 4.32 1 95.25 180 VAL B O 1
ATOM 2888 N N . ASP B 1 181 ? -7.09 21.734 2.447 1 97.06 181 ASP B N 1
ATOM 2889 C CA . ASP B 1 181 ? -8.32 21.062 2.854 1 97.06 181 ASP B CA 1
ATOM 2890 C C . ASP B 1 181 ? -8.023 19.688 3.455 1 97.06 181 ASP B C 1
ATOM 2892 O O . ASP B 1 181 ? -7.246 18.922 2.891 1 97.06 181 ASP B O 1
ATOM 2896 N N . LEU B 1 182 ? -8.625 19.469 4.609 1 97.69 182 LEU B N 1
ATOM 2897 C CA . LEU B 1 182 ? -8.672 18.109 5.125 1 97.69 182 LEU B CA 1
ATOM 2898 C C . LEU B 1 182 ? -9.875 17.359 4.559 1 97.69 182 LEU B C 1
ATOM 2900 O O . LEU B 1 182 ? -11.023 17.703 4.828 1 97.69 182 LEU B O 1
ATOM 2904 N N . TRP B 1 183 ? -9.562 16.297 3.84 1 98.69 183 TRP B N 1
ATOM 2905 C CA . TRP B 1 183 ? -10.602 15.523 3.162 1 98.69 183 TRP B CA 1
ATOM 2906 C C . TRP B 1 183 ? -10.898 14.227 3.91 1 98.69 183 TRP B C 1
ATOM 2908 O O . TRP B 1 183 ? -9.984 13.586 4.434 1 98.69 183 TRP B O 1
ATOM 2918 N N . ARG B 1 184 ? -12.109 13.836 3.971 1 98.69 184 ARG B N 1
ATOM 2919 C CA . ARG B 1 184 ? -12.523 12.461 4.223 1 98.69 184 ARG B CA 1
ATOM 2920 C C . ARG B 1 184 ? -13.203 11.859 2.994 1 98.69 184 ARG B C 1
ATOM 2922 O O . ARG B 1 184 ? -14.195 12.406 2.498 1 98.69 184 ARG B O 1
ATOM 2929 N N . LEU B 1 185 ? -12.656 10.828 2.502 1 98.62 185 LEU B N 1
ATOM 2930 C CA . LEU B 1 185 ? -13.211 10.125 1.352 1 98.62 185 LEU B CA 1
ATOM 2931 C C . LEU B 1 185 ? -13.578 8.688 1.721 1 98.62 185 LEU B C 1
ATOM 2933 O O . LEU B 1 185 ? -12.828 8.016 2.424 1 98.62 185 LEU B O 1
ATOM 2937 N N . VAL B 1 186 ? -14.703 8.242 1.265 1 97.62 186 VAL B N 1
ATOM 2938 C CA . VAL B 1 186 ? -15.188 6.895 1.555 1 97.62 186 VAL B CA 1
ATOM 2939 C C . VAL B 1 186 ? -15.297 6.09 0.261 1 97.62 186 VAL B C 1
ATOM 2941 O O . VAL B 1 186 ? -15.977 6.508 -0.682 1 97.62 186 VAL B O 1
ATOM 2944 N N . PRO B 1 187 ? -14.555 4.957 0.231 1 95.06 187 PRO B N 1
ATOM 2945 C CA . PRO B 1 187 ? -14.641 4.141 -0.982 1 95.06 187 PRO B CA 1
ATOM 2946 C C . PRO B 1 187 ? -16.031 3.529 -1.179 1 95.06 187 PRO B C 1
ATOM 2948 O O . PRO B 1 187 ? -16.75 3.297 -0.205 1 95.06 187 PRO B O 1
ATOM 2951 N N . GLN B 1 188 ? -16.312 3.275 -2.443 1 89.88 188 GLN B N 1
ATOM 2952 C CA . GLN B 1 188 ? -17.578 2.629 -2.775 1 89.88 188 GLN B CA 1
ATOM 2953 C C . GLN B 1 188 ? -17.531 1.136 -2.463 1 89.88 188 GLN B C 1
ATOM 2955 O O . GLN B 1 188 ? -16.547 0.465 -2.762 1 89.88 188 GLN B O 1
ATOM 2960 N N . ARG B 1 189 ? -18.406 0.666 -1.589 1 70.62 189 ARG B N 1
ATOM 2961 C CA . ARG B 1 189 ? -18.531 -0.766 -1.334 1 70.62 189 ARG B CA 1
ATOM 2962 C C . ARG B 1 189 ? -19.281 -1.458 -2.467 1 70.62 189 ARG B C 1
ATOM 2964 O O . ARG B 1 189 ? -20.203 -0.887 -3.043 1 70.62 189 ARG B O 1
ATOM 2971 N N . LYS B 1 190 ? -18.781 -2.061 -3.387 1 53.41 190 LYS B N 1
ATOM 2972 C CA . LYS B 1 190 ? -19.609 -2.713 -4.395 1 53.41 190 LYS B CA 1
ATOM 2973 C C . LYS B 1 190 ? -20.75 -3.496 -3.746 1 53.41 190 LYS B C 1
ATOM 2975 O O . LYS B 1 190 ? -20.531 -4.555 -3.156 1 53.41 190 LYS B O 1
ATOM 2980 N N . GLN B 1 191 ? -21.594 -3.125 -2.965 1 45.94 191 GLN B N 1
ATOM 2981 C CA . GLN B 1 191 ? -22.781 -3.881 -2.592 1 45.94 191 GLN B CA 1
ATOM 2982 C C . GLN B 1 191 ? -23.359 -4.641 -3.789 1 45.94 191 GLN B C 1
ATOM 2984 O O . GLN B 1 191 ? -22.984 -4.367 -4.934 1 45.94 191 GLN B O 1
ATOM 2989 N N . GLU B 1 192 ? -24.891 -4.781 -3.725 1 35.47 192 GLU B N 1
ATOM 2990 C CA . GLU B 1 192 ? -26.078 -5.574 -4.008 1 35.47 192 GLU B CA 1
ATOM 2991 C C . GLU B 1 192 ? -26.438 -5.508 -5.488 1 35.47 192 GLU B C 1
ATOM 2993 O O . GLU B 1 192 ? -26.703 -4.43 -6.023 1 35.47 192 GLU B O 1
ATOM 2998 N N . ARG B 1 193 ? -26.031 -6.18 -6.238 1 30.81 193 ARG B N 1
ATOM 2999 C CA . ARG B 1 193 ? -26.984 -6.48 -7.297 1 30.81 193 ARG B CA 1
ATOM 3000 C C . ARG B 1 193 ? -28.406 -6.527 -6.754 1 30.81 193 ARG B C 1
ATOM 3002 O O . ARG B 1 193 ? -28.656 -7.137 -5.715 1 30.81 193 ARG B O 1
ATOM 3009 N N . SER B 1 194 ? -29.203 -5.465 -6.852 1 27.06 194 SER B N 1
ATOM 3010 C CA . SER B 1 194 ? -30.641 -5.707 -6.809 1 27.06 194 SER B CA 1
ATOM 3011 C C . SER B 1 194 ? -30.984 -7.125 -7.262 1 27.06 194 SER B C 1
ATOM 3013 O O . SER B 1 194 ? -30.578 -7.543 -8.352 1 27.06 194 SER B O 1
ATOM 3015 N N . LEU B 1 195 ? -31.359 -8.039 -6.363 1 23.69 195 LEU B N 1
ATOM 3016 C CA . LEU B 1 195 ? -32.312 -9.023 -6.836 1 23.69 195 LEU B CA 1
ATOM 3017 C C . LEU B 1 195 ? -33.344 -8.383 -7.75 1 23.69 195 LEU B C 1
ATOM 3019 O O . LEU B 1 195 ? -33.875 -7.301 -7.453 1 23.69 195 LEU B O 1
#

Sequence (390 aa):
MKLKQLEGLLGSLEQFSSPKIELEQYPTGAHIASRMLYTADNSFEDVNSKVVADFGCGCGTLGLAAGLLGAGSVIGLDIDIESLEIASANADELEVVETVVMNPPFGTRRKGADMEFLSAAMKVASQAVYSLHKTTTREHVKRAALREYNARTAEVICELRYDVPQLYKFHKKKEVDIAVDLWRLVPQRKQERSLMKLKQLEGLLGSLEQFSSPKIELEQYPTGAHIASRMLYTADNSFEDVNSKVVADFGCGCGTLGLAAGLLGAGSVIGLDIDIESLEIASANADELEVVETVVMNPPFGTRRKGADMEFLSAAMKVASQAVYSLHKTTTREHVKRAALREYNARTAEVICELRYDVPQLYKFHKKKEVDIAVDLWRLVPQRKQERSL

Foldseek 3Di:
DDLVVQLVLLQPADADPDDDVVQPDDDDHSNNLSVVLVCCCVVPNNQACAEEEQEQCQLNSNQVSSVVSHHVAYEYFAQAVVSVVNNCVRPVRYDAAAEAEDEWPQCPPHNCRQVVVVLVRLRRHQFKYKYKYFPVCVVVNQCCLVPPNQWPDKDFPDKDWDFDQPPDPPDPPGTDTTIITIIMTTHDNPDDDDD/DDLVVQLVLLQPADADPDDDVVQPDDDDHSNNLSVVLVCCCVVPNNQACAEEEQEQCQLNSNQVSSVVSHHVAYEYFAQAVVSVVNNCVRPVRYDAAAEAEDEWDACPPHNCRQVVVVLVRLRRHQFKYKYKYFPVCVVVNQCCLVPPNQWPDKDFPDKDWDFDQPPDPPDPPGTDTTIITIIMTTHDNPDDDDD

Solvent-accessible surface area (backbone atoms only — not comparable to full-atom values): 20722 Å² total; per-residue (Å²): 134,54,66,68,58,49,25,56,60,52,63,70,54,70,66,78,88,73,62,48,65,87,69,54,53,70,83,72,50,29,69,59,41,33,51,54,46,48,44,38,30,76,76,66,63,54,27,52,67,24,32,34,33,13,43,58,25,45,42,23,56,57,37,41,50,34,48,77,58,41,26,63,40,30,36,44,31,42,77,48,64,68,31,47,53,46,14,38,72,64,22,82,72,47,39,56,40,28,19,28,39,34,64,48,42,82,26,86,79,45,78,57,46,32,54,54,49,51,48,53,42,46,41,42,22,66,53,28,36,36,40,49,42,50,46,93,44,46,67,61,52,44,49,42,37,52,73,70,42,52,25,67,41,71,41,74,75,48,78,45,77,41,80,45,71,47,78,56,83,83,51,84,65,64,58,51,77,40,53,26,26,38,32,45,33,25,42,52,71,86,75,74,75,78,128,135,55,67,68,57,50,23,56,60,52,62,69,54,69,65,77,89,73,62,48,66,89,69,54,52,70,84,74,50,30,69,59,39,32,50,54,47,47,44,38,30,74,76,64,62,52,26,53,67,24,32,34,33,14,43,57,25,45,43,25,57,61,37,41,51,34,47,76,60,42,26,64,40,30,38,43,30,43,76,48,64,67,30,47,51,46,14,39,71,63,22,82,70,48,39,55,41,29,20,29,40,35,64,48,43,82,26,88,79,45,78,57,45,33,54,53,50,50,46,51,43,45,43,43,22,67,52,29,36,36,38,49,41,50,45,92,45,46,68,60,52,44,49,42,36,53,73,70,42,50,26,67,44,72,42,73,77,48,79,46,77,42,78,44,71,46,80,56,82,84,51,84,62,63,58,51,77,40,54,25,27,38,32,46,32,27,40,53,72,84,76,73,75,77,125

pLDDT: mean 89.98, std 15.08, range [23.69, 98.88]

Secondary structure (DSSP, 8-state):
--HHHHHHHHTTS---SS--GGGT-----HHHHHHHHHHHHHHH--STTSEEEEET-TTTHHHHHHHHTT-SEEEEE-S-HHHHHHHHHH-TTEEE--EEEE----SSSSTTHHHHHHHHHHHH-SSEEEEEEEGGGHHHHHHHHHHTS-EEEEEEEEEEEEEEE---TT-SSSEEEEEEEEEEEEE--------/--HHHHHHHHTTS---SS--GGGT-----HHHHHHHHHHHHHHH--STTSEEEEET-TTTHHHHHHHHTT-SEEEEE-S-HHHHHHHHHH-TTEEE--EEEE----SSSSTTHHHHHHHHHHHH-SSEEEEEEEGGGHHHHHHHHHHTS-EEEEEEEEEEEEEEE---TT-SSSEEEEEEEEEEEEE--------